Protein AF-A0A1J5QGY2-F1 (afdb_monomer_lite)

InterPro domains:
  IPR000917 Sulfatase, N-terminal [PF00884] (2-76)
  IPR001343 RTX calcium-binding nonapeptide repeat [PF00353] (306-319)
  IPR001343 RTX calcium-binding nonapeptide repeat [PF00353] (330-364)
  IPR001343 RTX calcium-binding nonapeptide repeat [PF00353] (385-415)
  IPR011049 Serralysin-like metalloprotease, C-terminal [G3DSA:2.150.10.10] (273-360)
  IPR011049 Serralysin-like metalloprotease, C-terminal [G3DSA:2.150.10.10] (361-469)
  IPR011049 Serralysin-like metalloprotease, C-terminal [SSF51120] (289-444)
  IPR017850 Alkaline-phosphatase-like, core domain superfamily [G3DSA:3.40.720.10] (1-179)
  IPR017850 Alkaline-phosphatase-like, core domain superfamily [SSF53649] (1-168)
  IPR018511 Hemolysin-type calcium-binding conserved site [PS00330] (336-354)
  IPR050557 RTX toxin and mannuronan C5-epimerase [PTHR38340] (184-444)

Organism: NCBI:txid410659

Radius of gyration: 31.88 Å; chains: 1; bounding box: 85×47×93 Å

Sequence (484 aa):
MDALRASPLGQNTTVILLSDNGFNLGTHDSFHKMSQWDSAAHVPLGIWHAGMEPGLVLDMPVSLHNVPKTILDLAGLPYRPDWVSGQSLLPLIDPSFGTFDRSKSPLTAVFGTLSVRPSVEGYEHLRYFRYPNGEEHVYDVENDPGETTNLAGGPETAFLRAELVKSALDLGLDLRGFENPADGVNAMMAMDGSVVLAGGNADNDYWAYGEAAERIVETPHGGHDTLWYMAGPDGYTLRVPANIETVRLATVVARNEEDMKTGKVVHIVAHPDSEIDFESSERVSVHVVGSRLDDIMVGPKYAGATFYGGEGNDVLTSGSSRRNDHNAFYGGPGNDTLKGGNGRDTLDGGPGDDVIYGGNGFNKIYGGPGNDLIMDGEHSSIIHTGPGRNRVISGDGKDQFFVGPGENQITGGPGGVTYTIAYGGVCTITDWRPADVIDLSEWPARPDVTLAVGEAVISLGLSAVVFTGCTDLEALQRDLILPA

pLDDT: mean 89.26, std 12.15, range [37.59, 98.94]

Structure (mmCIF, N/CA/C/O backbone):
data_AF-A0A1J5QGY2-F1
#
_entry.id   AF-A0A1J5QGY2-F1
#
loop_
_atom_site.group_PDB
_atom_site.id
_atom_site.type_symbol
_atom_site.label_atom_id
_atom_site.label_alt_id
_atom_site.label_comp_id
_atom_site.label_asym_id
_atom_site.label_entity_id
_atom_site.label_seq_id
_atom_site.pdbx_PDB_ins_code
_atom_site.Cartn_x
_atom_site.Cartn_y
_atom_site.Cartn_z
_atom_site.occupancy
_atom_site.B_iso_or_equiv
_atom_site.auth_seq_id
_atom_site.auth_comp_id
_atom_site.auth_asym_id
_atom_site.auth_atom_id
_atom_site.pdbx_PDB_model_num
ATOM 1 N N . MET A 1 1 ? -38.482 19.761 20.919 1.00 91.56 1 MET A N 1
ATOM 2 C CA . MET A 1 1 ? -39.261 19.320 22.099 1.00 91.56 1 MET A CA 1
ATOM 3 C C . MET A 1 1 ? -40.637 19.972 22.191 1.00 91.56 1 MET A C 1
ATOM 5 O O . MET A 1 1 ? -41.603 19.232 22.297 1.00 91.56 1 MET A O 1
ATOM 9 N N . ASP A 1 2 ? -40.785 21.299 22.100 1.00 94.62 2 ASP A N 1
ATOM 10 C CA . ASP A 1 2 ? -42.104 21.949 22.284 1.00 94.62 2 ASP A CA 1
ATOM 11 C C . ASP A 1 2 ? -43.173 21.507 21.277 1.00 94.62 2 ASP A C 1
ATOM 13 O O . ASP A 1 2 ? -44.306 21.232 21.663 1.00 94.62 2 ASP A O 1
ATOM 17 N N . ALA A 1 3 ? -42.794 21.320 20.009 1.00 95.75 3 ALA A N 1
ATOM 18 C CA . ALA A 1 3 ? -43.691 20.758 18.999 1.00 95.75 3 ALA A CA 1
ATOM 19 C C . ALA A 1 3 ? -44.165 19.335 19.353 1.00 95.75 3 ALA A C 1
ATOM 21 O O . ALA A 1 3 ? -45.337 19.017 19.175 1.00 95.75 3 ALA A O 1
ATOM 22 N N . LEU A 1 4 ? -43.275 18.494 19.896 1.00 94.62 4 LEU A N 1
ATOM 23 C CA . LEU A 1 4 ? -43.622 17.138 20.327 1.00 94.62 4 LEU A CA 1
ATOM 24 C C . LEU A 1 4 ? -44.607 17.177 21.501 1.00 94.62 4 LEU A C 1
ATOM 26 O O . LEU A 1 4 ? -45.620 16.484 21.459 1.00 94.62 4 LEU A O 1
ATOM 30 N N . ARG A 1 5 ? -44.357 18.034 22.501 1.00 91.81 5 ARG A N 1
ATOM 31 C CA . ARG A 1 5 ? -45.237 18.218 23.671 1.00 91.81 5 ARG A CA 1
ATOM 32 C C . ARG A 1 5 ? -46.629 18.726 23.294 1.00 91.81 5 ARG A C 1
ATOM 34 O O . ARG A 1 5 ? -47.605 18.311 23.904 1.00 91.81 5 ARG A O 1
ATOM 41 N N . ALA A 1 6 ? -46.718 19.606 22.298 1.00 94.69 6 ALA A N 1
ATOM 42 C CA . ALA A 1 6 ? -47.991 20.112 21.786 1.00 94.69 6 ALA A CA 1
ATOM 43 C C . ALA A 1 6 ? -48.737 19.097 20.898 1.00 94.69 6 ALA A C 1
ATOM 45 O O . ALA A 1 6 ? -49.910 19.299 20.586 1.00 94.69 6 ALA A O 1
ATOM 46 N N . SER A 1 7 ? -48.069 18.024 20.463 1.00 96.25 7 SER A N 1
ATOM 47 C CA . SER A 1 7 ? -48.651 17.026 19.569 1.00 96.25 7 SER A CA 1
ATOM 48 C C . SER A 1 7 ? -49.400 15.921 20.331 1.00 96.25 7 SER A C 1
ATOM 50 O O . SER A 1 7 ? -49.022 15.582 21.455 1.00 96.25 7 SER A O 1
ATOM 52 N N . PRO A 1 8 ? -50.379 15.249 19.694 1.00 95.62 8 PRO A N 1
ATOM 53 C CA . PRO A 1 8 ? -51.011 14.049 20.251 1.00 95.62 8 PRO A CA 1
ATOM 54 C C . PRO A 1 8 ? -50.042 12.882 20.507 1.00 95.62 8 PRO A C 1
ATOM 56 O O . PRO A 1 8 ? -50.381 11.958 21.239 1.00 95.62 8 PRO A O 1
ATOM 59 N N . LEU A 1 9 ? -48.846 12.907 19.905 1.00 94.38 9 LEU A N 1
ATOM 60 C CA . LEU A 1 9 ? -47.823 11.871 20.066 1.00 94.38 9 LEU A CA 1
ATOM 61 C C . LEU A 1 9 ? -46.980 12.067 21.329 1.00 94.38 9 LEU A C 1
ATOM 63 O O . LEU A 1 9 ? -46.359 11.114 21.793 1.00 94.38 9 LEU A O 1
ATOM 67 N N . GLY A 1 10 ? -46.951 13.280 21.891 1.00 93.12 10 GLY A N 1
ATOM 68 C CA . GLY A 1 10 ? -46.013 13.648 22.952 1.00 93.12 10 GLY A CA 1
ATOM 69 C C . GLY A 1 10 ? -46.106 12.772 24.200 1.00 93.12 10 GLY A C 1
ATOM 70 O O . GLY A 1 10 ? -45.082 12.491 24.811 1.00 93.12 10 GLY A O 1
ATOM 71 N N . GLN A 1 11 ? -47.309 12.298 24.540 1.00 93.12 11 GLN A N 1
ATOM 72 C CA . GLN A 1 11 ? -47.540 11.426 25.701 1.00 93.12 11 GLN A CA 1
ATOM 73 C C . GLN A 1 11 ? -47.047 9.984 25.507 1.00 93.12 11 GLN A C 1
ATOM 75 O O . GLN A 1 11 ? -46.888 9.272 26.489 1.00 93.12 11 GLN A O 1
ATOM 80 N N . ASN A 1 12 ? -46.808 9.569 24.259 1.00 93.06 12 ASN A N 1
ATOM 81 C CA . ASN A 1 12 ? -46.450 8.197 23.884 1.00 93.06 12 ASN A CA 1
ATOM 82 C C . ASN A 1 12 ? -45.121 8.138 23.113 1.00 93.06 12 ASN A C 1
ATOM 84 O O . ASN A 1 12 ? -44.898 7.218 22.329 1.00 93.06 12 ASN A O 1
ATOM 88 N N . THR A 1 13 ? -44.272 9.158 23.250 1.00 95.12 13 THR A N 1
ATOM 89 C CA . THR A 1 13 ? -42.992 9.237 22.539 1.00 95.12 13 THR A CA 1
ATOM 90 C C . THR A 1 13 ? -41.857 9.339 23.539 1.00 95.12 13 THR A C 1
ATOM 92 O O . THR A 1 13 ? -41.771 10.317 24.283 1.00 95.12 13 THR A O 1
ATOM 95 N N . THR A 1 14 ? -40.953 8.363 23.505 1.00 94.94 14 THR A N 1
ATOM 96 C CA . THR A 1 14 ? -39.660 8.454 24.187 1.00 94.94 14 THR A CA 1
ATOM 97 C C . THR A 1 14 ? -38.649 9.117 23.258 1.00 94.94 14 THR A C 1
ATOM 99 O O . THR A 1 14 ? -38.530 8.748 22.091 1.00 94.94 14 THR A O 1
ATOM 102 N N . VAL A 1 15 ? -37.919 10.104 23.767 1.00 95.75 15 VAL A N 1
ATOM 103 C CA . VAL A 1 15 ? -36.847 10.804 23.054 1.00 95.75 15 VAL A CA 1
ATOM 104 C C . VAL A 1 15 ? -35.517 10.416 23.678 1.00 95.75 15 VAL A C 1
ATOM 106 O O . VAL A 1 15 ? -35.356 10.533 24.889 1.00 95.75 15 VAL A O 1
ATOM 109 N N . ILE A 1 16 ? -34.567 9.995 22.848 1.00 96.19 16 ILE A N 1
ATOM 110 C CA . ILE A 1 16 ? -33.181 9.748 23.249 1.00 96.19 16 ILE A CA 1
ATOM 111 C C . ILE A 1 16 ? -32.309 10.798 22.558 1.00 96.19 16 ILE A C 1
ATOM 113 O O . ILE A 1 16 ? -32.344 10.928 21.335 1.00 96.19 16 ILE A O 1
ATOM 117 N N . LEU A 1 17 ? -31.561 11.569 23.341 1.00 96.44 17 LEU A N 1
ATOM 118 C CA . LEU A 1 17 ? -30.578 12.548 22.882 1.00 96.44 17 LEU A CA 1
ATOM 119 C C . LEU A 1 17 ? -29.182 12.010 23.194 1.00 96.44 17 LEU A C 1
ATOM 121 O O . LEU A 1 17 ? -28.912 11.694 24.349 1.00 96.44 17 LEU A O 1
ATOM 125 N N . LEU A 1 18 ? -28.307 11.930 22.191 1.00 96.19 18 LEU A N 1
ATOM 126 C CA . LEU A 1 18 ? -26.916 11.506 22.361 1.00 96.19 18 LEU A CA 1
ATOM 127 C C . LEU A 1 18 ? -25.972 12.199 21.369 1.00 96.19 18 LEU A C 1
ATOM 129 O O . LEU A 1 18 ? -26.432 12.752 20.368 1.00 96.19 18 LEU A O 1
ATOM 133 N N . SER A 1 19 ? -24.669 12.130 21.645 1.00 96.00 19 SER A N 1
ATOM 134 C CA . SER A 1 19 ? -23.588 12.373 20.676 1.00 96.00 19 SER A CA 1
ATOM 135 C C . SER A 1 19 ? -22.876 11.054 20.365 1.00 96.00 19 SER A C 1
ATOM 137 O O . SER A 1 19 ? -22.854 10.168 21.215 1.00 96.00 19 SER A O 1
ATOM 139 N N . ASP A 1 20 ? -22.297 10.915 19.173 1.00 90.19 20 ASP A N 1
ATOM 140 C CA . ASP A 1 20 ? -21.474 9.755 18.800 1.00 90.19 20 ASP A CA 1
ATOM 141 C C . ASP A 1 20 ? -20.115 9.761 19.514 1.00 90.19 20 ASP A C 1
ATOM 143 O O . ASP A 1 20 ? -19.601 8.707 19.882 1.00 90.19 20 ASP A O 1
ATOM 147 N N . ASN A 1 21 ? -19.554 10.950 19.739 1.00 92.12 21 AS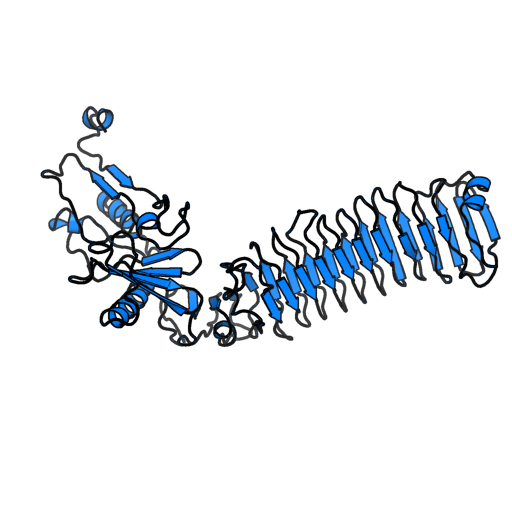N A N 1
ATOM 148 C CA . ASN A 1 21 ? -18.300 11.164 20.457 1.00 92.12 21 ASN A CA 1
ATOM 149 C C . ASN A 1 21 ? -18.252 12.546 21.136 1.00 92.12 21 ASN A C 1
ATOM 151 O O . ASN A 1 21 ? -19.060 13.434 20.841 1.00 92.12 21 ASN A O 1
ATOM 155 N N . GLY A 1 22 ? -17.282 12.725 22.034 1.00 92.75 22 GLY A N 1
ATOM 156 C CA . GLY A 1 22 ? -16.866 14.014 22.592 1.00 92.75 22 GLY A CA 1
ATOM 157 C C . GLY A 1 22 ? -15.882 14.749 21.672 1.00 92.75 22 GLY A C 1
ATOM 158 O O . GLY A 1 22 ? -15.708 14.388 20.504 1.00 92.75 22 GLY A O 1
ATOM 159 N N . PHE A 1 23 ? -15.235 15.805 22.165 1.00 91.38 23 PHE A N 1
ATOM 160 C CA . PHE A 1 23 ? -14.276 16.586 21.380 1.00 91.38 23 PHE A CA 1
ATOM 161 C C . PHE A 1 23 ? -13.271 17.330 22.271 1.00 91.38 23 PHE A C 1
ATOM 163 O O . PHE A 1 23 ? -13.669 18.126 23.123 1.00 91.38 23 PHE A O 1
ATOM 170 N N . ASN A 1 24 ? -11.970 17.147 22.021 1.00 88.19 24 ASN A N 1
ATOM 171 C CA . ASN A 1 24 ? -10.927 17.886 22.737 1.00 88.19 24 ASN A CA 1
ATOM 172 C C . ASN A 1 24 ? -10.877 19.343 22.250 1.00 88.19 24 ASN A C 1
ATOM 174 O O . ASN A 1 24 ? -10.801 19.606 21.046 1.00 88.19 24 ASN A O 1
ATOM 178 N N . LEU A 1 25 ? -10.883 20.294 23.186 1.00 88.81 25 LEU A N 1
ATOM 179 C CA . LEU A 1 25 ? -10.800 21.738 22.920 1.00 88.81 25 LEU A CA 1
ATOM 180 C C . LEU A 1 25 ? -9.557 22.361 23.578 1.00 88.81 25 LEU A C 1
ATOM 182 O O . LEU A 1 25 ? -9.639 23.413 24.208 1.00 88.81 25 LEU A O 1
ATOM 186 N N . GLY A 1 26 ? -8.408 21.694 23.446 1.00 82.00 26 GLY A N 1
ATOM 187 C CA . GLY A 1 26 ? -7.129 22.113 24.026 1.00 82.00 26 GLY A CA 1
ATOM 188 C C . GLY A 1 26 ? -6.690 21.309 25.253 1.00 82.00 26 GLY A C 1
ATOM 189 O O . GLY A 1 26 ? -5.560 21.481 25.702 1.00 82.00 26 GLY A O 1
ATOM 190 N N . THR A 1 27 ? -7.526 20.405 25.776 1.00 79.50 27 THR A N 1
ATOM 191 C CA . THR A 1 27 ? -7.094 19.409 26.772 1.00 79.50 27 THR A CA 1
ATOM 192 C C . THR A 1 27 ? -5.961 18.568 26.176 1.00 79.50 27 THR A C 1
ATOM 194 O O . THR A 1 27 ? -6.070 18.116 25.034 1.00 79.50 27 THR A O 1
ATOM 197 N N . HIS A 1 28 ? -4.859 18.408 26.915 1.00 82.88 28 HIS A N 1
ATOM 198 C CA . HIS A 1 28 ? -3.625 17.755 26.443 1.00 82.88 28 HIS A CA 1
ATOM 199 C C . HIS A 1 28 ? -3.075 18.312 25.118 1.00 82.88 28 HIS A C 1
ATOM 201 O O . HIS A 1 28 ? -2.567 17.554 24.293 1.00 82.88 28 HIS A O 1
ATOM 207 N N . ASP A 1 29 ? -3.217 19.623 24.883 1.00 80.56 29 ASP A N 1
ATOM 208 C CA . ASP A 1 29 ? -2.819 20.297 23.637 1.00 80.56 29 ASP A CA 1
ATOM 209 C C . ASP A 1 29 ? -3.413 19.641 22.368 1.00 80.56 29 ASP A C 1
ATOM 211 O O . ASP A 1 29 ? -2.854 19.713 21.270 1.00 80.56 29 ASP A O 1
ATOM 215 N N . SER A 1 30 ? -4.582 19.005 22.510 1.00 77.38 30 SER A N 1
ATOM 216 C CA . SER A 1 30 ? -5.281 18.288 21.444 1.00 77.38 30 SER A CA 1
ATOM 217 C C . SER A 1 30 ? -6.543 19.026 20.982 1.00 77.38 30 SER A C 1
ATOM 219 O O . SER A 1 30 ? -7.306 19.574 21.780 1.00 77.38 30 SER A O 1
ATOM 221 N N . PHE A 1 31 ? -6.782 18.999 19.666 1.00 85.62 31 PHE A N 1
ATOM 222 C CA . PHE A 1 31 ? -7.975 19.542 19.000 1.00 85.62 31 PHE A CA 1
ATOM 223 C C . PHE A 1 31 ? -8.575 18.518 18.025 1.00 85.62 31 PHE A C 1
ATOM 225 O O . PHE A 1 31 ? -8.552 18.702 16.807 1.00 85.62 31 PHE A O 1
ATOM 232 N N . HIS A 1 32 ? -9.065 17.395 18.548 1.00 82.81 32 HIS A N 1
ATOM 233 C CA . HIS A 1 32 ? -9.759 16.360 17.777 1.00 82.81 32 HIS A CA 1
ATOM 234 C C . HIS A 1 32 ? -10.557 15.419 18.692 1.00 82.81 32 HIS A C 1
ATOM 236 O O . HIS A 1 32 ? -10.536 15.547 19.911 1.00 82.81 32 HIS A O 1
ATOM 242 N N . LYS A 1 33 ? -11.241 14.440 18.090 1.00 80.62 33 LYS A N 1
ATOM 243 C CA . LYS A 1 33 ? -12.008 13.393 18.788 1.00 80.62 33 LYS A CA 1
ATOM 244 C C . LYS A 1 33 ? -11.281 12.058 18.972 1.00 80.62 33 LYS A C 1
ATOM 246 O O . LYS A 1 33 ? -11.740 11.198 19.705 1.00 80.62 33 LYS A O 1
ATOM 251 N N . MET A 1 34 ? -10.168 11.859 18.270 1.00 83.88 34 MET A N 1
ATOM 252 C CA . MET A 1 34 ? -9.498 10.558 18.206 1.00 83.88 34 MET A CA 1
ATOM 253 C C . MET A 1 34 ? -8.556 10.308 19.400 1.00 83.88 34 MET A C 1
ATOM 255 O O . MET A 1 34 ? -7.339 10.305 19.236 1.00 83.88 34 MET A O 1
ATOM 259 N N . SER A 1 35 ? -9.100 10.168 20.609 1.00 85.56 35 SER A N 1
ATOM 260 C CA . SER A 1 35 ? -8.338 9.868 21.834 1.00 85.56 35 SER A CA 1
ATOM 261 C C . SER A 1 35 ? -9.211 9.208 22.901 1.00 85.56 35 SER A C 1
ATOM 263 O O . SER A 1 35 ? -10.432 9.242 22.789 1.00 85.56 35 SER A O 1
ATOM 265 N N . GLN A 1 36 ? -8.585 8.690 23.963 1.00 90.12 36 GLN A N 1
ATOM 266 C CA . GLN A 1 36 ? -9.280 8.102 25.119 1.00 90.12 36 GLN A CA 1
ATOM 267 C C . GLN A 1 36 ? -9.474 9.050 26.311 1.00 90.12 36 GLN A C 1
ATOM 269 O O . GLN A 1 36 ? -10.041 8.633 27.320 1.00 90.12 36 GLN A O 1
ATOM 274 N N . TRP A 1 37 ? -9.047 10.311 26.192 1.00 91.50 37 TRP A N 1
ATOM 275 C CA . TRP A 1 37 ? -9.338 11.361 27.173 1.00 91.50 37 TRP A CA 1
ATOM 276 C C . TRP A 1 37 ? -10.845 11.481 27.421 1.00 91.50 37 TRP A C 1
ATOM 278 O O . TRP A 1 37 ? -11.645 11.309 26.491 1.00 91.50 37 TRP A O 1
ATOM 288 N N . ASP A 1 38 ? -11.247 11.818 28.646 1.00 92.25 38 ASP A N 1
ATOM 289 C CA . ASP A 1 38 ? -12.660 11.924 29.018 1.00 92.25 38 ASP A CA 1
ATOM 290 C C . ASP A 1 38 ? -13.387 12.922 28.116 1.00 92.25 38 ASP A C 1
ATOM 292 O O . ASP A 1 38 ? -14.444 12.609 27.579 1.00 92.25 38 ASP A O 1
ATOM 296 N N . SER A 1 39 ? -12.750 14.052 27.801 1.00 91.19 39 SER A N 1
ATOM 297 C CA . SER A 1 39 ? -13.309 15.055 26.881 1.00 91.19 39 SER A CA 1
ATOM 298 C C . SER A 1 39 ? -13.610 14.548 25.457 1.00 91.19 39 SER A C 1
ATOM 300 O O . SER A 1 39 ? -14.465 15.127 24.783 1.00 91.19 39 SER A O 1
ATOM 302 N N . ALA A 1 40 ? -12.982 13.458 25.000 1.00 91.56 40 ALA A N 1
ATOM 303 C CA . ALA A 1 40 ? -13.256 12.823 23.708 1.00 91.56 40 ALA A CA 1
ATOM 304 C C . ALA A 1 40 ? -14.249 11.651 23.791 1.00 91.56 40 ALA A C 1
ATOM 306 O O . ALA A 1 40 ? -14.964 11.390 22.822 1.00 91.56 40 ALA A O 1
ATOM 307 N N . ALA A 1 41 ? -14.301 10.942 24.919 1.00 91.56 41 ALA A N 1
ATOM 308 C CA . ALA A 1 41 ? -15.096 9.723 25.077 1.00 91.56 41 ALA A CA 1
ATOM 309 C C . ALA A 1 41 ? -16.420 9.934 25.834 1.00 91.56 41 ALA A C 1
ATOM 311 O O . ALA A 1 41 ? -17.379 9.197 25.614 1.00 91.56 41 ALA A O 1
ATOM 312 N N . HIS A 1 42 ? -16.491 10.921 26.725 1.00 92.56 42 HIS A N 1
ATOM 313 C CA . HIS A 1 42 ? -17.692 11.274 27.472 1.00 92.56 42 HIS A CA 1
ATOM 314 C C . HIS A 1 42 ? -18.629 12.106 26.589 1.00 92.56 42 HIS A C 1
ATOM 316 O O . HIS A 1 42 ? -18.238 13.103 25.979 1.00 92.56 42 HIS A O 1
ATOM 322 N N . VAL A 1 43 ? -19.886 11.676 26.507 1.00 94.75 43 VAL A N 1
ATOM 323 C CA . VAL A 1 43 ? -20.916 12.284 25.664 1.00 94.75 43 VAL A CA 1
ATOM 324 C C . VAL A 1 43 ? -22.168 12.616 26.465 1.00 94.75 43 VAL A C 1
ATOM 326 O O . VAL A 1 43 ? -22.469 11.933 27.445 1.00 94.75 43 VAL A O 1
ATOM 329 N N . PRO A 1 44 ? -22.961 13.613 26.034 1.00 95.25 44 PRO A N 1
ATOM 330 C CA . PRO A 1 44 ? -24.305 13.773 26.562 1.00 95.25 44 PRO A CA 1
ATOM 331 C C . PRO A 1 44 ? -25.151 12.542 26.212 1.00 95.25 44 PRO A C 1
ATOM 333 O O . PRO A 1 44 ? -25.162 12.109 25.061 1.00 95.25 44 PRO A O 1
ATOM 336 N N . LEU A 1 45 ? -25.899 12.025 27.187 1.00 96.56 45 LEU A N 1
ATOM 337 C CA . LEU A 1 45 ? -26.948 11.027 26.991 1.00 96.56 45 LEU A CA 1
ATOM 338 C C . LEU A 1 45 ? -28.167 11.418 27.828 1.00 96.56 45 LEU A C 1
ATOM 340 O O . LEU A 1 45 ? -28.087 11.532 29.047 1.00 96.56 45 LEU A O 1
ATOM 344 N N . GLY A 1 46 ? -29.303 11.629 27.171 1.00 95.88 46 GLY A N 1
ATOM 345 C CA . GLY A 1 46 ? -30.564 11.967 27.822 1.00 95.88 46 GLY A CA 1
ATOM 346 C C . GLY A 1 46 ? -31.704 11.113 27.292 1.00 95.88 46 GLY A C 1
ATOM 347 O O . GLY A 1 46 ? -31.847 10.954 26.082 1.00 95.88 46 GLY A O 1
ATOM 348 N N . ILE A 1 47 ? -32.537 10.599 28.194 1.00 95.38 47 ILE A N 1
ATOM 349 C CA . ILE A 1 47 ? -33.776 9.895 27.859 1.00 95.38 47 ILE A CA 1
ATOM 350 C C . ILE A 1 47 ? -34.931 10.697 28.448 1.00 95.38 47 ILE A C 1
ATOM 352 O O . ILE A 1 47 ? -34.924 11.042 29.626 1.00 95.38 47 ILE A O 1
ATOM 356 N N . TRP A 1 48 ? -35.916 11.020 27.617 1.00 93.94 48 TRP A N 1
ATOM 357 C CA . TRP A 1 48 ? -37.100 11.764 28.021 1.00 93.94 48 TRP A CA 1
ATOM 358 C C . TRP A 1 48 ? -38.363 11.019 27.612 1.00 93.94 48 TRP A C 1
ATOM 360 O O . TRP A 1 48 ? -38.486 10.564 26.476 1.00 93.94 48 TRP A O 1
ATOM 370 N N . HIS A 1 49 ? -39.336 10.973 28.514 1.00 92.44 49 HIS A N 1
ATOM 371 C CA . HIS A 1 49 ? -40.706 10.572 28.230 1.00 92.44 49 HIS A CA 1
ATOM 372 C C . HIS A 1 49 ? -41.655 11.448 29.055 1.00 92.44 49 HIS A C 1
ATOM 374 O O . HIS A 1 49 ? -41.304 11.871 30.155 1.00 92.44 49 HIS A O 1
ATOM 380 N N . ALA A 1 50 ? -42.867 11.709 28.561 1.00 90.56 50 ALA A N 1
ATOM 381 C CA . ALA A 1 50 ? -43.828 12.581 29.249 1.00 90.56 50 ALA A CA 1
ATOM 382 C C . ALA A 1 50 ? -44.229 12.084 30.653 1.00 90.56 50 ALA A C 1
ATOM 384 O O . ALA A 1 50 ? -44.647 12.879 31.487 1.00 90.56 50 ALA A O 1
ATOM 385 N N . GLY A 1 51 ? -44.099 10.778 30.901 1.00 87.56 51 GLY A N 1
ATOM 386 C CA . GLY A 1 51 ? -44.366 10.150 32.199 1.00 87.56 51 GLY A CA 1
ATOM 387 C C . GLY A 1 51 ? -43.188 10.129 33.182 1.00 87.56 51 GLY A C 1
ATOM 388 O O . GLY A 1 51 ? -43.358 9.613 34.280 1.00 87.56 51 GLY A O 1
ATOM 389 N N . MET A 1 52 ? -42.006 10.634 32.810 1.00 88.19 52 MET A N 1
ATOM 390 C CA . MET A 1 52 ? -40.831 10.664 33.692 1.00 88.19 52 MET A CA 1
ATOM 391 C C . MET A 1 52 ? -40.857 11.913 34.579 1.00 88.19 52 MET A C 1
ATOM 393 O O . MET A 1 52 ? -40.326 12.953 34.199 1.00 88.19 52 MET A O 1
ATOM 397 N N . GLU A 1 53 ? -41.481 11.812 35.753 1.00 84.19 53 GLU A N 1
ATOM 398 C CA . GLU A 1 53 ? -41.492 12.868 36.773 1.00 84.19 53 GLU A CA 1
ATOM 399 C C . GLU A 1 53 ? -41.328 12.261 38.186 1.00 84.19 53 GLU A C 1
ATOM 401 O O . GLU A 1 53 ? -42.110 11.377 38.550 1.00 84.19 53 GLU A O 1
ATOM 406 N N . PRO A 1 54 ? -40.365 12.731 39.010 1.00 85.00 54 PRO A N 1
ATOM 407 C CA . PRO A 1 54 ? -39.405 13.802 38.725 1.00 85.00 54 PRO A CA 1
ATOM 408 C C . PRO A 1 54 ? -38.285 13.357 37.771 1.00 85.00 54 PRO A C 1
ATOM 410 O O . PRO A 1 54 ? -38.016 12.169 37.613 1.00 85.00 54 PRO A O 1
ATOM 413 N N . GLY A 1 55 ? -37.600 14.328 37.163 1.00 86.94 55 GLY A N 1
ATOM 414 C CA . GLY A 1 55 ? -36.368 14.066 36.418 1.00 86.94 55 GLY A CA 1
ATOM 415 C C . GLY A 1 55 ? -35.281 13.439 37.299 1.00 86.94 55 GLY A C 1
ATOM 416 O O . GLY A 1 55 ? -35.153 13.772 38.478 1.00 86.94 55 GLY A O 1
ATOM 417 N N . LEU A 1 56 ? -34.488 12.549 36.704 1.00 91.06 56 LEU A N 1
ATOM 418 C CA . LEU A 1 56 ? -33.408 11.811 37.354 1.00 91.06 56 LEU A CA 1
ATOM 419 C C . LEU A 1 56 ? -32.077 12.135 36.664 1.00 91.06 56 LEU A C 1
ATOM 421 O O . LEU A 1 56 ? -32.003 12.128 35.436 1.00 91.06 56 LEU A O 1
ATOM 425 N N . VAL A 1 57 ? -31.038 12.405 37.455 1.00 93.38 57 VAL A N 1
ATOM 426 C CA . VAL A 1 57 ? -29.646 12.483 36.991 1.00 93.38 57 VAL A CA 1
ATOM 427 C C . VAL A 1 57 ? -28.919 11.263 37.540 1.00 93.38 57 VAL A C 1
ATOM 429 O O . VAL A 1 57 ? -29.053 10.950 38.722 1.00 93.38 57 VAL A O 1
ATOM 432 N N . LEU A 1 58 ? -28.210 10.556 36.665 1.00 91.88 58 LEU A N 1
ATOM 433 C CA . LEU A 1 58 ? -27.436 9.368 37.002 1.00 91.88 58 LEU A CA 1
ATOM 434 C C . LEU A 1 58 ? -25.962 9.673 36.760 1.00 91.88 58 LEU A C 1
ATOM 436 O O . LEU A 1 58 ? -25.567 9.870 35.615 1.00 91.88 58 LEU A O 1
ATOM 440 N N . ASP A 1 59 ? -25.174 9.682 37.832 1.00 90.56 59 ASP A N 1
ATOM 441 C CA . ASP A 1 59 ? -23.726 9.919 37.757 1.00 90.56 59 ASP A CA 1
ATOM 442 C C . ASP A 1 59 ? -22.942 8.638 37.420 1.00 90.56 59 ASP A C 1
ATOM 444 O O . ASP A 1 59 ? -21.773 8.685 37.047 1.00 90.56 59 ASP A O 1
ATOM 448 N N . MET A 1 60 ? -23.589 7.471 37.521 1.00 93.00 60 MET A N 1
ATOM 449 C CA . MET A 1 60 ? -22.963 6.187 37.214 1.00 93.00 60 MET A CA 1
ATOM 450 C C . MET A 1 60 ? -22.573 6.106 35.727 1.00 93.00 60 MET A C 1
ATOM 452 O O . MET A 1 60 ? -23.440 6.298 34.867 1.00 93.00 60 MET A O 1
ATOM 456 N N . PRO A 1 61 ? -21.324 5.718 35.401 1.00 95.38 61 PRO A N 1
ATOM 457 C CA . PRO A 1 61 ? -20.908 5.492 34.024 1.00 95.38 61 PRO A CA 1
ATOM 458 C C . PRO A 1 61 ? -21.791 4.464 33.310 1.00 95.38 61 PRO A C 1
ATOM 460 O O . PRO A 1 61 ? -22.068 3.384 33.838 1.00 95.38 61 PRO A O 1
ATOM 463 N N . VAL A 1 62 ? -22.207 4.794 32.088 1.00 95.69 62 VAL A N 1
ATOM 464 C CA . VAL A 1 62 ? -22.966 3.927 31.172 1.00 95.69 62 VAL A CA 1
ATOM 465 C C . VAL A 1 62 ? -22.394 4.035 29.759 1.00 95.69 62 VAL A C 1
ATOM 467 O O . VAL A 1 62 ? -21.613 4.936 29.460 1.00 95.69 62 VAL A O 1
ATOM 470 N N . SER A 1 63 ? -22.753 3.101 28.880 1.00 93.69 63 SER A N 1
ATOM 471 C CA . SER A 1 63 ? -22.226 3.018 27.518 1.00 93.69 63 SER A CA 1
ATOM 472 C C . SER A 1 63 ? -23.305 3.306 26.475 1.00 93.69 63 SER A C 1
ATOM 474 O O . SER A 1 63 ? -24.466 2.925 26.627 1.00 93.69 63 SER A O 1
ATOM 476 N N . LEU A 1 64 ? -22.922 3.892 25.337 1.00 93.69 64 LEU A N 1
ATOM 477 C CA . LEU A 1 64 ? -23.821 3.989 24.180 1.00 93.69 64 LEU A CA 1
ATOM 478 C C . LEU A 1 64 ? -24.238 2.609 23.647 1.00 93.69 64 LEU A C 1
ATOM 480 O O . LEU A 1 64 ? -25.316 2.474 23.068 1.00 93.69 64 LEU A O 1
ATOM 484 N N . HIS A 1 65 ? -23.458 1.560 23.928 1.00 91.94 65 HIS A N 1
ATOM 485 C CA . HIS A 1 65 ? -23.831 0.174 23.645 1.00 91.94 65 HIS A CA 1
ATOM 486 C C . HIS A 1 65 ? -25.108 -0.274 24.384 1.00 91.94 65 HIS A C 1
ATOM 488 O O . HIS A 1 65 ? -25.741 -1.251 23.985 1.00 91.94 65 HIS A O 1
ATOM 494 N N . ASN A 1 66 ? -25.537 0.443 25.429 1.00 94.69 66 ASN A N 1
ATOM 495 C CA . ASN A 1 66 ? -26.792 0.183 26.133 1.00 94.69 66 ASN A CA 1
ATOM 496 C C . ASN A 1 66 ? -28.038 0.670 25.366 1.00 94.69 66 ASN A C 1
ATOM 498 O O . ASN A 1 66 ? -29.145 0.161 25.578 1.00 94.69 66 ASN A O 1
ATOM 502 N N . VAL A 1 67 ? -27.888 1.643 24.461 1.00 95.12 67 VAL A N 1
ATOM 503 C CA . VAL A 1 67 ? -29.012 2.303 23.775 1.00 95.12 67 VAL A CA 1
ATOM 504 C C . VAL A 1 67 ? -29.830 1.333 22.907 1.00 95.12 67 VAL A C 1
ATOM 506 O O . VAL A 1 67 ? -31.055 1.343 23.034 1.00 95.12 67 VAL A O 1
ATOM 509 N N . PRO A 1 68 ? -29.233 0.440 22.091 1.00 93.69 68 PRO A N 1
ATOM 510 C CA . PRO A 1 68 ? -30.003 -0.490 21.263 1.00 93.69 68 PRO A CA 1
ATOM 511 C C . PRO A 1 68 ? -30.931 -1.409 22.067 1.00 93.69 68 PRO A C 1
ATOM 513 O O . PRO A 1 68 ? -32.114 -1.502 21.748 1.00 93.69 68 PRO A O 1
ATOM 516 N N . LYS A 1 69 ? -30.440 -2.037 23.146 1.00 94.56 69 LYS A N 1
ATOM 517 C CA . LYS A 1 69 ? -31.270 -2.905 24.006 1.00 94.56 69 LYS A CA 1
ATOM 518 C C . LYS A 1 69 ? -32.334 -2.112 24.769 1.00 94.56 69 LYS A C 1
ATOM 520 O O . LYS A 1 69 ? -33.457 -2.584 24.899 1.00 94.56 69 LYS A O 1
ATOM 525 N N . THR A 1 70 ? -32.029 -0.871 25.155 1.00 95.94 70 THR A N 1
ATOM 526 C CA . THR A 1 70 ? -33.014 0.057 25.740 1.00 95.94 70 THR A CA 1
ATOM 527 C C . THR A 1 70 ? -34.162 0.356 24.768 1.00 95.94 70 THR A C 1
ATOM 529 O O . THR A 1 70 ? -35.327 0.319 25.156 1.00 95.94 70 THR A O 1
ATOM 532 N N . ILE A 1 71 ? -33.859 0.621 23.491 1.00 95.38 71 ILE A N 1
ATOM 533 C CA . ILE A 1 71 ? -34.872 0.862 22.448 1.00 95.38 71 ILE A CA 1
ATOM 534 C C . ILE A 1 71 ? -35.716 -0.391 22.205 1.00 95.38 71 ILE A C 1
ATOM 536 O O . ILE A 1 71 ? -36.933 -0.282 22.065 1.00 95.38 71 ILE A O 1
ATOM 540 N N . LEU A 1 72 ? -35.089 -1.570 22.151 1.00 95.00 72 LEU A N 1
ATOM 541 C CA . LEU A 1 72 ? -35.801 -2.831 21.932 1.00 95.00 72 LEU A CA 1
ATOM 542 C C . LEU A 1 72 ? -36.787 -3.125 23.066 1.00 95.00 72 LEU A C 1
ATOM 544 O O . LEU A 1 72 ? -37.937 -3.451 22.778 1.00 95.00 72 LEU A O 1
ATOM 548 N N . ASP A 1 73 ? -36.394 -2.906 24.322 1.00 94.56 73 ASP A N 1
ATOM 549 C CA . ASP A 1 73 ? -37.305 -3.053 25.462 1.00 94.56 73 ASP A CA 1
ATOM 550 C C . ASP A 1 73 ? -38.461 -2.053 25.415 1.00 94.56 73 ASP A C 1
ATOM 552 O O . ASP A 1 73 ? -39.616 -2.439 25.592 1.00 94.56 73 ASP A O 1
ATOM 556 N N . LEU A 1 74 ? -38.179 -0.779 25.112 1.00 93.31 74 LEU A N 1
ATOM 557 C CA . LEU A 1 74 ? -39.217 0.247 24.940 1.00 93.31 74 LEU A CA 1
ATOM 558 C C . LEU A 1 74 ? -40.212 -0.116 23.827 1.00 93.31 74 LEU A C 1
ATOM 560 O O . LEU A 1 74 ? -41.391 0.221 23.918 1.00 93.31 74 LEU A O 1
ATOM 564 N N . ALA A 1 75 ? -39.744 -0.800 22.781 1.00 93.00 75 ALA A N 1
ATOM 565 C CA . ALA A 1 75 ? -40.565 -1.268 21.670 1.00 93.00 75 ALA A CA 1
ATOM 566 C C . ALA A 1 75 ? -41.248 -2.626 21.931 1.00 93.00 75 ALA A C 1
ATOM 568 O O . ALA A 1 75 ? -42.044 -3.067 21.100 1.00 93.00 75 ALA A O 1
ATOM 569 N N . GLY A 1 76 ? -40.945 -3.304 23.045 1.00 93.75 76 GLY A N 1
ATOM 570 C CA . GLY A 1 76 ? -41.426 -4.658 23.334 1.00 93.75 76 GLY A CA 1
ATOM 571 C C . GLY A 1 76 ? -40.895 -5.718 22.361 1.00 93.75 76 GLY A C 1
ATOM 572 O O . GLY A 1 76 ? -41.584 -6.701 22.083 1.00 93.75 76 GLY A O 1
ATOM 573 N N . LEU A 1 77 ? -39.702 -5.507 21.801 1.00 94.94 77 LEU A N 1
ATOM 574 C CA . LEU A 1 77 ? -39.064 -6.395 20.832 1.00 94.94 77 LEU A CA 1
ATOM 575 C C . LEU A 1 77 ? -37.987 -7.262 21.502 1.00 94.94 77 LEU A C 1
ATOM 577 O O . LEU A 1 77 ? -37.261 -6.772 22.366 1.00 94.94 77 LEU A O 1
ATOM 581 N N . PRO A 1 78 ? -37.828 -8.535 21.091 1.00 93.19 78 PRO A N 1
ATOM 582 C CA . PRO A 1 78 ? -36.745 -9.370 21.592 1.00 93.19 78 PRO A CA 1
ATOM 583 C C . PRO A 1 78 ? -35.380 -8.830 21.147 1.00 93.19 78 PRO A C 1
ATOM 585 O O . PRO A 1 78 ? -35.248 -8.215 20.084 1.00 93.19 78 PRO A O 1
ATOM 588 N N . TYR A 1 79 ? -34.345 -9.113 21.937 1.00 91.06 79 TYR A N 1
ATOM 589 C CA . TYR A 1 79 ? -32.970 -8.823 21.541 1.00 91.06 79 TYR A CA 1
ATOM 590 C C . TYR A 1 79 ? -32.543 -9.688 20.359 1.00 91.06 79 TYR A C 1
ATOM 592 O O . TYR A 1 79 ? -33.001 -10.820 20.190 1.00 91.06 79 TYR A O 1
ATOM 600 N N . ARG A 1 80 ? -31.637 -9.147 19.544 1.00 83.38 80 ARG A N 1
ATOM 601 C CA . ARG A 1 80 ? -31.022 -9.920 18.470 1.00 83.38 80 ARG A CA 1
ATOM 602 C C . ARG A 1 80 ? -30.024 -10.921 19.073 1.00 83.38 80 ARG A C 1
ATOM 604 O O . ARG A 1 80 ? -29.190 -10.481 19.864 1.00 83.38 80 ARG A O 1
ATOM 611 N N . PRO A 1 81 ? -30.094 -12.221 18.734 1.00 78.62 81 PRO A N 1
ATOM 612 C CA . PRO A 1 81 ? -29.208 -13.237 19.311 1.00 78.62 81 PRO A CA 1
ATOM 613 C C . PRO A 1 81 ? -27.712 -12.984 19.075 1.00 78.62 81 PRO A C 1
ATOM 615 O O . PRO A 1 81 ? -26.897 -13.337 19.916 1.00 78.62 81 PRO A O 1
ATOM 618 N N . ASP A 1 82 ? -27.365 -12.357 17.953 1.00 76.12 82 ASP A N 1
ATOM 619 C CA . ASP A 1 82 ? -26.010 -11.989 17.527 1.00 76.12 82 ASP A CA 1
ATOM 620 C C . ASP A 1 82 ? -25.502 -10.678 18.157 1.00 76.12 82 ASP A C 1
ATOM 622 O O . ASP A 1 82 ? -24.311 -10.381 18.114 1.00 76.12 82 ASP A O 1
ATOM 626 N N . TRP A 1 83 ? -26.380 -9.887 18.784 1.00 77.81 83 TRP A N 1
ATOM 627 C CA . TRP A 1 83 ? -25.993 -8.645 19.451 1.00 77.81 83 TRP A CA 1
ATOM 628 C C . TRP A 1 83 ? -25.650 -8.901 20.923 1.00 77.81 83 TRP A C 1
ATOM 630 O O . TRP A 1 83 ? -26.478 -8.746 21.830 1.00 77.81 83 TRP A O 1
ATOM 640 N N . VAL A 1 84 ? -24.392 -9.255 21.177 1.00 76.94 84 VAL A N 1
ATOM 641 C CA . VAL A 1 84 ? -23.900 -9.549 22.535 1.00 76.94 84 VAL A CA 1
ATOM 642 C C . VAL A 1 84 ? -23.772 -8.289 23.398 1.00 76.94 84 VAL A C 1
ATOM 644 O O . VAL A 1 84 ? -24.120 -8.291 24.579 1.00 76.94 84 VAL A O 1
ATOM 647 N N . SER A 1 85 ? -23.418 -7.166 22.777 1.00 83.69 85 SER A N 1
ATOM 648 C CA . SER A 1 85 ? -23.028 -5.939 23.465 1.00 83.69 85 SER A CA 1
ATOM 649 C C . SER A 1 85 ? -24.162 -5.220 24.222 1.00 83.69 85 SER A C 1
ATOM 651 O O . SER A 1 85 ? -25.307 -5.145 23.764 1.00 83.69 85 SER A O 1
ATOM 653 N N . GLY A 1 86 ? -23.824 -4.647 25.381 1.00 88.31 86 GLY A N 1
ATOM 654 C CA . GLY A 1 86 ? -24.688 -3.766 26.169 1.00 88.31 86 GLY A CA 1
ATOM 655 C C . GLY A 1 86 ? -25.815 -4.466 26.937 1.00 88.31 86 GLY A C 1
ATOM 656 O O . GLY A 1 86 ? -26.012 -5.680 26.874 1.00 88.31 86 GLY A O 1
ATOM 657 N N . GLN A 1 87 ? -26.583 -3.667 27.669 1.00 93.44 87 GLN A N 1
ATOM 658 C CA . GLN A 1 87 ? -27.793 -4.045 28.420 1.00 93.44 87 GLN A CA 1
ATOM 659 C C . GLN A 1 87 ? -28.768 -2.860 28.459 1.00 93.44 87 GLN A C 1
ATOM 661 O O . GLN A 1 87 ? -28.365 -1.741 28.154 1.00 93.44 87 GLN A O 1
ATOM 666 N N . SER A 1 88 ? -30.024 -3.081 28.830 1.00 95.81 88 SER A N 1
ATOM 667 C CA . SER A 1 88 ? -31.021 -2.010 28.930 1.00 95.81 88 SER A CA 1
ATOM 668 C C . SER A 1 88 ? -30.697 -0.992 30.025 1.00 95.81 88 SER A C 1
ATOM 670 O O . SER A 1 88 ? -30.255 -1.371 31.107 1.00 95.81 88 SER A O 1
ATOM 672 N N . LEU A 1 89 ? -30.957 0.293 29.769 1.00 96.75 89 LEU A N 1
ATOM 673 C CA . LEU A 1 89 ? -30.875 1.370 30.766 1.00 96.75 89 LEU A CA 1
ATOM 674 C C . LEU A 1 89 ? -32.169 1.528 31.569 1.00 96.75 89 LEU A C 1
ATOM 676 O O . LEU A 1 89 ? -32.165 2.211 32.589 1.00 96.75 89 LEU A O 1
ATOM 680 N N . LEU A 1 90 ? -33.279 0.917 31.137 1.00 95.12 90 LEU A N 1
ATOM 681 C CA . LEU A 1 90 ? -34.579 1.085 31.794 1.00 95.12 90 LEU A CA 1
ATOM 682 C C . LEU A 1 90 ? -34.577 0.731 33.293 1.00 95.12 90 LEU A C 1
ATOM 684 O O . LEU A 1 90 ? -35.193 1.486 34.044 1.00 95.12 90 LEU A O 1
ATOM 688 N N . PRO A 1 91 ? -33.854 -0.306 33.770 1.00 95.69 91 PRO A N 1
ATOM 689 C CA . PRO A 1 91 ? -33.749 -0.591 35.204 1.00 95.69 91 PRO A CA 1
ATOM 690 C C . PRO A 1 91 ? -33.147 0.542 36.050 1.00 95.69 91 PRO A C 1
ATOM 692 O O . PRO A 1 91 ? -33.372 0.584 37.256 1.00 95.69 91 PRO A O 1
ATOM 695 N N . LEU A 1 92 ? -32.373 1.452 35.443 1.00 93.88 92 LEU A N 1
ATOM 696 C CA . LEU A 1 92 ? -31.835 2.638 36.123 1.00 93.88 92 LEU A CA 1
ATOM 697 C C . LEU A 1 92 ? -32.845 3.784 36.199 1.00 93.88 92 LEU A C 1
ATOM 699 O O . LEU A 1 92 ? -32.683 4.691 37.010 1.00 93.88 92 LEU A O 1
ATOM 703 N N . ILE A 1 93 ? -33.862 3.756 35.339 1.00 91.44 93 ILE A N 1
ATOM 704 C CA . ILE A 1 93 ? -34.921 4.763 35.281 1.00 91.44 93 ILE A CA 1
ATOM 705 C C . ILE A 1 93 ? -36.074 4.357 36.198 1.00 91.44 93 ILE A C 1
ATOM 707 O O . ILE A 1 93 ? -36.572 5.178 36.964 1.00 91.44 93 ILE A O 1
ATOM 711 N N . ASP A 1 94 ? -36.494 3.093 36.126 1.00 89.06 94 ASP A N 1
ATOM 712 C CA . ASP A 1 94 ? -37.564 2.540 36.949 1.00 89.06 94 ASP A CA 1
ATOM 713 C C . ASP A 1 94 ? -37.243 1.074 37.317 1.00 89.06 94 ASP A C 1
ATOM 715 O O . ASP A 1 94 ? -37.030 0.238 36.430 1.00 89.06 94 ASP A O 1
ATOM 719 N N . PRO A 1 95 ? -37.220 0.726 38.618 1.00 89.81 95 PRO A N 1
ATOM 720 C CA . PRO A 1 95 ? -36.838 -0.608 39.081 1.00 89.81 95 PRO A CA 1
ATOM 721 C C . PRO A 1 95 ? -37.816 -1.715 38.654 1.00 89.81 95 PRO A C 1
ATOM 723 O O . PRO A 1 95 ? -37.486 -2.897 38.744 1.00 89.81 95 PRO A O 1
ATOM 726 N N . SER A 1 96 ? -39.017 -1.378 38.173 1.00 91.25 96 SER A N 1
ATOM 727 C CA . SER A 1 96 ? -39.956 -2.361 37.621 1.00 91.25 96 SER A CA 1
ATOM 728 C C . SER A 1 96 ? -39.451 -3.029 36.337 1.00 91.25 96 SER A C 1
ATOM 730 O O . SER A 1 96 ? -39.897 -4.132 36.020 1.00 91.25 96 SER A O 1
ATOM 732 N N . PHE A 1 97 ? -38.479 -2.425 35.642 1.00 91.81 97 PHE A N 1
ATOM 733 C CA . PHE A 1 97 ? -37.812 -3.026 34.483 1.00 91.81 97 PHE A CA 1
ATOM 734 C C . PHE A 1 97 ? -36.720 -4.042 34.856 1.00 91.81 97 PHE A C 1
ATOM 736 O O . PHE A 1 97 ? -36.122 -4.646 33.968 1.00 91.81 97 PHE A O 1
ATOM 743 N N . GLY A 1 98 ? -36.470 -4.272 36.150 1.00 94.38 98 GLY A N 1
ATOM 744 C CA . GLY A 1 98 ? -35.531 -5.276 36.643 1.00 94.38 98 GLY A CA 1
ATOM 745 C C . GLY A 1 98 ? -34.302 -4.661 37.305 1.00 94.38 98 GLY A C 1
ATOM 746 O O . GLY A 1 98 ? -34.397 -3.674 38.028 1.00 94.38 98 GLY A O 1
ATOM 747 N N . THR A 1 99 ? -33.137 -5.271 37.091 1.00 94.88 99 THR A N 1
ATOM 748 C CA . THR A 1 99 ? -31.873 -4.868 37.725 1.00 94.88 99 THR A CA 1
ATOM 749 C C . THR A 1 99 ? -30.826 -4.524 36.680 1.00 94.88 99 THR A C 1
ATOM 751 O O . THR A 1 99 ? -30.627 -5.293 35.741 1.00 94.88 99 THR A O 1
ATOM 754 N N . PHE A 1 100 ? -30.123 -3.409 36.872 1.00 95.00 100 PHE A N 1
ATOM 755 C CA . PHE A 1 100 ? -28.966 -3.060 36.054 1.00 95.00 100 PHE A CA 1
ATOM 756 C C . PHE A 1 100 ? -27.711 -3.761 36.580 1.00 95.00 100 PHE A C 1
ATOM 758 O O . PHE A 1 100 ? -27.378 -3.646 37.762 1.00 95.00 100 PHE A O 1
ATOM 765 N N . ASP A 1 101 ? -27.001 -4.474 35.710 1.00 93.94 101 ASP A N 1
ATOM 766 C CA . ASP A 1 101 ? -25.756 -5.148 36.064 1.00 93.94 101 ASP A CA 1
ATOM 767 C C . ASP A 1 101 ? -24.591 -4.151 36.026 1.00 93.94 101 ASP A C 1
ATOM 769 O O . ASP A 1 101 ? -23.988 -3.908 34.980 1.00 93.94 101 ASP A O 1
ATOM 773 N N . ARG A 1 102 ? -24.256 -3.574 37.184 1.00 94.19 102 ARG A N 1
ATOM 774 C CA . ARG A 1 102 ? -23.130 -2.632 37.337 1.00 94.19 102 ARG A CA 1
ATOM 775 C C . ARG A 1 102 ? -21.761 -3.254 37.060 1.00 94.19 102 ARG A C 1
ATOM 777 O O . ARG A 1 102 ? -20.767 -2.542 37.024 1.00 94.19 102 ARG A O 1
ATOM 784 N N . SER A 1 103 ? -21.698 -4.572 36.901 1.00 90.31 103 SER A N 1
ATOM 785 C CA . SER A 1 103 ? -20.461 -5.291 36.644 1.00 90.31 103 SER A CA 1
ATOM 786 C C . SER A 1 103 ? -20.064 -5.283 35.157 1.00 90.31 103 SER A C 1
ATOM 788 O O . SER A 1 103 ? -18.979 -5.758 34.829 1.00 90.31 103 SER A O 1
ATOM 790 N N . LYS A 1 104 ? -20.922 -4.738 34.281 1.00 91.31 104 LYS A N 1
ATOM 791 C CA . LYS A 1 104 ? -20.659 -4.526 32.850 1.00 91.31 104 LYS A CA 1
ATOM 792 C C . LYS A 1 104 ? -20.245 -3.082 32.596 1.00 91.31 104 LYS A C 1
ATOM 794 O O . LYS A 1 104 ? -21.070 -2.255 32.193 1.00 91.31 104 LYS A O 1
ATOM 799 N N . SER A 1 105 ? -18.986 -2.779 32.877 1.00 95.31 105 SER A N 1
ATOM 800 C CA . SER A 1 105 ? -18.472 -1.419 32.764 1.00 95.31 105 SER A CA 1
ATOM 801 C C . SER A 1 105 ? -18.345 -0.956 31.302 1.00 95.31 105 SER A C 1
ATOM 803 O O . SER A 1 105 ? -18.046 -1.755 30.411 1.00 95.31 105 SER A O 1
ATOM 805 N N . PRO A 1 106 ? -18.561 0.341 31.020 1.00 94.69 106 PRO A N 1
ATOM 806 C CA . PRO A 1 106 ? -18.289 0.935 29.720 1.00 94.69 106 PRO A CA 1
ATOM 807 C C . PRO A 1 106 ? -16.849 0.708 29.260 1.00 94.69 106 PRO A C 1
ATOM 809 O O . PRO A 1 106 ? -15.902 1.137 29.920 1.00 94.69 106 PRO A O 1
ATOM 812 N N . LEU A 1 107 ? -16.709 0.099 28.083 1.00 91.62 107 LEU A N 1
ATOM 813 C CA . LEU A 1 107 ? -15.452 -0.011 27.356 1.00 91.62 107 LEU A CA 1
ATOM 814 C C . LEU A 1 107 ? -15.523 0.812 26.069 1.00 91.62 107 LEU A C 1
ATOM 816 O O . LEU A 1 107 ? -16.550 0.835 25.389 1.00 91.62 107 LEU A O 1
ATOM 820 N N . THR A 1 108 ? -14.424 1.483 25.739 1.00 90.12 108 THR A N 1
ATOM 821 C CA . THR A 1 108 ? -14.251 2.228 24.487 1.00 90.12 108 THR A CA 1
ATOM 822 C C . THR A 1 108 ? -12.916 1.874 23.838 1.00 90.12 108 THR A C 1
ATOM 824 O O . THR A 1 108 ? -11.960 1.500 24.517 1.00 90.12 108 THR A O 1
ATOM 827 N N . ALA A 1 109 ? -12.850 1.980 22.512 1.00 84.00 109 ALA A N 1
ATOM 828 C CA . ALA A 1 109 ? -11.668 1.647 21.724 1.00 84.00 109 ALA A CA 1
ATOM 829 C C . ALA A 1 109 ? -11.452 2.701 20.632 1.00 84.00 109 ALA A C 1
ATOM 831 O O . ALA A 1 109 ? -12.376 3.033 19.891 1.00 84.00 109 ALA A O 1
ATOM 832 N N . VAL A 1 110 ? -10.233 3.227 20.535 1.00 79.38 110 VAL A N 1
ATOM 833 C CA . VAL A 1 110 ? -9.823 4.217 19.532 1.00 79.38 110 VAL A CA 1
ATOM 834 C C . VAL A 1 110 ? -8.402 3.872 19.135 1.00 79.38 110 VAL A C 1
ATOM 836 O O . VAL A 1 110 ? -7.523 3.857 19.991 1.00 79.38 110 VAL A O 1
ATOM 839 N N . PHE A 1 111 ? -8.186 3.577 17.852 1.00 70.88 111 PHE A N 1
ATOM 840 C CA . PHE A 1 111 ? -6.881 3.171 17.322 1.00 70.88 111 PHE A CA 1
ATOM 841 C C . PHE A 1 111 ? -6.191 2.101 18.186 1.00 70.88 111 PHE A C 1
ATOM 843 O O . PHE A 1 111 ? -5.022 2.228 18.540 1.00 70.88 111 PHE A O 1
ATOM 850 N N . GLY A 1 112 ? -6.945 1.060 18.552 1.00 70.12 112 GLY A N 1
ATOM 851 C CA . GLY A 1 112 ? -6.469 -0.072 19.351 1.00 70.12 112 GLY A CA 1
ATOM 852 C C . GLY A 1 112 ? -6.041 0.262 20.787 1.00 70.12 112 GLY A C 1
ATOM 853 O O . GLY A 1 112 ? -5.764 -0.646 21.563 1.00 70.12 112 GLY A O 1
ATOM 854 N N . THR A 1 113 ? -6.071 1.535 21.195 1.00 80.19 113 THR A N 1
ATOM 855 C CA . THR A 1 113 ? -6.067 1.906 22.610 1.00 80.19 113 THR A CA 1
ATOM 856 C C . THR A 1 113 ? -7.414 1.532 23.204 1.00 80.19 113 THR A C 1
ATOM 858 O O . THR A 1 113 ? -8.459 2.036 22.773 1.00 80.19 113 THR A O 1
ATOM 861 N N . LEU A 1 114 ? -7.384 0.679 24.219 1.00 87.00 114 LEU A N 1
ATOM 862 C CA . LEU A 1 114 ? -8.560 0.224 24.946 1.00 87.00 114 LEU A CA 1
ATOM 863 C C . LEU A 1 114 ? -8.723 1.011 26.239 1.00 87.00 114 LEU A C 1
ATOM 865 O O . LEU A 1 114 ? -7.747 1.229 26.953 1.00 87.00 114 LEU A O 1
ATOM 869 N N . SER A 1 115 ? -9.952 1.410 26.556 1.00 93.31 115 SER A N 1
ATOM 870 C CA . SER A 1 115 ? -10.282 2.145 27.775 1.00 93.31 115 SER A CA 1
ATOM 871 C C . SER A 1 115 ? -11.489 1.551 28.483 1.00 93.31 115 SER A C 1
ATOM 873 O O . SER A 1 115 ? -12.466 1.199 27.827 1.00 93.31 115 SER A O 1
ATOM 875 N N . VAL A 1 116 ? -11.450 1.506 29.815 1.00 95.25 116 VAL A N 1
ATOM 876 C CA . VAL A 1 116 ? -12.611 1.204 30.659 1.00 95.25 116 VAL A CA 1
ATOM 877 C C . VAL A 1 116 ? -12.900 2.370 31.603 1.00 95.25 116 VAL A C 1
ATOM 879 O O . VAL A 1 116 ? -11.991 2.972 32.184 1.00 95.25 116 VAL A O 1
ATOM 882 N N . ARG A 1 117 ? -14.189 2.670 31.765 1.00 95.69 117 ARG A N 1
ATOM 883 C CA . ARG A 1 117 ? -14.728 3.609 32.754 1.00 95.69 117 ARG A CA 1
ATOM 884 C C . ARG A 1 117 ? -15.644 2.810 33.688 1.00 95.69 117 ARG A C 1
ATOM 886 O O . ARG A 1 117 ? -16.767 2.528 33.281 1.00 95.69 117 ARG A O 1
ATOM 893 N N . PRO A 1 118 ? -15.187 2.374 34.877 1.00 96.62 118 PRO A N 1
ATOM 894 C CA . PRO A 1 118 ? -15.928 1.420 35.693 1.00 96.62 118 PRO A CA 1
ATOM 895 C C . PRO A 1 118 ? -17.314 1.915 36.110 1.00 96.62 118 PRO A C 1
ATOM 897 O O . PRO A 1 118 ? -17.464 3.040 36.574 1.00 96.62 118 PRO A O 1
ATOM 900 N N . SER A 1 119 ? -18.320 1.045 36.024 1.00 95.69 119 SER A N 1
ATOM 901 C CA . SER A 1 119 ? -19.630 1.256 36.668 1.00 95.69 119 SER A CA 1
ATOM 902 C C . SER A 1 119 ? -19.680 0.671 38.086 1.00 95.69 119 SER A C 1
ATOM 904 O O . SER A 1 119 ? -20.696 0.805 38.777 1.00 95.69 119 SER A O 1
ATOM 906 N N . VAL A 1 120 ? -18.601 0.004 38.507 1.00 95.44 120 VAL A N 1
ATOM 907 C CA . VAL A 1 120 ? -18.443 -0.664 39.803 1.00 95.44 120 VAL A CA 1
ATOM 908 C C . VAL A 1 120 ? -18.332 0.362 40.929 1.00 95.44 120 VAL A C 1
ATOM 910 O O . VAL A 1 120 ? -17.589 1.333 40.821 1.00 95.44 120 VAL A O 1
ATOM 913 N N . GLU A 1 121 ? -19.056 0.113 42.020 1.00 94.44 121 GLU A N 1
ATOM 914 C CA . GLU A 1 121 ? -19.087 0.994 43.189 1.00 94.44 121 GLU A CA 1
ATOM 915 C C . GLU A 1 121 ? -17.700 1.204 43.809 1.00 94.44 121 GLU A C 1
ATOM 917 O O . GLU A 1 121 ? -16.970 0.247 44.071 1.00 94.44 121 GLU A O 1
ATOM 922 N N . GLY A 1 122 ? -17.352 2.466 44.051 1.00 94.88 122 GLY A N 1
ATOM 923 C CA . GLY A 1 122 ? -16.058 2.907 44.562 1.00 94.88 122 GLY A CA 1
ATOM 924 C C . GLY A 1 122 ? -15.010 3.187 43.483 1.00 94.88 122 GLY A C 1
ATOM 925 O O . GLY A 1 122 ? -13.966 3.741 43.812 1.00 94.88 122 GLY A O 1
ATOM 926 N N . TYR A 1 123 ? -15.269 2.854 42.216 1.00 96.88 123 TYR A N 1
ATOM 927 C CA . TYR A 1 123 ? -14.330 3.027 41.098 1.00 96.88 123 TYR A CA 1
ATOM 928 C C . TYR A 1 123 ? -14.887 3.922 39.982 1.00 96.88 123 TYR A C 1
ATOM 930 O O . TYR A 1 123 ? -14.205 4.163 38.986 1.00 96.88 123 TYR A O 1
ATOM 938 N N . GLU A 1 124 ? -16.097 4.460 40.151 1.00 96.06 124 GLU A N 1
ATOM 939 C CA . GLU A 1 124 ? -16.790 5.283 39.155 1.00 96.06 124 GLU A CA 1
ATOM 940 C C . GLU A 1 124 ? -16.098 6.612 38.880 1.00 96.06 124 GLU A C 1
ATOM 942 O O . GLU A 1 124 ? -16.425 7.252 37.895 1.00 96.06 124 GLU A O 1
ATOM 947 N N . HIS A 1 125 ? -15.117 7.017 39.684 1.00 95.94 125 HIS A N 1
ATOM 948 C CA . HIS A 1 125 ? -14.312 8.223 39.484 1.00 95.94 125 HIS A CA 1
ATOM 949 C C . HIS A 1 125 ? -13.062 7.971 38.621 1.00 95.94 125 HIS A C 1
ATOM 951 O O . HIS A 1 125 ? -12.435 8.916 38.152 1.00 95.94 125 HIS A O 1
ATOM 957 N N . LEU A 1 126 ? -12.716 6.705 38.344 1.00 97.25 126 LEU A N 1
ATOM 958 C CA . LEU A 1 126 ? -11.494 6.340 37.623 1.00 97.25 126 LEU A CA 1
ATOM 959 C C . LEU A 1 126 ? -11.710 6.045 36.139 1.00 97.25 126 LEU A C 1
ATOM 961 O O . LEU A 1 126 ? -12.658 5.372 35.734 1.00 97.25 126 LEU A O 1
ATOM 965 N N . ARG A 1 127 ? -10.786 6.489 35.301 1.00 96.31 127 ARG A N 1
ATOM 966 C CA . ARG A 1 127 ? -10.671 6.082 33.902 1.00 96.31 127 ARG A CA 1
ATOM 967 C C . ARG A 1 127 ? -9.347 5.361 33.726 1.00 96.31 127 ARG A C 1
ATOM 969 O O . ARG A 1 127 ? -8.311 5.849 34.166 1.00 96.31 127 ARG A O 1
ATOM 976 N N . TYR A 1 128 ? -9.391 4.207 33.075 1.00 95.75 128 TYR A N 1
ATOM 977 C CA . TYR A 1 128 ? -8.200 3.463 32.689 1.00 95.75 128 TYR A CA 1
ATOM 978 C C . TYR A 1 128 ? -8.142 3.351 31.180 1.00 95.75 128 TYR A C 1
ATOM 980 O O . TYR A 1 128 ? -9.163 3.090 30.539 1.00 95.75 128 TYR A O 1
ATOM 988 N N . PHE A 1 129 ? -6.959 3.508 30.607 1.00 90.06 129 PHE A N 1
ATOM 989 C CA . PHE A 1 129 ? -6.711 3.074 29.244 1.00 90.06 129 PHE A CA 1
ATOM 990 C C . PHE A 1 129 ? -5.289 2.585 29.045 1.00 90.06 129 PHE A C 1
ATOM 992 O O . PHE A 1 129 ? -4.360 2.967 29.759 1.00 90.06 129 PHE A O 1
ATOM 999 N N . ARG A 1 130 ? -5.152 1.706 28.056 1.00 84.25 130 ARG A N 1
ATOM 1000 C CA . ARG A 1 130 ? -3.921 1.011 27.719 1.00 84.25 130 ARG A CA 1
ATOM 1001 C C . ARG A 1 130 ? -3.616 1.170 26.241 1.00 84.25 130 ARG A C 1
ATOM 1003 O O . ARG A 1 130 ? -4.468 0.879 25.398 1.00 84.25 130 ARG A O 1
ATOM 1010 N N . TYR A 1 131 ? -2.404 1.622 25.949 1.00 77.31 131 TYR A N 1
ATOM 1011 C CA . TYR A 1 131 ? -1.921 1.818 24.594 1.00 77.31 131 TYR A CA 1
ATOM 1012 C C . TYR A 1 131 ? -1.322 0.549 23.980 1.00 77.31 131 TYR A C 1
ATOM 1014 O O . TYR A 1 131 ? -0.821 -0.319 24.701 1.00 77.31 131 TYR A O 1
ATOM 1022 N N . PRO A 1 132 ? -1.295 0.518 22.635 1.00 69.19 132 PRO A N 1
ATOM 1023 C CA . PRO A 1 132 ? -0.307 -0.083 21.759 1.00 69.19 132 PRO A CA 1
ATOM 1024 C C . PRO A 1 132 ? 0.796 -0.937 22.367 1.00 69.19 132 PRO A C 1
ATOM 1026 O O . PRO A 1 132 ? 0.824 -2.160 22.412 1.00 69.19 132 PRO A O 1
ATOM 1029 N N . ASN A 1 133 ? 1.741 -0.130 22.816 1.00 65.38 133 ASN A N 1
ATOM 1030 C CA . ASN A 1 133 ? 3.072 -0.409 23.308 1.00 65.38 133 ASN A CA 1
ATOM 1031 C C . ASN A 1 133 ? 3.093 -0.867 24.775 1.00 65.38 133 ASN A C 1
ATOM 1033 O O . ASN A 1 133 ? 4.158 -0.943 25.381 1.00 65.38 133 ASN A O 1
ATOM 1037 N N . GLY A 1 134 ? 1.925 -1.102 25.374 1.00 70.81 134 GLY A N 1
ATOM 1038 C CA . GLY A 1 134 ? 1.785 -1.495 26.767 1.00 70.81 134 GLY A CA 1
ATOM 1039 C C . GLY A 1 134 ? 1.776 -0.337 27.765 1.00 70.81 134 GLY A C 1
ATOM 1040 O O . GLY A 1 134 ? 1.607 -0.622 28.949 1.00 70.81 134 GLY A O 1
ATOM 1041 N N . GLU A 1 135 ? 1.906 0.925 27.332 1.00 78.44 135 GLU A N 1
ATOM 1042 C CA . GLU A 1 135 ? 1.780 2.097 28.209 1.00 78.44 135 GLU A CA 1
ATOM 1043 C C . GLU A 1 135 ? 0.375 2.172 28.819 1.00 78.44 135 GLU A C 1
ATOM 1045 O O . GLU A 1 135 ? -0.638 1.907 28.166 1.00 78.44 135 GLU A O 1
ATOM 1050 N N . GLU A 1 136 ? 0.313 2.536 30.096 1.00 86.56 136 GLU A N 1
ATOM 1051 C CA . GLU A 1 136 ? -0.916 2.533 30.877 1.00 86.56 136 GLU A CA 1
ATOM 1052 C C . GLU A 1 136 ? -1.174 3.873 31.529 1.00 86.56 136 GLU A C 1
ATOM 1054 O O . GLU A 1 136 ? -0.276 4.537 32.051 1.00 86.56 136 GLU A O 1
ATOM 1059 N N . HIS A 1 137 ? -2.449 4.231 31.536 1.00 93.56 137 HIS A N 1
ATOM 1060 C CA . HIS A 1 137 ? -2.931 5.473 32.089 1.00 93.56 137 HIS A CA 1
ATOM 1061 C C . HIS A 1 137 ? -4.102 5.201 33.018 1.00 93.56 137 HIS A C 1
ATOM 1063 O O . HIS A 1 137 ? -5.057 4.518 32.646 1.00 93.56 137 HIS A O 1
ATOM 1069 N N . VAL A 1 138 ? -4.025 5.752 34.225 1.00 97.00 138 VAL A N 1
ATOM 1070 C CA . VAL A 1 138 ? -5.121 5.785 35.192 1.00 97.00 138 VAL A CA 1
ATOM 1071 C C . VAL A 1 138 ? -5.332 7.235 35.600 1.00 97.00 138 VAL A C 1
ATOM 1073 O O . VAL A 1 138 ? -4.381 7.884 36.027 1.00 97.00 138 VAL A O 1
ATOM 1076 N N . TYR A 1 139 ? -6.562 7.728 35.516 1.00 97.12 139 TYR A N 1
ATOM 1077 C CA . TYR A 1 139 ? -6.914 9.083 35.938 1.00 97.12 139 TYR A CA 1
ATOM 1078 C C . TYR A 1 139 ? -8.145 9.077 36.829 1.00 97.12 139 TYR A C 1
ATOM 1080 O O . TYR A 1 139 ? -9.095 8.342 36.572 1.00 97.12 139 TYR A O 1
ATOM 1088 N N . ASP A 1 140 ? -8.133 9.925 37.851 1.00 97.00 140 ASP A N 1
ATOM 1089 C CA . ASP A 1 140 ? -9.316 10.276 38.632 1.00 97.00 140 ASP A CA 1
ATOM 1090 C C . ASP A 1 140 ? -10.011 11.452 37.949 1.00 97.00 140 ASP A C 1
ATOM 1092 O O . ASP A 1 140 ? -9.624 12.600 38.131 1.00 97.00 140 ASP A O 1
ATOM 1096 N N . VAL A 1 141 ? -11.011 11.177 37.119 1.00 94.94 141 VAL A N 1
ATOM 1097 C CA . VAL A 1 141 ? -11.632 12.212 36.280 1.00 94.94 141 VAL A CA 1
ATOM 1098 C C . VAL A 1 141 ? -12.622 13.093 37.049 1.00 94.94 141 VAL A C 1
ATOM 1100 O O . VAL A 1 141 ? -13.093 14.092 36.511 1.00 94.94 141 VAL A O 1
ATOM 1103 N N . GLU A 1 142 ? -12.950 12.747 38.297 1.00 94.06 142 GLU A N 1
ATOM 1104 C CA . GLU A 1 142 ? -13.786 13.589 39.158 1.00 94.06 142 GLU A CA 1
ATOM 1105 C C . GLU A 1 142 ? -12.940 14.599 39.936 1.00 94.06 142 GLU A C 1
ATOM 1107 O O . GLU A 1 142 ? -13.271 15.787 39.972 1.00 94.06 142 GLU A O 1
ATOM 1112 N N . ASN A 1 143 ? -11.830 14.150 40.531 1.00 95.81 143 ASN A N 1
ATOM 1113 C CA . ASN A 1 143 ? -10.940 15.016 41.309 1.00 95.81 143 ASN A CA 1
ATOM 1114 C C . ASN A 1 143 ? -9.842 15.680 40.456 1.00 95.81 143 ASN A C 1
ATOM 1116 O O . ASN A 1 143 ? -9.313 16.721 40.849 1.00 95.81 143 ASN A O 1
ATOM 1120 N N . ASP A 1 144 ? -9.525 15.120 39.288 1.00 95.38 144 ASP A N 1
ATOM 1121 C CA . ASP A 1 144 ? -8.601 15.647 38.277 1.00 95.38 144 ASP A CA 1
ATOM 1122 C C . ASP A 1 144 ? -9.253 15.583 36.877 1.00 95.38 144 ASP A C 1
ATOM 1124 O O . ASP A 1 144 ? -8.825 14.824 36.005 1.00 95.38 144 ASP A O 1
ATOM 1128 N N . PRO A 1 145 ? -10.290 16.405 36.613 1.00 90.81 145 PRO A N 1
ATOM 1129 C CA . PRO A 1 145 ? -11.004 16.406 35.330 1.00 90.81 145 PRO A CA 1
ATOM 1130 C C . PRO A 1 145 ? -10.136 16.854 34.144 1.00 90.81 145 PRO A C 1
ATOM 1132 O O . PRO A 1 145 ? -10.558 16.749 32.995 1.00 90.81 145 PRO A O 1
ATOM 1135 N N . GLY A 1 146 ? -8.945 17.400 34.409 1.00 90.19 146 GLY A N 1
ATOM 1136 C CA . GLY A 1 146 ? -7.954 17.711 33.384 1.00 90.19 146 GLY A CA 1
ATOM 1137 C C . GLY A 1 146 ? -7.039 16.537 33.035 1.00 90.19 146 GLY A C 1
ATOM 1138 O O . GLY A 1 146 ? -6.162 16.729 32.198 1.00 90.19 146 GLY A O 1
ATOM 1139 N N . GLU A 1 147 ? -7.205 15.382 33.694 1.00 93.81 147 GLU A N 1
ATOM 1140 C CA . GLU A 1 147 ? -6.417 14.158 33.498 1.00 93.81 147 GLU A CA 1
ATOM 1141 C C . GLU A 1 147 ? -4.898 14.435 33.564 1.00 93.81 147 GLU A C 1
ATOM 1143 O O . GLU A 1 147 ? -4.089 13.922 32.791 1.00 93.81 147 GLU A O 1
ATOM 1148 N N . THR A 1 148 ? -4.484 15.301 34.493 1.00 93.00 148 THR A N 1
ATOM 1149 C CA . THR A 1 148 ? -3.117 15.835 34.574 1.00 93.00 148 THR A CA 1
ATOM 1150 C C . THR A 1 148 ? -2.132 14.913 35.287 1.00 93.00 148 THR A C 1
ATOM 1152 O O . THR A 1 148 ? -0.928 14.995 35.033 1.00 93.00 148 THR A O 1
ATOM 1155 N N . THR A 1 149 ? -2.616 14.021 36.153 1.00 95.00 149 THR A N 1
ATOM 1156 C CA . THR A 1 149 ? -1.786 13.113 36.955 1.00 95.00 149 THR A CA 1
ATOM 1157 C C . THR A 1 149 ? -2.089 11.657 36.625 1.00 95.00 149 THR A C 1
ATOM 1159 O O . THR A 1 149 ? -3.125 11.131 37.019 1.00 95.00 149 THR A O 1
ATOM 1162 N N . ASN A 1 150 ? -1.160 10.978 35.944 1.00 95.62 150 ASN A N 1
ATOM 1163 C CA . ASN A 1 150 ? -1.280 9.542 35.691 1.00 95.62 150 ASN A CA 1
ATOM 1164 C C . ASN A 1 150 ? -0.994 8.740 36.978 1.00 95.62 150 ASN A C 1
ATOM 1166 O O . ASN A 1 150 ? 0.107 8.801 37.525 1.00 95.62 150 ASN A O 1
ATOM 1170 N N . LEU A 1 151 ? -1.988 7.982 37.442 1.00 96.88 151 LEU A N 1
ATOM 1171 C CA . LEU A 1 151 ? -1.966 7.142 38.644 1.00 96.88 151 LEU A CA 1
ATOM 1172 C C . LEU A 1 151 ? -1.586 5.677 38.357 1.00 96.88 151 LEU A C 1
ATOM 1174 O O . LEU A 1 151 ? -1.661 4.830 39.252 1.00 96.88 151 LEU A O 1
ATOM 1178 N N . ALA A 1 152 ? -1.203 5.346 37.120 1.00 92.12 152 ALA A N 1
ATOM 1179 C CA . ALA A 1 152 ? -0.806 3.992 36.748 1.00 92.12 152 ALA A CA 1
ATOM 1180 C C . ALA A 1 152 ? 0.346 3.473 37.630 1.00 92.12 152 ALA A C 1
ATOM 1182 O O . ALA A 1 152 ? 1.262 4.203 38.008 1.00 92.12 152 ALA A O 1
ATOM 1183 N N . GLY A 1 153 ? 0.279 2.191 37.995 1.00 90.25 153 GLY A N 1
ATOM 1184 C CA . GLY A 1 153 ? 1.170 1.578 38.989 1.00 90.25 153 GLY A CA 1
ATOM 1185 C C . GLY A 1 153 ? 0.702 1.759 40.440 1.00 90.25 153 GLY A C 1
ATOM 1186 O O . GLY A 1 153 ? 1.271 1.143 41.342 1.00 90.25 153 GLY A O 1
ATOM 1187 N N . GLY A 1 154 ? -0.353 2.548 40.669 1.00 93.31 154 GLY A N 1
ATOM 1188 C CA . GLY A 1 154 ? -1.049 2.673 41.949 1.00 93.31 154 GLY A CA 1
ATOM 1189 C C . GLY A 1 154 ? -1.910 1.450 42.318 1.00 93.31 154 GLY A C 1
ATOM 1190 O O . GLY A 1 154 ? -2.052 0.520 41.513 1.00 93.31 154 GLY A O 1
ATOM 1191 N N . PRO A 1 155 ? -2.496 1.440 43.532 1.00 94.94 155 PRO A N 1
ATOM 1192 C CA . PRO A 1 155 ? -3.202 0.283 44.094 1.00 94.94 155 PRO A CA 1
ATOM 1193 C C . PRO A 1 155 ? -4.432 -0.172 43.289 1.00 94.94 155 PRO A C 1
ATOM 1195 O O . PRO A 1 155 ? -4.765 -1.357 43.306 1.00 94.94 155 PRO A O 1
ATOM 1198 N N . GLU A 1 156 ? -5.076 0.723 42.544 1.00 95.94 156 GLU A N 1
ATOM 1199 C CA . GLU A 1 156 ? -6.276 0.445 41.747 1.00 95.94 156 GLU A CA 1
ATOM 1200 C C . GLU A 1 156 ? -5.952 -0.157 40.372 1.00 95.94 156 GLU A C 1
ATOM 1202 O O . GLU A 1 156 ? -6.817 -0.770 39.745 1.00 95.94 156 GLU A O 1
ATOM 1207 N N . THR A 1 157 ? -4.702 -0.049 39.908 1.00 90.81 157 THR A N 1
ATOM 1208 C CA . THR A 1 157 ? -4.290 -0.455 38.550 1.00 90.81 157 THR A CA 1
ATOM 1209 C C . THR A 1 157 ? -4.628 -1.918 38.255 1.00 90.81 157 THR A C 1
ATOM 1211 O O . THR A 1 157 ? -5.130 -2.244 37.182 1.00 90.81 157 THR A O 1
ATOM 1214 N N . ALA A 1 158 ? -4.392 -2.820 39.213 1.00 87.56 158 ALA A N 1
ATOM 1215 C CA . ALA A 1 158 ? -4.667 -4.246 39.028 1.00 87.56 158 ALA A CA 1
ATOM 1216 C C . ALA A 1 158 ? -6.168 -4.537 38.864 1.00 87.56 158 ALA A C 1
ATOM 1218 O O . ALA A 1 158 ? -6.545 -5.373 38.044 1.00 87.56 158 ALA A O 1
ATOM 1219 N N . PHE A 1 159 ? -7.017 -3.825 39.611 1.00 95.19 159 PHE A N 1
ATOM 1220 C CA . PHE A 1 159 ? -8.467 -3.917 39.463 1.00 95.19 159 PHE A CA 1
ATOM 1221 C C . PHE A 1 159 ? -8.905 -3.394 38.092 1.00 95.19 159 PHE A C 1
ATOM 1223 O O . PHE A 1 159 ? -9.633 -4.081 37.385 1.00 95.19 159 PHE A O 1
ATOM 1230 N N . LEU A 1 160 ? -8.408 -2.225 37.682 1.00 95.12 160 LEU A N 1
ATOM 1231 C CA . LEU A 1 160 ? -8.774 -1.597 36.410 1.00 95.12 160 LEU A CA 1
ATOM 1232 C C . LEU A 1 160 ? -8.375 -2.448 35.196 1.00 95.12 160 LEU A C 1
ATOM 1234 O O . LEU A 1 160 ? -9.155 -2.574 34.254 1.00 95.12 160 LEU A O 1
ATOM 1238 N N . ARG A 1 161 ? -7.211 -3.110 35.246 1.00 88.06 161 ARG A N 1
ATOM 1239 C CA . ARG A 1 161 ? -6.810 -4.112 34.244 1.00 88.06 161 ARG A CA 1
ATOM 1240 C C . ARG A 1 161 ? -7.804 -5.267 34.166 1.00 88.06 161 ARG A C 1
ATOM 1242 O O . ARG A 1 161 ? -8.234 -5.634 33.076 1.00 88.06 161 ARG A O 1
ATOM 1249 N N . ALA A 1 162 ? -8.166 -5.841 35.313 1.00 87.31 162 ALA A N 1
ATOM 1250 C CA . ALA A 1 162 ? -9.117 -6.948 35.364 1.00 87.31 162 ALA A CA 1
ATOM 1251 C C . ALA A 1 162 ? -10.504 -6.525 34.852 1.00 87.31 162 ALA A C 1
ATOM 1253 O O . ALA A 1 162 ? -11.144 -7.278 34.120 1.00 87.31 162 ALA A O 1
ATOM 1254 N N . GLU A 1 163 ? -10.936 -5.308 35.181 1.00 94.38 163 GLU A N 1
ATOM 1255 C CA . GLU A 1 163 ? -12.207 -4.751 34.725 1.00 94.38 163 GLU A CA 1
ATOM 1256 C C . GLU A 1 163 ? -12.206 -4.474 33.216 1.00 94.38 163 GLU A C 1
ATOM 1258 O O . GLU A 1 163 ? -13.214 -4.737 32.559 1.00 94.38 163 GLU A O 1
ATOM 1263 N N . LEU A 1 164 ? -11.080 -4.032 32.635 1.00 90.06 164 LEU A N 1
ATOM 1264 C CA . LEU A 1 164 ? -10.926 -3.904 31.181 1.00 90.06 164 LEU A CA 1
ATOM 1265 C C . LEU A 1 164 ? -11.106 -5.262 30.491 1.00 90.06 164 LEU A C 1
ATOM 1267 O O . LEU A 1 164 ? -11.910 -5.376 29.571 1.00 90.06 164 LEU A O 1
ATOM 1271 N N . VAL A 1 165 ? -10.391 -6.291 30.960 1.00 83.75 165 VAL A N 1
ATOM 1272 C CA . VAL A 1 165 ? -10.459 -7.657 30.409 1.00 83.75 165 VAL A CA 1
ATOM 1273 C C . VAL A 1 165 ? -11.874 -8.223 30.510 1.00 83.75 165 VAL A C 1
ATOM 1275 O O . VAL A 1 165 ? -12.385 -8.810 29.558 1.00 83.75 165 VAL A O 1
ATOM 1278 N N . LYS A 1 166 ? -12.529 -8.023 31.653 1.00 87.50 166 LYS A N 1
ATOM 1279 C CA . LYS A 1 166 ? -13.896 -8.485 31.878 1.00 87.50 166 LYS A CA 1
ATOM 1280 C C . LYS A 1 166 ? -14.904 -7.768 30.972 1.00 87.50 166 LYS A C 1
ATOM 1282 O O . LYS A 1 166 ? -15.722 -8.427 30.340 1.00 87.50 166 LYS A O 1
ATOM 1287 N N . SER A 1 167 ? -14.821 -6.441 30.883 1.00 88.50 167 SER A N 1
ATOM 1288 C CA . SER A 1 167 ? -15.737 -5.630 30.067 1.00 88.50 167 SER A CA 1
ATOM 1289 C C . SER A 1 167 ? -15.558 -5.894 28.573 1.00 88.50 167 SER A C 1
ATOM 1291 O O . SER A 1 167 ? -16.528 -5.876 27.819 1.00 88.50 167 SER A O 1
ATOM 1293 N N . ALA A 1 168 ? -14.327 -6.174 28.140 1.00 82.06 168 ALA A N 1
ATOM 1294 C CA . ALA A 1 168 ? -14.031 -6.609 26.782 1.00 82.06 168 ALA A CA 1
ATOM 1295 C C . ALA A 1 168 ? -14.737 -7.927 26.453 1.00 82.06 168 ALA A C 1
ATOM 1297 O O . ALA A 1 168 ? -15.414 -8.010 25.429 1.00 82.06 168 ALA A O 1
ATOM 1298 N N . LEU A 1 169 ? -14.686 -8.905 27.360 1.00 79.69 169 LEU A N 1
ATOM 1299 C CA . LEU A 1 169 ? -15.337 -10.199 27.163 1.00 79.69 169 LEU A CA 1
ATOM 1300 C C . LEU A 1 169 ? -16.863 -10.070 27.003 1.00 79.69 169 LEU A C 1
ATOM 1302 O O . LEU A 1 169 ? -17.448 -10.745 26.161 1.00 79.69 169 LEU A O 1
ATOM 1306 N N . ASP A 1 170 ? -17.507 -9.154 27.733 1.00 81.12 170 ASP A N 1
ATOM 1307 C CA . ASP A 1 170 ? -18.940 -8.842 27.570 1.00 81.12 170 ASP A CA 1
ATOM 1308 C C . ASP A 1 170 ? -19.288 -8.239 26.190 1.00 81.12 170 ASP A C 1
ATOM 1310 O O . ASP A 1 170 ? -20.454 -8.220 25.781 1.00 81.12 170 ASP A O 1
ATOM 1314 N N . LEU A 1 171 ? -18.287 -7.733 25.466 1.00 77.12 171 LEU A N 1
ATOM 1315 C CA . LEU A 1 171 ? -18.395 -7.228 24.096 1.00 77.12 171 LEU A CA 1
ATOM 1316 C C . LEU A 1 171 ? -17.956 -8.258 23.043 1.00 77.12 171 LEU A C 1
ATOM 1318 O O . LEU A 1 171 ? -17.979 -7.940 21.856 1.00 77.12 171 LEU A O 1
ATOM 1322 N N . GLY A 1 172 ? -17.583 -9.468 23.466 1.00 72.50 172 GLY A N 1
ATOM 1323 C CA . GLY A 1 172 ? -16.992 -10.510 22.626 1.00 72.50 172 GLY A CA 1
ATOM 1324 C C . GLY A 1 172 ? -15.470 -10.407 22.493 1.00 72.50 172 GLY A C 1
ATOM 1325 O O . GLY A 1 172 ? -14.847 -11.303 21.960 1.00 72.50 172 GLY A O 1
ATOM 1326 N N . LEU A 1 173 ? -14.828 -9.359 23.003 1.00 72.44 173 LEU A N 1
ATOM 1327 C CA . LEU A 1 173 ? -13.385 -9.174 22.865 1.00 72.44 173 LEU A CA 1
ATOM 1328 C C . LEU A 1 173 ? -12.620 -9.962 23.946 1.00 72.44 173 LEU A C 1
ATOM 1330 O O . LEU A 1 173 ? -12.596 -9.560 25.112 1.00 72.44 173 LEU A O 1
ATOM 1334 N N . ASP A 1 174 ? -11.969 -11.070 23.582 1.00 72.00 174 ASP A N 1
ATOM 1335 C CA . ASP A 1 174 ? -11.196 -11.874 24.539 1.00 72.00 174 ASP A CA 1
ATOM 1336 C C . ASP A 1 174 ? -9.760 -11.354 24.726 1.00 72.00 174 ASP A C 1
ATOM 1338 O O . ASP A 1 174 ? -8.851 -11.635 23.948 1.00 72.00 174 ASP A O 1
ATOM 1342 N N . LEU A 1 175 ? -9.541 -10.627 25.824 1.00 71.06 175 LEU A N 1
ATOM 1343 C CA . LEU A 1 175 ? -8.224 -10.109 26.218 1.00 71.06 175 LEU A CA 1
ATOM 1344 C C . LEU A 1 175 ? -7.440 -11.051 27.151 1.00 71.06 175 LEU A C 1
ATOM 1346 O O . LEU A 1 175 ? -6.412 -10.652 27.698 1.00 71.06 175 LEU A O 1
ATOM 1350 N N . ARG A 1 176 ? -7.928 -12.273 27.407 1.00 65.56 176 ARG A N 1
ATOM 1351 C CA . ARG A 1 176 ? -7.318 -13.211 28.373 1.00 65.56 176 ARG A CA 1
ATOM 1352 C C . ARG A 1 176 ? -6.229 -14.081 27.752 1.00 65.56 176 ARG A C 1
ATOM 1354 O O . ARG A 1 176 ? -5.419 -14.626 28.494 1.00 65.56 176 ARG A O 1
ATOM 1361 N N . GLY A 1 177 ? -6.227 -14.225 26.425 1.00 50.12 177 GLY A N 1
ATOM 1362 C CA . GLY A 1 177 ? -5.221 -15.009 25.702 1.00 50.12 177 GLY A CA 1
ATOM 1363 C C . GLY A 1 177 ? -5.287 -16.513 25.960 1.00 50.12 177 GLY A C 1
ATOM 1364 O O . GLY A 1 177 ? -4.244 -17.142 26.122 1.00 50.12 177 GLY A O 1
ATOM 1365 N N . PHE A 1 178 ? -6.489 -17.090 26.066 1.00 50.16 178 PHE A N 1
ATOM 1366 C CA . PHE A 1 178 ? -6.642 -18.544 26.169 1.00 50.16 178 PHE A CA 1
ATOM 1367 C C . PHE A 1 178 ? -6.453 -19.222 24.806 1.00 50.16 178 PHE A C 1
ATOM 1369 O O . PHE A 1 178 ? -6.958 -18.733 23.804 1.00 50.16 178 PHE A O 1
ATOM 1376 N N . GLU A 1 179 ? -5.824 -20.403 24.798 1.00 40.31 179 GLU A N 1
ATOM 1377 C CA . GLU A 1 179 ? -5.513 -21.228 23.608 1.00 40.31 179 GLU A CA 1
ATOM 1378 C C . GLU A 1 179 ? -6.751 -21.778 22.843 1.00 40.31 179 GLU A C 1
ATOM 1380 O O . GLU A 1 179 ? -6.613 -22.669 22.008 1.00 40.31 179 GLU A O 1
ATOM 1385 N N . ASN A 1 180 ? -7.973 -21.322 23.158 1.00 48.47 180 ASN A N 1
ATOM 1386 C CA . ASN A 1 180 ? -9.224 -21.669 22.463 1.00 48.47 180 ASN A CA 1
ATOM 1387 C C . ASN A 1 180 ? -10.417 -20.882 23.062 1.00 48.47 180 ASN A C 1
ATOM 1389 O O . ASN A 1 180 ? -11.021 -21.340 24.043 1.00 48.47 180 ASN A O 1
ATOM 1393 N N . PRO A 1 181 ? -10.782 -19.695 22.548 1.00 50.56 181 PRO A N 1
ATOM 1394 C CA . PRO A 1 181 ? -11.960 -18.986 23.038 1.00 50.56 181 PRO A CA 1
ATOM 1395 C C . PRO A 1 181 ? -13.235 -19.689 22.544 1.00 50.56 181 PRO A C 1
ATOM 1397 O O . PRO A 1 181 ? -13.540 -19.712 21.358 1.00 50.56 181 PRO A O 1
ATOM 1400 N N . ALA A 1 182 ? -13.997 -20.284 23.464 1.00 45.09 182 ALA A N 1
ATOM 1401 C CA . ALA A 1 182 ? -15.166 -21.103 23.128 1.00 45.09 182 ALA A CA 1
ATOM 1402 C C . ALA A 1 182 ? -16.352 -20.329 22.504 1.00 45.09 182 ALA A C 1
ATOM 1404 O O . ALA A 1 182 ? -17.214 -20.966 21.905 1.00 45.09 182 ALA A O 1
ATOM 1405 N N . ASP A 1 183 ? -16.406 -18.993 22.628 1.00 44.03 183 ASP A N 1
ATOM 1406 C CA . ASP A 1 183 ? -17.642 -18.212 22.423 1.00 44.03 183 ASP A CA 1
ATOM 1407 C C . ASP A 1 183 ? -17.495 -16.916 21.580 1.00 44.03 183 ASP A C 1
ATOM 1409 O O . ASP A 1 183 ? -18.326 -16.014 21.680 1.00 44.03 183 ASP A O 1
ATOM 1413 N N . GLY A 1 184 ? -16.509 -16.840 20.680 1.00 38.91 184 GLY A N 1
ATOM 1414 C CA . GLY A 1 184 ? -16.542 -15.914 19.533 1.00 38.91 184 GLY A CA 1
ATOM 1415 C C . GLY A 1 184 ? -16.010 -14.478 19.715 1.00 38.91 184 GLY A C 1
ATOM 1416 O O . GLY A 1 184 ? -15.821 -13.987 20.820 1.00 38.91 184 GLY A O 1
ATOM 1417 N N . VAL A 1 185 ? -15.819 -13.851 18.539 1.00 41.09 185 VAL A N 1
ATOM 1418 C CA . VAL A 1 185 ? -14.957 -12.710 18.140 1.00 41.09 185 VAL A CA 1
ATOM 1419 C C . VAL A 1 185 ? -13.456 -12.992 18.316 1.00 41.09 185 VAL A C 1
ATOM 1421 O O . VAL A 1 185 ? -12.881 -12.830 19.387 1.00 41.09 185 VAL A O 1
ATOM 1424 N N . ASN A 1 186 ? -12.812 -13.357 17.200 1.00 45.12 186 ASN A N 1
ATOM 1425 C CA . ASN A 1 186 ? -11.390 -13.704 17.069 1.00 45.12 186 ASN A CA 1
ATOM 1426 C C . ASN A 1 186 ? -10.471 -12.472 17.066 1.00 45.12 186 ASN A C 1
ATOM 1428 O O . ASN A 1 186 ? -9.495 -12.452 16.330 1.00 45.12 186 ASN A O 1
ATOM 1432 N N . ALA A 1 187 ? -10.812 -11.425 17.823 1.00 48.88 187 ALA A N 1
ATOM 1433 C CA . ALA A 1 187 ? -9.992 -10.227 17.921 1.00 48.88 187 ALA A CA 1
ATOM 1434 C C . ALA A 1 187 ? -9.040 -10.340 19.104 1.00 48.88 187 ALA A C 1
ATOM 1436 O O . ALA A 1 187 ? -9.395 -10.022 20.239 1.00 48.88 187 ALA A O 1
ATOM 1437 N N . MET A 1 188 ? -7.829 -10.823 18.846 1.00 53.06 188 MET A N 1
ATOM 1438 C CA . MET A 1 188 ? -6.834 -11.027 19.893 1.00 53.06 188 MET A CA 1
ATOM 1439 C C . MET A 1 188 ? -5.859 -9.847 19.918 1.00 53.06 188 MET A C 1
ATOM 1441 O O . MET A 1 188 ? -5.148 -9.607 18.948 1.00 53.06 188 MET A O 1
ATOM 1445 N N . MET A 1 189 ? -5.823 -9.101 21.026 1.00 57.88 189 MET A N 1
ATOM 1446 C CA . MET A 1 189 ? -4.886 -7.987 21.225 1.00 57.88 189 MET A CA 1
ATOM 1447 C C . MET A 1 189 ? -3.722 -8.405 22.126 1.00 57.88 189 MET A C 1
ATOM 1449 O O . MET A 1 189 ? -3.922 -8.613 23.323 1.00 57.88 189 MET A O 1
ATOM 1453 N N . ALA A 1 190 ? -2.502 -8.474 21.588 1.00 52.25 190 ALA A N 1
ATOM 1454 C CA . ALA A 1 190 ? -1.284 -8.643 22.384 1.00 52.25 190 ALA A CA 1
ATOM 1455 C C . ALA A 1 190 ? -0.447 -7.356 22.378 1.00 52.25 190 ALA A C 1
ATOM 1457 O O . ALA A 1 190 ? 0.125 -6.968 21.361 1.00 52.25 190 ALA A O 1
ATOM 1458 N N . MET A 1 191 ? -0.361 -6.718 23.547 1.00 54.66 191 MET A N 1
ATOM 1459 C CA . MET A 1 191 ? 0.277 -5.401 23.721 1.00 54.66 191 MET A CA 1
ATOM 1460 C C . MET A 1 191 ? 1.588 -5.470 24.522 1.00 54.66 191 MET A C 1
ATOM 1462 O O . MET A 1 191 ? 2.373 -4.531 24.517 1.00 54.66 191 MET A O 1
ATOM 1466 N N . ASP A 1 192 ? 1.819 -6.566 25.255 1.00 49.09 192 ASP A N 1
ATOM 1467 C CA . ASP A 1 192 ? 2.925 -6.709 26.219 1.00 49.09 192 ASP A CA 1
ATOM 1468 C C . ASP A 1 192 ? 3.497 -8.135 26.312 1.00 49.09 192 ASP A C 1
ATOM 1470 O O . ASP A 1 192 ? 4.190 -8.477 27.271 1.00 49.09 192 ASP A O 1
ATOM 1474 N N . GLY A 1 193 ? 3.169 -9.007 25.354 1.00 43.53 193 GLY A N 1
ATOM 1475 C CA . GLY A 1 193 ? 3.619 -10.395 25.388 1.00 43.53 193 GLY A CA 1
ATOM 1476 C C . GLY A 1 193 ? 3.044 -11.229 26.547 1.00 43.53 193 GLY A C 1
ATOM 1477 O O . GLY A 1 193 ? 3.601 -12.274 26.877 1.00 43.53 193 GLY A O 1
ATOM 1478 N N . SER A 1 194 ? 1.954 -10.818 27.193 1.00 37.59 194 SER A N 1
ATOM 1479 C CA . SER A 1 194 ? 1.261 -11.672 28.174 1.00 37.59 194 SER A CA 1
ATOM 1480 C C . SER A 1 194 ? 0.184 -12.572 27.554 1.00 37.59 194 SER A C 1
ATOM 1482 O O . SER A 1 194 ? -0.326 -13.467 28.223 1.00 37.59 194 SER A O 1
ATOM 1484 N N . VAL A 1 195 ? -0.129 -12.365 26.272 1.00 49.69 195 VAL A N 1
ATOM 1485 C CA . VAL A 1 195 ? -1.217 -13.030 25.546 1.00 49.69 195 VAL A CA 1
ATOM 1486 C C . VAL A 1 195 ? -0.628 -14.066 24.588 1.00 49.69 195 VAL A C 1
ATOM 1488 O O . VAL A 1 195 ? 0.236 -13.737 23.773 1.00 49.69 195 VAL A O 1
ATOM 1491 N N . VAL A 1 196 ? -1.080 -15.319 24.697 1.00 50.81 196 VAL A N 1
ATOM 1492 C CA . VAL A 1 196 ? -0.839 -16.344 23.673 1.00 50.81 196 VAL A CA 1
ATOM 1493 C C . VAL A 1 196 ? -1.814 -16.068 22.533 1.00 50.81 196 VAL A C 1
ATOM 1495 O O . VAL A 1 196 ? -3.022 -16.065 22.755 1.00 50.81 196 VAL A O 1
ATOM 1498 N N . LEU A 1 197 ? -1.285 -15.783 21.344 1.00 56.75 197 LEU A N 1
ATOM 1499 C CA . LEU A 1 197 ? -2.059 -15.602 20.119 1.00 56.75 197 LEU A CA 1
ATOM 1500 C C . LEU A 1 197 ? -2.008 -16.930 19.355 1.00 56.75 197 LEU A C 1
ATOM 1502 O O . LEU A 1 197 ? -0.960 -17.296 18.837 1.00 56.75 197 LEU A O 1
ATOM 1506 N N . ALA A 1 198 ? -3.086 -17.705 19.361 1.00 56.19 198 ALA A N 1
ATOM 1507 C CA . ALA A 1 198 ? -3.122 -19.003 18.694 1.00 56.19 198 ALA A CA 1
ATOM 1508 C C . ALA A 1 198 ? -4.456 -19.177 17.975 1.00 56.19 198 ALA A C 1
ATOM 1510 O O . ALA A 1 198 ? -5.508 -18.943 18.576 1.00 56.19 198 ALA A O 1
ATOM 1511 N N . GLY A 1 199 ? -4.369 -19.595 16.718 1.00 56.47 199 GLY A N 1
ATOM 1512 C CA . GLY A 1 199 ? -5.493 -19.677 15.804 1.00 56.47 199 GLY A CA 1
ATOM 1513 C C . GLY A 1 199 ? -6.379 -20.902 15.935 1.00 56.47 199 GLY A C 1
ATOM 1514 O O . GLY A 1 199 ? -6.097 -21.852 16.675 1.00 56.47 199 GLY A O 1
ATOM 1515 N N . GLY A 1 200 ? -7.476 -20.864 15.180 1.00 62.88 200 GLY A N 1
ATOM 1516 C CA . GLY A 1 200 ? -8.465 -21.934 15.042 1.00 62.88 200 GLY A CA 1
ATOM 1517 C C . GLY A 1 200 ? -8.562 -22.462 13.609 1.00 62.88 200 GLY A C 1
ATOM 1518 O O . GLY A 1 200 ? -7.568 -22.525 12.914 1.00 62.88 200 GLY A O 1
ATOM 1519 N N . ASN A 1 201 ? -9.761 -22.875 13.180 1.00 67.12 201 ASN A N 1
ATOM 1520 C CA . ASN A 1 201 ? -10.079 -23.179 11.768 1.00 67.12 201 ASN A CA 1
ATOM 1521 C C . ASN A 1 201 ? -11.019 -22.104 11.167 1.00 67.12 201 ASN A C 1
ATOM 1523 O O . ASN A 1 201 ? -11.865 -22.411 10.323 1.00 67.12 201 ASN A O 1
ATOM 1527 N N . ALA A 1 202 ? -11.002 -20.896 11.724 1.00 68.44 202 ALA A N 1
ATOM 1528 C CA . ALA A 1 202 ? -11.859 -19.783 11.340 1.00 68.44 202 ALA A CA 1
ATOM 1529 C C . ALA A 1 202 ? -10.982 -18.584 10.991 1.00 68.44 202 ALA A C 1
ATOM 1531 O O . ALA A 1 202 ? -9.903 -18.468 11.542 1.00 68.44 202 ALA A O 1
ATOM 1532 N N . ASP A 1 203 ? -11.491 -17.651 10.195 1.00 76.19 203 ASP A N 1
ATOM 1533 C CA . ASP A 1 203 ? -10.788 -16.398 9.899 1.00 76.19 203 ASP A CA 1
ATOM 1534 C C . ASP A 1 203 ? -10.568 -15.597 11.201 1.00 76.19 203 ASP A C 1
ATOM 1536 O O . ASP A 1 203 ? -11.523 -15.299 11.937 1.00 76.19 203 ASP A O 1
ATOM 1540 N N . ASN A 1 204 ? -9.307 -15.342 11.552 1.00 73.75 204 ASN A N 1
ATOM 1541 C CA . ASN A 1 204 ? -8.882 -14.662 12.776 1.00 73.75 204 ASN A CA 1
ATOM 1542 C C . ASN A 1 204 ? -8.346 -13.259 12.469 1.00 73.75 204 ASN A C 1
ATOM 1544 O O . ASN A 1 204 ? -7.723 -13.012 11.439 1.00 73.75 204 ASN A O 1
ATOM 1548 N N . ASP A 1 205 ? -8.562 -12.328 13.399 1.00 77.50 205 ASP A N 1
ATOM 1549 C CA . ASP A 1 205 ? -8.023 -10.976 13.319 1.00 77.50 205 ASP A CA 1
ATOM 1550 C C . ASP A 1 205 ? -7.100 -10.724 14.529 1.00 77.50 205 ASP A C 1
ATOM 1552 O O . ASP A 1 205 ? -7.517 -10.630 15.686 1.00 77.50 205 ASP A O 1
ATOM 1556 N N . TYR A 1 206 ? -5.807 -10.580 14.277 1.00 78.19 206 TYR A N 1
ATOM 1557 C CA . TYR A 1 206 ? -4.792 -10.347 15.297 1.00 78.19 206 TYR A CA 1
ATOM 1558 C C . TYR A 1 206 ? -4.424 -8.875 15.365 1.00 78.19 206 TYR A C 1
ATOM 1560 O O . TYR A 1 206 ? -4.041 -8.288 14.364 1.00 78.19 206 TYR A O 1
ATOM 1568 N N . TRP A 1 207 ? -4.439 -8.279 16.550 1.00 79.12 207 TRP A N 1
ATOM 1569 C CA . TRP A 1 207 ? -3.875 -6.954 16.794 1.00 79.12 207 TRP A CA 1
ATOM 1570 C C . TRP A 1 207 ? -2.625 -7.108 17.646 1.00 79.12 207 TRP A C 1
ATOM 1572 O O . TRP A 1 207 ? -2.686 -7.591 18.779 1.00 79.12 207 TRP A O 1
ATOM 1582 N N . ALA A 1 208 ? -1.478 -6.698 17.115 1.00 79.56 208 ALA A N 1
ATOM 1583 C CA . ALA A 1 208 ? -0.224 -6.872 17.832 1.00 79.56 208 ALA A CA 1
ATOM 1584 C C . ALA A 1 208 ? 0.770 -5.740 17.582 1.00 79.56 208 ALA A C 1
ATOM 1586 O O . ALA A 1 208 ? 0.879 -5.201 16.476 1.00 79.56 208 ALA A O 1
ATOM 1587 N N . TYR A 1 209 ? 1.521 -5.416 18.633 1.00 80.94 209 TYR A N 1
ATOM 1588 C CA . TYR A 1 209 ? 2.608 -4.445 18.622 1.00 80.94 209 TYR A CA 1
ATOM 1589 C C . TYR A 1 209 ? 3.962 -5.148 18.797 1.00 80.94 209 TYR A C 1
ATOM 1591 O O . TYR A 1 209 ? 4.140 -5.976 19.694 1.00 80.94 209 TYR A O 1
ATOM 1599 N N . GLY A 1 210 ? 4.937 -4.792 17.959 1.00 83.12 210 GLY A N 1
ATOM 1600 C CA . GLY A 1 210 ? 6.312 -5.288 18.037 1.00 83.12 210 GLY A CA 1
ATOM 1601 C C . GLY A 1 210 ? 6.413 -6.817 18.083 1.00 83.12 210 GLY A C 1
ATOM 1602 O O . GLY A 1 210 ? 5.722 -7.519 17.346 1.00 83.12 210 GLY A O 1
ATOM 1603 N N . GLU A 1 211 ? 7.252 -7.330 18.988 1.00 85.00 211 GLU A N 1
ATOM 1604 C CA . GLU A 1 211 ? 7.513 -8.771 19.147 1.00 85.00 211 GLU A CA 1
ATOM 1605 C C . GLU A 1 211 ? 6.298 -9.605 19.561 1.00 85.00 211 GLU A C 1
ATOM 1607 O O . GLU A 1 211 ? 6.329 -10.831 19.462 1.00 85.00 211 GLU A O 1
ATOM 1612 N N . ALA A 1 212 ? 5.215 -8.973 20.022 1.00 80.06 212 ALA A N 1
ATOM 1613 C CA . ALA A 1 212 ? 4.002 -9.698 20.366 1.00 80.06 212 ALA A CA 1
ATOM 1614 C C . ALA A 1 212 ? 3.365 -10.354 19.130 1.00 80.06 212 ALA A C 1
ATOM 1616 O O . ALA A 1 212 ? 2.758 -11.415 19.258 1.00 80.06 212 ALA A O 1
ATOM 1617 N N . ALA A 1 213 ? 3.559 -9.769 17.943 1.00 84.75 213 ALA A N 1
ATOM 1618 C CA . ALA A 1 213 ? 3.061 -10.316 16.685 1.00 84.75 213 ALA A CA 1
ATOM 1619 C C . ALA A 1 213 ? 3.723 -11.657 16.333 1.00 84.75 213 ALA A C 1
ATOM 1621 O O . ALA A 1 213 ? 3.062 -12.549 15.821 1.00 84.75 213 ALA A O 1
ATOM 1622 N N . GLU A 1 214 ? 5.001 -11.848 16.672 1.00 84.19 214 GLU A N 1
ATOM 1623 C CA . GLU A 1 214 ? 5.741 -13.083 16.356 1.00 84.19 214 GLU A CA 1
ATOM 1624 C C . GLU A 1 214 ? 5.295 -14.293 17.193 1.00 84.19 214 GLU A C 1
ATOM 1626 O O . GLU A 1 214 ? 5.755 -15.414 16.982 1.00 84.19 214 GLU A O 1
ATOM 1631 N N . ARG A 1 215 ? 4.402 -14.078 18.164 1.00 80.19 215 ARG A N 1
ATOM 1632 C CA . ARG A 1 215 ? 3.846 -15.130 19.022 1.00 80.19 215 ARG A CA 1
ATOM 1633 C C . ARG A 1 215 ? 2.577 -15.750 18.453 1.00 80.19 215 ARG A C 1
ATOM 1635 O O . ARG A 1 215 ? 2.069 -16.676 19.079 1.00 80.19 215 ARG A O 1
ATOM 1642 N N . ILE A 1 216 ? 2.073 -15.237 17.327 1.00 81.69 216 ILE A N 1
ATOM 1643 C CA . ILE A 1 216 ? 0.919 -15.817 16.642 1.00 81.69 216 ILE A CA 1
ATOM 1644 C C . ILE A 1 216 ? 1.310 -17.193 16.110 1.00 81.69 216 ILE A C 1
ATOM 1646 O O . ILE A 1 216 ? 2.325 -17.343 15.429 1.00 81.69 216 ILE A O 1
ATOM 1650 N N . VAL A 1 217 ? 0.513 -18.200 16.449 1.00 83.25 217 VAL A N 1
ATOM 1651 C CA . VAL A 1 217 ? 0.677 -19.566 15.956 1.00 83.25 217 VAL A CA 1
ATOM 1652 C C . VAL A 1 217 ? -0.555 -19.939 15.149 1.00 83.25 217 VAL A C 1
ATOM 1654 O O . VAL A 1 217 ? -1.618 -20.162 15.725 1.00 83.25 217 VAL A O 1
ATOM 1657 N N . GLU A 1 218 ? -0.373 -20.050 13.835 1.00 83.44 218 GLU A N 1
ATOM 1658 C CA . GLU A 1 218 ? -1.400 -20.493 12.893 1.00 83.44 218 GLU A CA 1
ATOM 1659 C C . GLU A 1 218 ? -1.044 -21.814 12.214 1.00 83.44 218 GLU A C 1
ATOM 1661 O O . GLU A 1 218 ? 0.120 -22.233 12.152 1.00 83.44 218 GLU A O 1
ATOM 1666 N N . THR A 1 219 ? -2.066 -22.483 11.682 1.00 82.25 219 THR A N 1
ATOM 1667 C CA . THR A 1 219 ? -1.896 -23.706 10.887 1.00 82.25 219 THR A CA 1
ATOM 1668 C C . THR A 1 219 ? -2.237 -23.457 9.416 1.00 82.25 219 THR A C 1
ATOM 1670 O O . THR A 1 219 ? -3.060 -22.598 9.132 1.00 82.25 219 THR A O 1
ATOM 1673 N N . PRO A 1 220 ? -1.728 -24.259 8.461 1.00 81.00 220 PRO A N 1
ATOM 1674 C CA . PRO A 1 220 ? -2.058 -24.097 7.034 1.00 81.00 220 PRO A CA 1
ATOM 1675 C C . PRO A 1 220 ? -3.542 -24.297 6.661 1.00 81.00 220 PRO A C 1
ATOM 1677 O O . PRO A 1 220 ? -3.906 -24.242 5.489 1.00 81.00 220 PRO A O 1
ATOM 1680 N N . HIS A 1 221 ? -4.395 -24.650 7.625 1.00 76.00 221 HIS A N 1
ATOM 1681 C CA . HIS A 1 221 ? -5.839 -24.815 7.451 1.00 76.00 221 HIS A CA 1
ATOM 1682 C C . HIS A 1 221 ? -6.623 -23.904 8.413 1.00 76.00 221 HIS A C 1
ATOM 1684 O O . HIS A 1 221 ? -7.778 -24.208 8.721 1.00 76.00 221 HIS A O 1
ATOM 1690 N N . GLY A 1 222 ? -5.970 -22.843 8.904 1.00 66.69 222 GLY A N 1
ATOM 1691 C CA . GLY A 1 222 ? -6.450 -21.967 9.969 1.00 66.69 222 GLY A CA 1
ATOM 1692 C C . GLY A 1 222 ? -7.633 -21.088 9.584 1.00 66.69 222 GLY A C 1
ATOM 1693 O O . GLY A 1 222 ? -8.499 -20.834 10.412 1.00 66.69 222 GLY A O 1
ATOM 1694 N N . GLY A 1 223 ? -7.762 -20.759 8.302 1.00 77.88 223 GLY A N 1
ATOM 1695 C CA . GLY A 1 223 ? -8.716 -19.770 7.818 1.00 77.88 223 GLY A CA 1
ATOM 1696 C C . GLY A 1 223 ? -7.983 -18.799 6.905 1.00 77.88 223 GLY A C 1
ATOM 1697 O O . GLY A 1 223 ? -6.955 -19.162 6.337 1.00 77.88 223 GLY A O 1
ATOM 1698 N N . HIS A 1 224 ? -8.543 -17.609 6.729 1.00 82.00 224 HIS A N 1
ATOM 1699 C CA . HIS A 1 224 ? -7.844 -16.463 6.161 1.00 82.00 224 HIS A CA 1
ATOM 1700 C C . HIS A 1 224 ? -7.611 -15.426 7.263 1.00 82.00 224 HIS A C 1
ATOM 1702 O O . HIS A 1 224 ? -8.531 -14.700 7.660 1.00 82.00 224 HIS A O 1
ATOM 1708 N N . ASP A 1 225 ? -6.375 -15.334 7.731 1.00 85.44 225 ASP A N 1
ATOM 1709 C CA . ASP A 1 225 ? -6.024 -14.653 8.965 1.00 85.44 225 ASP A CA 1
ATOM 1710 C C . ASP A 1 225 ? -5.387 -13.284 8.696 1.00 85.44 225 ASP A C 1
ATOM 1712 O O . ASP A 1 225 ? -4.549 -13.089 7.812 1.00 85.44 225 ASP A O 1
ATOM 1716 N N . THR A 1 226 ? -5.824 -12.283 9.461 1.00 88.50 226 THR A N 1
ATOM 1717 C CA . THR A 1 226 ? -5.408 -10.887 9.297 1.00 88.50 226 THR A CA 1
ATOM 1718 C C . THR A 1 226 ? -4.655 -10.395 10.523 1.00 88.50 226 THR A C 1
ATOM 1720 O O . THR A 1 226 ? -5.217 -10.269 11.605 1.00 88.50 226 THR A O 1
ATOM 1723 N N . LEU A 1 227 ? -3.394 -10.008 10.353 1.00 90.44 227 LEU A N 1
ATOM 1724 C CA . LEU A 1 227 ? -2.627 -9.261 11.341 1.00 90.44 227 LEU A CA 1
ATOM 1725 C C . LEU A 1 227 ? -2.785 -7.748 11.130 1.00 90.44 227 LEU A C 1
ATOM 1727 O O . LEU A 1 227 ? -2.164 -7.134 10.264 1.00 90.44 227 LEU A O 1
ATOM 1731 N N . TRP A 1 228 ? -3.558 -7.120 12.003 1.00 86.88 228 TRP A N 1
ATOM 1732 C CA . TRP A 1 228 ? -3.603 -5.684 12.252 1.00 86.88 228 TRP A CA 1
ATOM 1733 C C . TRP A 1 228 ? -2.357 -5.236 13.032 1.00 86.88 228 TRP A C 1
ATOM 1735 O O . TRP A 1 228 ? -2.371 -5.049 14.253 1.00 86.88 228 TRP A O 1
ATOM 1745 N N . TYR A 1 229 ? -1.245 -5.068 12.318 1.00 87.44 229 TYR A N 1
ATOM 1746 C CA . TYR A 1 229 ? 0.038 -4.712 12.907 1.00 87.44 229 TYR A CA 1
ATOM 1747 C C . TYR A 1 229 ? 0.086 -3.242 13.338 1.00 87.44 229 TYR A C 1
ATOM 1749 O O . TYR A 1 229 ? -0.180 -2.313 12.568 1.00 87.44 229 TYR A O 1
ATOM 1757 N N . MET A 1 230 ? 0.483 -3.019 14.587 1.00 81.31 230 MET A N 1
ATOM 1758 C CA . MET A 1 230 ? 0.474 -1.710 15.250 1.00 81.31 230 MET A CA 1
ATOM 1759 C C . MET A 1 230 ? 1.854 -1.041 15.234 1.00 81.31 230 MET A C 1
ATOM 1761 O O . MET A 1 230 ? 2.139 -0.156 16.041 1.00 81.31 230 MET A O 1
ATOM 1765 N N . ALA A 1 231 ? 2.704 -1.472 14.294 1.00 84.56 231 ALA A N 1
ATOM 1766 C CA . ALA A 1 231 ? 4.144 -1.248 14.287 1.00 84.56 231 ALA A CA 1
ATOM 1767 C C . ALA A 1 231 ? 4.829 -1.831 15.540 1.00 84.56 231 ALA A C 1
ATOM 1769 O O . ALA A 1 231 ? 4.225 -2.535 16.345 1.00 84.56 231 ALA A O 1
ATOM 1770 N N . GLY A 1 232 ? 6.122 -1.574 15.678 1.00 78.25 232 GLY A N 1
ATOM 1771 C CA . GLY A 1 232 ? 6.900 -1.924 16.860 1.00 78.25 232 GLY A CA 1
ATOM 1772 C C . GLY A 1 232 ? 7.755 -0.744 17.308 1.00 78.25 232 GLY A C 1
ATOM 1773 O O . GLY A 1 232 ? 7.637 0.343 16.723 1.00 78.25 232 GLY A O 1
ATOM 1774 N N . PRO A 1 233 ? 8.628 -0.948 18.304 1.00 81.31 233 PRO A N 1
ATOM 1775 C CA . PRO A 1 233 ? 9.550 0.085 18.755 1.00 81.31 233 PRO A CA 1
ATOM 1776 C C . PRO A 1 233 ? 10.505 0.503 17.632 1.00 81.31 233 PRO A C 1
ATOM 1778 O O . PRO A 1 233 ? 10.618 -0.162 16.596 1.00 81.31 233 PRO A O 1
ATOM 1781 N N . ASP A 1 234 ? 11.188 1.629 17.816 1.00 82.06 234 ASP A N 1
ATOM 1782 C CA . ASP A 1 234 ? 12.082 2.175 16.795 1.00 82.06 234 ASP A CA 1
ATOM 1783 C C . ASP A 1 234 ? 13.152 1.150 16.373 1.00 82.06 234 ASP A C 1
ATOM 1785 O O . ASP A 1 234 ? 13.842 0.550 17.196 1.00 82.06 234 ASP A O 1
ATOM 1789 N N . GLY A 1 235 ? 13.273 0.927 15.060 1.00 84.12 235 GLY A N 1
ATOM 1790 C CA . GLY A 1 235 ? 14.212 -0.037 14.475 1.00 84.12 235 GLY A CA 1
ATOM 1791 C C . GLY A 1 235 ? 13.764 -1.504 14.500 1.00 84.12 235 GLY A C 1
ATOM 1792 O O . GLY A 1 235 ? 14.482 -2.359 13.979 1.00 84.12 235 GLY A O 1
ATOM 1793 N N . TYR A 1 236 ? 12.594 -1.821 15.057 1.00 89.25 236 TYR A N 1
ATOM 1794 C CA . TYR A 1 236 ? 12.075 -3.185 15.047 1.00 89.25 236 TYR A CA 1
ATOM 1795 C C . TYR A 1 236 ? 11.613 -3.619 13.645 1.00 89.25 236 TYR A C 1
ATOM 1797 O O . TYR A 1 236 ? 11.011 -2.848 12.896 1.00 89.25 236 TYR A O 1
ATOM 1805 N N . THR A 1 237 ? 11.894 -4.877 13.300 1.00 93.56 237 THR A N 1
ATOM 1806 C CA . THR A 1 237 ? 11.457 -5.524 12.056 1.00 93.56 237 THR A CA 1
ATOM 1807 C C . THR A 1 237 ? 10.514 -6.661 12.405 1.00 93.56 237 THR A C 1
ATOM 1809 O O . THR A 1 237 ? 10.935 -7.601 13.075 1.00 93.56 237 THR A O 1
ATOM 1812 N N . LEU A 1 238 ? 9.271 -6.584 11.930 1.00 93.69 238 LEU A N 1
ATOM 1813 C CA . LEU A 1 238 ? 8.308 -7.671 12.067 1.00 93.69 238 LEU A CA 1
ATOM 1814 C C . LEU A 1 238 ? 8.736 -8.846 11.193 1.00 93.69 238 LEU A C 1
ATOM 1816 O O . LEU A 1 238 ? 8.888 -8.684 9.982 1.00 93.69 238 LEU A O 1
ATOM 1820 N N . ARG A 1 239 ? 8.863 -10.029 11.787 1.00 95.69 239 ARG A N 1
ATOM 1821 C CA . ARG A 1 239 ? 8.866 -11.294 11.049 1.00 95.69 239 ARG A CA 1
ATOM 1822 C C . ARG A 1 239 ? 7.457 -11.860 11.089 1.00 95.69 239 ARG A C 1
ATOM 1824 O O . ARG A 1 239 ? 6.997 -12.265 12.151 1.00 95.69 239 ARG A O 1
ATOM 1831 N N . VAL A 1 240 ? 6.762 -11.835 9.960 1.00 95.19 240 VAL A N 1
ATOM 1832 C CA . VAL A 1 240 ? 5.381 -12.317 9.897 1.00 95.19 240 VAL A CA 1
ATOM 1833 C C . VAL A 1 240 ? 5.380 -13.822 10.202 1.00 95.19 240 VAL A C 1
ATOM 1835 O O . VAL A 1 240 ? 6.183 -14.553 9.613 1.00 95.19 240 VAL A O 1
ATOM 1838 N N . PRO A 1 241 ? 4.551 -14.295 11.147 1.00 92.75 241 PRO A N 1
ATOM 1839 C CA . PRO A 1 241 ? 4.385 -15.723 11.402 1.00 92.75 241 PRO A CA 1
ATOM 1840 C C . PRO A 1 241 ? 3.872 -16.477 10.173 1.00 92.75 241 PRO A C 1
ATOM 1842 O O . PRO A 1 241 ? 3.250 -15.897 9.288 1.00 92.75 241 PRO A O 1
ATOM 1845 N N . ALA A 1 242 ? 4.142 -17.780 10.115 1.00 92.62 242 ALA A N 1
ATOM 1846 C CA . ALA A 1 242 ? 3.627 -18.623 9.040 1.00 92.62 242 ALA A CA 1
ATOM 1847 C C . ALA A 1 242 ? 2.091 -18.667 9.055 1.00 92.62 242 ALA A C 1
ATOM 1849 O O . ALA A 1 242 ? 1.502 -18.725 10.134 1.00 92.62 242 ALA A O 1
ATOM 1850 N N . ASN A 1 243 ? 1.484 -18.749 7.867 1.00 90.75 243 ASN A N 1
ATOM 1851 C CA . ASN A 1 243 ? 0.030 -18.827 7.654 1.00 90.75 243 ASN A CA 1
ATOM 1852 C C . ASN A 1 243 ? -0.735 -17.601 8.192 1.00 90.75 243 ASN A C 1
ATOM 1854 O O . ASN A 1 243 ? -1.812 -17.735 8.751 1.00 90.75 243 ASN A O 1
ATOM 1858 N N . ILE A 1 244 ? -0.131 -16.414 8.096 1.00 91.88 244 ILE A N 1
ATOM 1859 C CA . ILE A 1 244 ? -0.850 -15.143 8.208 1.00 91.88 244 ILE A CA 1
ATOM 1860 C C . ILE A 1 244 ? -0.918 -14.565 6.804 1.00 91.88 244 ILE A C 1
ATOM 1862 O O . ILE A 1 244 ? 0.097 -14.089 6.293 1.00 91.88 244 ILE A O 1
ATOM 1866 N N . GLU A 1 245 ? -2.097 -14.622 6.192 1.00 91.12 245 GLU A N 1
ATOM 1867 C CA . GLU A 1 245 ? -2.285 -14.242 4.792 1.00 91.12 245 GLU A CA 1
ATOM 1868 C C . GLU A 1 245 ? -2.316 -12.727 4.625 1.00 91.12 245 GLU A C 1
ATOM 1870 O O . GLU A 1 245 ? -1.815 -12.211 3.637 1.00 91.12 245 GLU A O 1
ATOM 1875 N N . THR A 1 246 ? -2.893 -11.981 5.570 1.00 94.12 246 THR A N 1
ATOM 1876 C CA . THR A 1 246 ? -3.036 -10.525 5.437 1.00 94.12 246 THR A CA 1
ATOM 1877 C C . THR A 1 246 ? -2.324 -9.773 6.551 1.00 94.12 246 THR A C 1
ATOM 1879 O O . THR A 1 246 ? -2.530 -10.038 7.733 1.00 94.12 246 THR A O 1
ATOM 1882 N N . VAL A 1 247 ? -1.558 -8.738 6.202 1.00 94.19 247 VAL A N 1
ATOM 1883 C CA . VAL A 1 247 ? -0.973 -7.791 7.160 1.00 94.19 247 VAL A CA 1
ATOM 1884 C C . VAL A 1 247 ? -1.455 -6.375 6.856 1.00 94.19 247 VAL A C 1
ATOM 1886 O O . VAL A 1 247 ? -1.130 -5.790 5.825 1.00 94.19 247 VAL A O 1
ATOM 1889 N N . ARG A 1 248 ? -2.192 -5.780 7.797 1.00 91.69 248 ARG A N 1
ATOM 1890 C CA . ARG A 1 248 ? -2.709 -4.408 7.709 1.00 91.69 248 ARG A CA 1
ATOM 1891 C C . ARG A 1 248 ? -2.054 -3.519 8.746 1.00 91.69 248 ARG A C 1
ATOM 1893 O O . ARG A 1 248 ? -2.076 -3.830 9.934 1.00 91.69 248 ARG A O 1
ATOM 1900 N N . LEU A 1 249 ? -1.538 -2.361 8.339 1.00 86.94 249 LEU A N 1
ATOM 1901 C CA . LEU A 1 249 ? -1.115 -1.350 9.313 1.00 86.94 249 LEU A CA 1
ATOM 1902 C C . LEU A 1 249 ? -2.339 -0.657 9.918 1.00 86.94 249 LEU A C 1
ATOM 1904 O O . LEU A 1 249 ? -3.043 0.083 9.236 1.00 86.94 249 LEU A O 1
ATOM 1908 N N . ALA A 1 250 ? -2.589 -0.899 11.205 1.00 73.00 250 ALA A N 1
ATOM 1909 C CA . ALA A 1 250 ? -3.855 -0.536 11.838 1.00 73.00 250 ALA A CA 1
ATOM 1910 C C . ALA A 1 250 ? -3.864 0.866 12.465 1.00 73.00 250 ALA A C 1
ATOM 1912 O O . ALA A 1 250 ? -4.900 1.531 12.488 1.00 73.00 250 ALA A O 1
ATOM 1913 N N . THR A 1 251 ? -2.748 1.304 13.055 1.00 63.09 251 THR A N 1
ATOM 1914 C CA . THR A 1 251 ? -2.734 2.472 13.954 1.00 63.09 251 THR A CA 1
ATOM 1915 C C . THR A 1 251 ? -1.328 3.039 14.055 1.00 63.09 251 THR A C 1
ATOM 1917 O O . THR A 1 251 ? -0.472 2.531 14.783 1.00 63.09 251 THR A O 1
ATOM 1920 N N . VAL A 1 252 ? -1.036 4.072 13.282 1.00 56.88 252 VAL A N 1
ATOM 1921 C CA . VAL A 1 252 ? 0.357 4.439 13.082 1.00 56.88 252 VAL A CA 1
ATOM 1922 C C . VAL A 1 252 ? 0.825 5.460 14.115 1.00 56.88 252 VAL A C 1
ATOM 1924 O O . VAL A 1 252 ? 0.563 6.664 14.035 1.00 56.88 252 VAL A O 1
ATOM 1927 N N . VAL A 1 253 ? 1.640 4.964 15.048 1.00 56.91 253 VAL A N 1
ATOM 1928 C CA . VAL A 1 253 ? 2.748 5.739 15.607 1.00 56.91 253 VAL A CA 1
ATOM 1929 C C . VAL A 1 253 ? 3.675 6.047 14.424 1.00 56.91 253 VAL A C 1
ATOM 1931 O O . VAL A 1 253 ? 4.614 5.318 14.137 1.00 56.91 253 VAL A O 1
ATOM 1934 N N . ALA A 1 254 ? 3.363 7.093 13.649 1.00 62.69 254 ALA A N 1
ATOM 1935 C CA . ALA A 1 254 ? 4.092 7.450 12.417 1.00 62.69 254 ALA A CA 1
ATOM 1936 C C . ALA A 1 254 ? 5.526 7.889 12.683 1.00 62.69 254 ALA A C 1
ATOM 1938 O O . ALA A 1 254 ? 6.262 8.195 11.748 1.00 62.69 254 ALA A O 1
ATOM 1939 N N . ARG A 1 255 ? 5.871 8.046 13.956 1.00 73.06 255 ARG A N 1
ATOM 1940 C CA . ARG A 1 255 ? 7.011 8.801 14.429 1.00 73.06 255 ARG A CA 1
ATOM 1941 C C . ARG A 1 255 ? 7.865 7.931 15.324 1.00 73.06 255 ARG A C 1
ATOM 1943 O O . ARG A 1 255 ? 7.380 6.935 15.856 1.00 73.06 255 ARG A O 1
ATOM 1950 N N . ASN A 1 256 ? 9.114 8.336 15.468 1.00 73.94 256 ASN A N 1
ATOM 1951 C CA . ASN A 1 256 ? 9.991 7.733 16.450 1.00 73.94 256 ASN A CA 1
ATOM 1952 C C . ASN A 1 256 ? 9.391 7.926 17.848 1.00 73.94 256 ASN A C 1
ATOM 1954 O O . ASN A 1 256 ? 8.835 8.989 18.153 1.00 73.94 256 ASN A O 1
ATOM 1958 N N . GLU A 1 257 ? 9.497 6.902 18.682 1.00 71.50 257 GLU A N 1
ATOM 1959 C CA . GLU A 1 257 ? 8.994 6.925 20.058 1.00 71.50 257 GLU A CA 1
ATOM 1960 C C . GLU A 1 257 ? 9.811 7.895 20.918 1.00 71.50 257 GLU A C 1
ATOM 1962 O O . GLU A 1 257 ? 9.254 8.607 21.752 1.00 71.50 257 GLU A O 1
ATOM 1967 N N . GLU A 1 258 ? 11.115 8.010 20.645 1.00 72.00 258 GLU A N 1
ATOM 1968 C CA . GLU A 1 258 ? 12.004 8.964 21.322 1.00 72.00 258 GLU A CA 1
ATOM 1969 C C . GLU A 1 258 ? 11.966 10.377 20.705 1.00 72.00 258 GLU A C 1
ATOM 1971 O O . GLU A 1 258 ? 12.203 11.370 21.398 1.00 72.00 258 GLU A O 1
ATOM 1976 N N . ASP A 1 259 ? 11.650 10.493 19.407 1.00 75.44 259 ASP A N 1
ATOM 1977 C CA . ASP A 1 259 ? 11.558 11.767 18.681 1.00 75.44 259 ASP A CA 1
ATOM 1978 C C . ASP A 1 259 ? 10.261 11.880 17.873 1.00 75.44 259 ASP A C 1
ATOM 1980 O O . ASP A 1 259 ? 10.186 11.586 16.676 1.00 75.44 259 ASP A O 1
ATOM 1984 N N . MET A 1 260 ? 9.250 12.460 18.517 1.00 69.50 260 MET A N 1
ATOM 1985 C CA . MET A 1 260 ? 7.938 12.714 17.925 1.00 69.50 260 MET A CA 1
ATOM 1986 C C . MET A 1 260 ? 7.932 13.751 16.785 1.00 69.50 260 MET A C 1
ATOM 1988 O O . MET A 1 260 ? 6.850 14.186 16.377 1.00 69.50 260 MET A O 1
ATOM 1992 N N . LYS A 1 261 ? 9.075 14.215 16.267 1.00 74.25 261 LYS A N 1
ATOM 1993 C CA . LYS A 1 261 ? 9.142 15.060 15.058 1.00 74.25 261 LYS A CA 1
ATOM 1994 C C . LYS A 1 261 ? 9.552 14.286 13.813 1.00 74.25 261 LYS A C 1
ATOM 1996 O O . LYS A 1 261 ? 9.206 14.716 12.712 1.00 74.25 261 LYS A O 1
ATOM 2001 N N . THR A 1 262 ? 10.252 13.172 13.979 1.00 76.75 262 THR A N 1
ATOM 2002 C CA . THR A 1 262 ? 10.807 12.397 12.871 1.00 76.75 262 THR A CA 1
ATOM 2003 C C . THR A 1 262 ? 9.925 11.188 12.601 1.00 76.75 262 THR A C 1
ATOM 2005 O O . THR A 1 262 ? 9.542 10.477 13.526 1.00 76.75 262 THR A O 1
ATOM 2008 N N . GLY A 1 263 ? 9.557 10.980 11.335 1.00 78.06 263 GLY A N 1
ATOM 2009 C CA . GLY A 1 263 ? 8.797 9.801 10.928 1.00 78.06 263 GLY A CA 1
ATOM 2010 C C . GLY A 1 263 ? 9.657 8.536 10.978 1.00 78.06 263 GLY A C 1
ATOM 2011 O O . GLY A 1 263 ? 10.837 8.610 10.633 1.00 78.06 263 GLY A O 1
ATOM 2012 N N . LYS A 1 264 ? 9.082 7.392 11.362 1.00 85.44 264 LYS A N 1
ATOM 2013 C CA . LYS A 1 264 ? 9.773 6.092 11.306 1.00 85.44 264 LYS A CA 1
ATOM 2014 C C . LYS A 1 264 ? 9.426 5.314 10.038 1.00 85.44 264 LYS A C 1
ATOM 2016 O O . LYS A 1 264 ? 8.419 5.597 9.390 1.00 85.44 264 LYS A O 1
ATOM 2021 N N . VAL A 1 265 ? 10.266 4.343 9.684 1.00 89.50 265 VAL A N 1
ATOM 2022 C CA . VAL A 1 265 ? 9.973 3.353 8.635 1.00 89.50 265 VAL A CA 1
ATOM 2023 C C . VAL A 1 265 ? 9.576 2.053 9.321 1.00 89.50 265 VAL A C 1
ATOM 2025 O O . VAL A 1 265 ? 10.292 1.585 10.205 1.00 89.50 265 VAL A O 1
ATOM 2028 N N . VAL A 1 266 ? 8.436 1.478 8.941 1.00 91.62 266 VAL A N 1
ATOM 2029 C CA . VAL A 1 266 ? 8.011 0.167 9.450 1.00 91.62 266 VAL A CA 1
ATOM 2030 C C . VAL A 1 266 ? 8.613 -0.918 8.568 1.00 91.62 266 VAL A C 1
ATOM 2032 O O . VAL A 1 266 ? 8.383 -0.926 7.361 1.00 91.62 266 VAL A O 1
ATOM 2035 N N . HIS A 1 267 ? 9.388 -1.815 9.175 1.00 94.56 267 HIS A N 1
ATOM 2036 C CA . HIS A 1 267 ? 10.042 -2.926 8.489 1.00 94.56 267 HIS A CA 1
ATOM 2037 C C . HIS A 1 267 ? 9.271 -4.228 8.724 1.00 94.56 267 HIS A C 1
ATOM 2039 O O . HIS A 1 267 ? 8.966 -4.563 9.872 1.00 94.56 267 HIS A O 1
ATOM 2045 N N . ILE A 1 268 ? 8.967 -4.950 7.648 1.00 95.62 268 ILE A N 1
ATOM 2046 C CA . ILE A 1 268 ? 8.208 -6.204 7.656 1.00 95.62 268 ILE A CA 1
ATOM 2047 C C . ILE A 1 268 ? 8.905 -7.202 6.732 1.00 95.62 268 ILE A C 1
ATOM 2049 O O . ILE A 1 268 ? 9.344 -6.847 5.641 1.00 95.62 268 ILE A O 1
ATOM 2053 N N . VAL A 1 269 ? 9.012 -8.447 7.179 1.00 97.31 269 VAL A N 1
ATOM 2054 C CA . VAL A 1 269 ? 9.525 -9.574 6.400 1.00 97.31 269 VAL A CA 1
ATOM 2055 C C . VAL A 1 269 ? 8.496 -10.692 6.480 1.00 97.31 269 VAL A C 1
ATOM 2057 O O . VAL A 1 269 ? 8.221 -11.181 7.579 1.00 97.31 269 VAL A O 1
ATOM 2060 N N . ALA A 1 270 ? 7.925 -11.065 5.339 1.00 97.00 270 ALA A N 1
ATOM 2061 C CA . ALA A 1 270 ? 6.972 -12.156 5.222 1.00 97.00 270 ALA A CA 1
ATOM 2062 C C . ALA A 1 270 ? 7.612 -13.499 5.598 1.00 97.00 270 ALA A C 1
ATOM 2064 O O . ALA A 1 270 ? 8.837 -13.678 5.549 1.00 97.00 270 ALA A O 1
ATOM 2065 N N . HIS A 1 271 ? 6.778 -14.462 5.982 1.00 96.38 271 HIS A N 1
ATOM 2066 C CA . HIS A 1 271 ? 7.246 -15.831 6.128 1.00 96.38 271 HIS A CA 1
ATOM 2067 C C . HIS A 1 271 ? 7.591 -16.390 4.734 1.00 96.38 271 HIS A C 1
ATOM 2069 O O . HIS A 1 271 ? 6.798 -16.245 3.812 1.00 96.38 271 HIS A O 1
ATOM 2075 N N . PRO A 1 272 ? 8.732 -17.076 4.540 1.00 94.88 272 PRO A N 1
ATOM 2076 C CA . PRO A 1 272 ? 9.190 -17.482 3.206 1.00 94.88 272 PRO A CA 1
ATOM 2077 C C . PRO A 1 272 ? 8.314 -18.526 2.495 1.00 94.88 272 PRO A C 1
ATOM 2079 O O . PRO A 1 272 ? 8.582 -18.828 1.339 1.00 94.88 272 PRO A O 1
ATOM 2082 N N . ASP A 1 273 ? 7.352 -19.134 3.189 1.00 93.50 273 ASP A N 1
ATOM 2083 C CA . ASP A 1 273 ? 6.438 -20.165 2.666 1.00 93.50 273 ASP A CA 1
ATOM 2084 C C . ASP A 1 273 ? 4.959 -19.773 2.845 1.00 93.50 273 ASP A C 1
ATOM 2086 O O . ASP A 1 273 ? 4.089 -20.643 2.864 1.00 93.50 273 ASP A O 1
ATOM 2090 N N . SER A 1 274 ? 4.666 -18.492 3.065 1.00 91.56 274 SER A N 1
ATOM 2091 C CA . SER A 1 274 ? 3.294 -18.001 3.214 1.00 91.56 274 SER A CA 1
ATOM 2092 C C . SER A 1 274 ? 3.125 -16.755 2.366 1.00 91.56 274 SER A C 1
ATOM 2094 O O . SER A 1 274 ? 3.902 -15.818 2.528 1.00 91.56 274 SER A O 1
ATOM 2096 N N . GLU A 1 275 ? 2.136 -16.787 1.472 1.00 89.12 275 GLU A N 1
ATOM 2097 C CA . GLU A 1 275 ? 1.747 -15.625 0.673 1.00 89.12 275 GLU A CA 1
ATOM 2098 C C . GLU A 1 275 ? 1.337 -14.483 1.606 1.00 89.12 275 GLU A C 1
ATOM 2100 O O . GLU A 1 275 ? 0.775 -14.727 2.680 1.00 89.12 275 GLU A O 1
ATOM 2105 N N . ILE A 1 276 ? 1.646 -13.245 1.220 1.00 94.19 276 ILE A N 1
ATOM 2106 C CA . ILE A 1 276 ? 1.253 -12.058 1.980 1.00 94.19 276 ILE A CA 1
ATOM 2107 C C . ILE A 1 276 ? 0.442 -11.084 1.120 1.00 94.19 276 ILE A C 1
ATOM 2109 O O . ILE A 1 276 ? 0.886 -10.630 0.071 1.00 94.19 276 ILE A O 1
ATOM 2113 N N . ASP A 1 277 ? -0.727 -10.691 1.622 1.00 96.75 277 ASP A N 1
ATOM 2114 C CA . ASP A 1 277 ? -1.452 -9.478 1.247 1.00 96.75 277 ASP A CA 1
ATOM 2115 C C . ASP A 1 277 ? -1.134 -8.378 2.270 1.00 96.75 277 ASP A C 1
ATOM 2117 O O . ASP A 1 277 ? -1.641 -8.345 3.398 1.00 96.75 277 ASP A O 1
ATOM 2121 N N . PHE A 1 278 ? -0.228 -7.479 1.902 1.00 96.50 278 PHE A N 1
ATOM 2122 C CA . PHE A 1 278 ? 0.144 -6.325 2.702 1.00 96.50 278 PHE A CA 1
ATOM 2123 C C . PHE A 1 278 ? -0.630 -5.074 2.268 1.00 96.50 278 PHE A C 1
ATOM 2125 O O . PHE A 1 278 ? -0.503 -4.612 1.134 1.00 96.50 278 PHE A O 1
ATOM 2132 N N . GLU A 1 279 ? -1.317 -4.421 3.211 1.00 93.31 279 GLU A N 1
ATOM 2133 C CA . GLU A 1 279 ? -1.989 -3.136 2.982 1.00 93.31 279 GLU A CA 1
ATOM 2134 C C . GLU A 1 279 ? -1.620 -2.090 4.049 1.00 93.31 279 GLU A C 1
ATOM 2136 O O . GLU A 1 279 ? -1.679 -2.321 5.262 1.00 93.31 279 GLU A O 1
ATOM 2141 N N . SER A 1 280 ? -1.317 -0.867 3.602 1.00 87.81 280 SER A N 1
ATOM 2142 C CA . SER A 1 280 ? -1.213 0.301 4.480 1.00 87.81 280 SER A CA 1
ATOM 2143 C C . SER A 1 280 ? -2.097 1.457 4.010 1.00 87.81 280 SER A C 1
ATOM 2145 O O . SER A 1 280 ? -1.929 2.004 2.921 1.00 87.81 280 SER A O 1
ATOM 2147 N N . SER A 1 281 ? -3.005 1.923 4.871 1.00 77.00 281 SER A N 1
ATOM 2148 C CA . SER A 1 281 ? -3.735 3.188 4.674 1.00 77.00 281 SER A CA 1
ATOM 2149 C C . SER A 1 281 ? -3.051 4.397 5.316 1.00 77.00 281 SER A C 1
ATOM 2151 O O . SER A 1 281 ? -3.535 5.529 5.206 1.00 77.00 281 SER A O 1
ATOM 2153 N N . GLU A 1 282 ? -1.925 4.170 5.983 1.00 77.69 282 GLU A N 1
ATOM 2154 C CA . GLU A 1 282 ? -1.428 5.050 7.028 1.00 77.69 282 GLU A CA 1
ATOM 2155 C C . GLU A 1 282 ? -0.358 6.038 6.545 1.00 77.69 282 GLU A C 1
ATOM 2157 O O . GLU A 1 282 ? 0.170 5.963 5.435 1.00 77.69 282 GLU A O 1
ATOM 2162 N N . ARG A 1 283 ? -0.034 7.029 7.385 1.00 82.81 283 ARG A N 1
ATOM 2163 C CA . ARG A 1 283 ? 0.972 8.068 7.085 1.00 82.81 283 ARG A CA 1
ATOM 2164 C C . ARG A 1 283 ? 2.380 7.651 7.520 1.00 82.81 283 ARG A C 1
ATOM 2166 O O . ARG A 1 283 ? 3.048 8.417 8.211 1.00 82.81 283 ARG A O 1
ATOM 2173 N N . VAL A 1 284 ? 2.817 6.454 7.141 1.00 85.88 284 VAL A N 1
ATOM 2174 C CA . VAL A 1 284 ? 4.142 5.920 7.491 1.00 85.88 284 VAL A CA 1
ATOM 2175 C C . VAL A 1 284 ? 4.791 5.273 6.289 1.00 85.88 284 VAL A C 1
ATOM 2177 O O . VAL A 1 284 ? 4.110 4.608 5.513 1.00 85.88 284 VAL A O 1
ATOM 2180 N N . SER A 1 285 ? 6.096 5.481 6.139 1.00 91.81 285 SER A N 1
ATOM 2181 C CA . SER A 1 285 ? 6.865 4.772 5.125 1.00 91.81 285 SER A CA 1
ATOM 2182 C C . SER A 1 285 ? 7.054 3.319 5.540 1.00 91.81 285 SER A C 1
ATOM 2184 O O . SER A 1 285 ? 7.203 3.015 6.725 1.00 91.81 285 SER A O 1
ATOM 2186 N N . VAL A 1 286 ? 7.082 2.423 4.564 1.00 94.19 286 VAL A N 1
ATOM 2187 C CA . VAL A 1 286 ? 7.176 0.981 4.811 1.00 94.19 286 VAL A CA 1
ATOM 2188 C C . VAL A 1 286 ? 8.315 0.374 4.013 1.00 94.19 286 VAL A C 1
ATOM 2190 O O . VAL A 1 286 ? 8.638 0.840 2.921 1.00 94.19 286 VAL A O 1
ATOM 2193 N N . HIS A 1 287 ? 8.916 -0.664 4.574 1.00 96.56 287 HIS A N 1
ATOM 2194 C CA . HIS A 1 287 ? 9.855 -1.538 3.897 1.00 96.56 287 HIS A CA 1
ATOM 2195 C C . HIS A 1 287 ? 9.373 -2.972 4.109 1.00 96.56 287 HIS A C 1
ATOM 2197 O O . HIS A 1 287 ? 9.452 -3.480 5.227 1.00 96.56 287 HIS A O 1
ATOM 2203 N N . VAL A 1 288 ? 8.858 -3.592 3.050 1.00 97.88 288 VAL A N 1
ATOM 2204 C CA . VAL A 1 288 ? 8.298 -4.946 3.085 1.00 97.88 288 VAL A CA 1
ATOM 2205 C C . VAL A 1 288 ? 9.129 -5.856 2.189 1.00 97.88 288 VAL A C 1
ATOM 2207 O O . VAL A 1 288 ? 9.476 -5.482 1.069 1.00 97.88 288 VAL A O 1
ATOM 2210 N N . VAL A 1 289 ? 9.483 -7.021 2.718 1.00 98.44 289 VAL A N 1
ATOM 2211 C CA . VAL A 1 289 ? 10.104 -8.119 1.974 1.00 98.44 289 VAL A CA 1
ATOM 2212 C C . VAL A 1 289 ? 9.098 -9.258 1.927 1.00 98.44 289 VAL A C 1
ATOM 2214 O O . VAL A 1 289 ? 8.642 -9.688 2.988 1.00 98.44 289 VAL A O 1
ATOM 2217 N N . GLY A 1 290 ? 8.754 -9.695 0.724 1.00 97.69 290 GLY A N 1
ATOM 2218 C CA . GLY A 1 290 ? 7.824 -10.777 0.454 1.00 97.69 290 GLY A CA 1
ATOM 2219 C C . GLY A 1 290 ? 8.417 -12.164 0.657 1.00 97.69 290 GLY A C 1
ATOM 2220 O O . GLY A 1 290 ? 9.498 -12.345 1.236 1.00 97.69 290 GLY A O 1
ATOM 2221 N N . SER A 1 291 ? 7.627 -13.143 0.261 1.00 97.19 291 SER A N 1
ATOM 2222 C CA . SER A 1 291 ? 7.809 -14.565 0.439 1.00 97.19 291 SER A CA 1
ATOM 2223 C C . SER A 1 291 ? 8.496 -15.185 -0.791 1.00 97.19 291 SER A C 1
ATOM 2225 O O . SER A 1 291 ? 9.322 -14.559 -1.455 1.00 97.19 291 SER A O 1
ATOM 2227 N N . ARG A 1 292 ? 8.267 -16.480 -1.023 1.00 97.56 292 ARG A N 1
ATOM 2228 C CA . ARG A 1 292 ? 8.650 -17.180 -2.266 1.00 97.56 292 ARG A CA 1
ATOM 2229 C C . ARG A 1 292 ? 7.424 -17.543 -3.113 1.00 97.56 292 ARG A C 1
ATOM 2231 O O . ARG A 1 292 ? 7.500 -18.441 -3.953 1.00 97.56 292 ARG A O 1
ATOM 2238 N N . LEU A 1 293 ? 6.280 -16.971 -2.770 1.00 97.06 293 LEU A N 1
ATOM 2239 C CA . LEU A 1 293 ? 4.979 -17.207 -3.372 1.00 97.06 293 LEU A CA 1
ATOM 2240 C C . LEU A 1 293 ? 4.461 -15.882 -3.931 1.00 97.06 293 LEU A C 1
ATOM 2242 O O . LEU A 1 293 ? 5.024 -14.835 -3.648 1.00 97.06 293 LEU A O 1
ATOM 2246 N N . ASP A 1 294 ? 3.372 -15.955 -4.689 1.00 98.12 294 ASP A N 1
ATOM 2247 C CA . ASP A 1 294 ? 2.727 -14.790 -5.289 1.00 98.12 294 ASP A CA 1
ATOM 2248 C C . ASP A 1 294 ? 2.164 -13.863 -4.187 1.00 98.12 294 ASP A C 1
ATOM 2250 O O . ASP A 1 294 ? 1.168 -14.189 -3.535 1.00 98.12 294 ASP A O 1
ATOM 2254 N N . ASP A 1 295 ? 2.782 -12.701 -3.990 1.00 98.12 295 ASP A N 1
ATOM 2255 C CA . ASP A 1 295 ? 2.425 -11.732 -2.956 1.00 98.12 295 ASP A CA 1
ATOM 2256 C C . ASP A 1 295 ? 1.694 -10.505 -3.518 1.00 98.12 295 ASP A C 1
ATOM 2258 O O . ASP A 1 295 ? 1.858 -10.082 -4.665 1.00 98.12 295 ASP A O 1
ATOM 2262 N N . ILE A 1 296 ? 0.910 -9.847 -2.665 1.00 98.19 296 ILE A N 1
ATOM 2263 C CA . ILE A 1 296 ? 0.255 -8.573 -2.965 1.00 98.19 296 ILE A CA 1
ATOM 2264 C C . ILE A 1 296 ? 0.730 -7.536 -1.952 1.00 98.19 296 ILE A C 1
ATOM 2266 O O . ILE A 1 296 ? 0.565 -7.693 -0.750 1.00 98.19 296 ILE A O 1
ATOM 2270 N N . MET A 1 297 ? 1.300 -6.426 -2.420 1.00 98.12 297 MET A N 1
ATOM 2271 C CA . MET A 1 297 ? 1.764 -5.344 -1.550 1.00 98.12 297 MET A CA 1
ATOM 2272 C C . MET A 1 297 ? 1.235 -3.993 -2.020 1.00 98.12 297 MET A C 1
ATOM 2274 O O . MET A 1 297 ? 1.601 -3.475 -3.078 1.00 98.12 297 MET A O 1
ATOM 2278 N N . VAL A 1 298 ? 0.400 -3.374 -1.188 1.00 97.19 298 VAL A N 1
ATOM 2279 C CA . VAL A 1 298 ? -0.188 -2.052 -1.414 1.00 97.19 298 VAL A CA 1
ATOM 2280 C C . VAL A 1 298 ? 0.391 -1.045 -0.423 1.00 97.19 298 VAL A C 1
ATOM 2282 O O . VAL A 1 298 ? 0.155 -1.079 0.787 1.00 97.19 298 VAL A O 1
ATOM 2285 N N . GLY A 1 299 ? 1.163 -0.104 -0.962 1.00 94.31 299 GLY A N 1
ATOM 2286 C CA . GLY A 1 299 ? 1.850 0.930 -0.200 1.00 94.31 299 GLY A CA 1
ATOM 2287 C C . GLY A 1 299 ? 0.920 1.965 0.447 1.00 94.31 299 GLY A C 1
ATOM 2288 O O . GLY A 1 299 ? -0.248 2.095 0.083 1.00 94.31 299 GLY A O 1
ATOM 2289 N N . PRO A 1 300 ? 1.457 2.771 1.376 1.00 91.94 300 PRO A N 1
ATOM 2290 C CA . PRO A 1 300 ? 0.726 3.810 2.092 1.00 91.94 300 PRO A CA 1
ATOM 2291 C C . PRO A 1 300 ? 0.177 4.894 1.157 1.00 91.94 300 PRO A C 1
ATOM 2293 O O . PRO A 1 300 ? 0.823 5.315 0.199 1.00 91.94 300 PRO A O 1
ATOM 2296 N N . LYS A 1 301 ? -0.988 5.462 1.500 1.00 90.12 301 LYS A N 1
ATOM 2297 C CA . LYS A 1 301 ? -1.597 6.580 0.743 1.00 90.12 301 LYS A CA 1
ATOM 2298 C C . LYS A 1 301 ? -0.822 7.894 0.823 1.00 90.12 301 LYS A C 1
ATOM 2300 O O . LYS A 1 301 ? -1.077 8.828 0.060 1.00 90.12 301 LYS A O 1
ATOM 2305 N N . TYR A 1 302 ? 0.046 8.015 1.822 1.00 87.19 302 TYR A N 1
ATOM 2306 C CA . TYR A 1 302 ? 0.575 9.293 2.286 1.00 87.19 302 TYR A CA 1
ATOM 2307 C C . TYR A 1 302 ? 2.067 9.249 2.639 1.00 87.19 302 TYR A C 1
ATOM 2309 O O . TYR A 1 302 ? 2.516 10.119 3.396 1.00 87.19 302 TYR A O 1
ATOM 2317 N N . ALA A 1 303 ? 2.784 8.250 2.133 1.00 90.75 303 ALA A N 1
ATOM 2318 C CA . ALA A 1 303 ? 4.221 8.068 2.275 1.00 90.75 303 ALA A CA 1
ATOM 2319 C C . ALA A 1 303 ? 4.753 7.206 1.111 1.00 90.75 303 ALA A C 1
ATOM 2321 O O . ALA A 1 303 ? 3.978 6.761 0.265 1.00 90.75 303 ALA A O 1
ATOM 2322 N N . GLY A 1 304 ? 6.069 6.994 1.066 1.00 93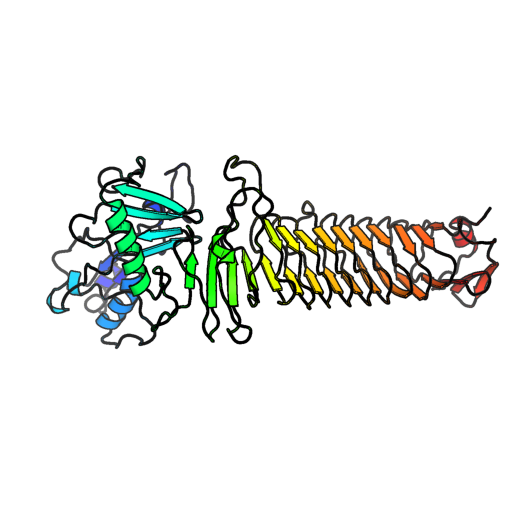.19 304 GLY A N 1
ATOM 2323 C CA . GLY A 1 304 ? 6.707 6.076 0.119 1.00 93.19 304 GLY A CA 1
ATOM 2324 C C . GLY A 1 304 ? 6.781 4.640 0.644 1.00 93.19 304 GLY A C 1
ATOM 2325 O O . GLY A 1 304 ? 6.679 4.409 1.852 1.00 93.19 304 GLY A O 1
ATOM 2326 N N . ALA A 1 305 ? 7.002 3.685 -0.255 1.00 96.62 305 ALA A N 1
ATOM 2327 C CA . ALA A 1 305 ? 7.214 2.280 0.080 1.00 96.62 305 ALA A CA 1
ATOM 2328 C C . ALA A 1 305 ? 8.461 1.712 -0.603 1.00 96.62 305 ALA A C 1
ATOM 2330 O O . ALA A 1 305 ? 8.749 2.030 -1.757 1.00 96.62 305 ALA A O 1
ATOM 2331 N N . THR A 1 306 ? 9.157 0.829 0.104 1.00 98.31 306 THR A N 1
ATOM 2332 C CA . THR A 1 306 ? 10.145 -0.077 -0.477 1.00 98.31 306 THR A CA 1
ATOM 2333 C C . THR A 1 306 ? 9.594 -1.494 -0.408 1.00 98.31 306 THR A C 1
ATOM 2335 O O . THR A 1 306 ? 9.361 -1.986 0.695 1.00 98.31 306 THR A O 1
ATOM 2338 N N . PHE A 1 307 ? 9.407 -2.140 -1.554 1.00 98.69 307 PHE A N 1
ATOM 2339 C CA . PHE A 1 307 ? 8.891 -3.505 -1.651 1.00 98.69 307 PHE A CA 1
ATOM 2340 C C . PHE A 1 307 ? 9.869 -4.397 -2.402 1.00 98.69 307 PHE A C 1
ATOM 2342 O O . PHE A 1 307 ? 10.402 -3.993 -3.434 1.00 98.69 307 PHE A O 1
ATOM 2349 N N . TYR A 1 308 ? 10.074 -5.597 -1.876 1.00 98.69 308 TYR A N 1
ATOM 2350 C CA . TYR A 1 308 ? 10.742 -6.700 -2.555 1.00 98.69 308 TYR A CA 1
ATOM 2351 C C . TYR A 1 308 ? 9.718 -7.825 -2.658 1.00 98.69 308 TYR A C 1
ATOM 2353 O O . TYR A 1 308 ? 9.321 -8.308 -1.602 1.00 98.69 308 TYR A O 1
ATOM 2361 N N . GLY A 1 309 ? 9.285 -8.180 -3.867 1.00 98.06 309 GLY A N 1
ATOM 2362 C CA . GLY A 1 309 ? 8.314 -9.247 -4.116 1.00 98.06 309 GLY A CA 1
ATOM 2363 C C . GLY A 1 309 ? 8.876 -10.601 -3.697 1.00 98.06 309 GLY A C 1
ATOM 2364 O O . GLY A 1 309 ? 8.430 -11.175 -2.714 1.00 98.06 309 GLY A O 1
ATOM 2365 N N . GLY A 1 310 ? 10.012 -10.987 -4.274 1.00 97.12 310 GLY A N 1
ATOM 2366 C CA . GLY A 1 310 ? 10.683 -12.232 -3.917 1.00 97.12 310 GLY A CA 1
ATOM 2367 C C . GLY A 1 310 ? 10.704 -13.172 -5.106 1.00 97.12 310 GLY A C 1
ATOM 2368 O O . GLY A 1 310 ? 11.094 -12.756 -6.186 1.00 97.12 310 GLY A O 1
ATOM 2369 N N . GLU A 1 311 ? 10.409 -14.451 -4.885 1.00 97.06 311 GLU A N 1
ATOM 2370 C CA . GLU A 1 311 ? 10.056 -15.365 -5.981 1.00 97.06 311 GLU A CA 1
ATOM 2371 C C . GLU A 1 311 ? 8.530 -15.393 -6.087 1.00 97.06 311 GLU A C 1
ATOM 2373 O O . GLU A 1 311 ? 7.882 -15.336 -5.051 1.00 97.06 311 GLU A O 1
ATOM 2378 N N . GLY A 1 312 ? 7.972 -15.618 -7.274 1.00 97.81 312 GLY A N 1
ATOM 2379 C CA . GLY A 1 312 ? 6.516 -15.661 -7.454 1.00 97.81 312 GLY A CA 1
ATOM 2380 C C . GLY A 1 312 ? 6.061 -14.605 -8.450 1.00 97.81 312 GLY A C 1
ATOM 2381 O O . GLY A 1 312 ? 6.882 -13.898 -9.010 1.00 97.81 312 GLY A O 1
ATOM 2382 N N . ASN A 1 313 ? 4.767 -14.562 -8.753 1.00 98.69 313 ASN A N 1
ATOM 2383 C CA . ASN A 1 313 ? 4.176 -13.509 -9.579 1.00 98.69 313 ASN A CA 1
ATOM 2384 C C . ASN A 1 313 ? 3.537 -12.466 -8.660 1.00 98.69 313 ASN A C 1
ATOM 2386 O O . ASN A 1 313 ? 2.386 -12.616 -8.240 1.00 98.69 313 ASN A O 1
ATOM 2390 N N . ASP A 1 314 ? 4.276 -11.411 -8.363 1.00 98.75 314 ASP A N 1
ATOM 2391 C CA . ASP A 1 314 ? 3.931 -10.454 -7.326 1.00 98.75 314 ASP A CA 1
ATOM 2392 C C . ASP A 1 314 ? 3.175 -9.240 -7.869 1.00 98.75 314 ASP A C 1
ATOM 2394 O O . ASP A 1 314 ? 3.313 -8.820 -9.022 1.00 98.75 314 ASP A O 1
ATOM 2398 N N . VAL A 1 315 ? 2.377 -8.609 -7.010 1.00 98.75 315 VAL A N 1
ATOM 2399 C CA . VAL A 1 315 ? 1.677 -7.356 -7.311 1.00 98.75 315 VAL A CA 1
ATOM 2400 C C . VAL A 1 315 ? 2.128 -6.266 -6.349 1.00 98.75 315 VAL A C 1
ATOM 2402 O O . VAL A 1 315 ? 1.671 -6.183 -5.210 1.00 98.75 315 VAL A O 1
ATOM 2405 N N . LEU A 1 316 ? 2.969 -5.351 -6.832 1.00 98.69 316 LEU A N 1
ATOM 2406 C CA . LEU A 1 316 ? 3.549 -4.263 -6.042 1.00 98.69 316 LEU A CA 1
ATOM 2407 C C . LEU A 1 316 ? 2.943 -2.922 -6.465 1.00 98.69 316 LEU A C 1
ATOM 2409 O O . LEU A 1 316 ? 3.222 -2.406 -7.546 1.00 98.69 316 LEU A O 1
ATOM 2413 N N . THR A 1 317 ? 2.101 -2.325 -5.622 1.00 98.25 317 THR A N 1
ATOM 2414 C CA . THR A 1 317 ? 1.349 -1.107 -5.962 1.00 98.25 317 THR A CA 1
ATOM 2415 C C . THR A 1 317 ? 1.599 0.027 -4.976 1.00 98.25 317 THR A C 1
ATOM 2417 O O . THR A 1 317 ? 1.450 -0.126 -3.766 1.00 98.25 317 THR A O 1
ATOM 2420 N N . SER A 1 318 ? 1.888 1.227 -5.482 1.00 96.50 318 SER A N 1
ATOM 2421 C CA . SER A 1 318 ? 1.913 2.431 -4.653 1.00 96.50 318 SER A CA 1
ATOM 2422 C C . SER A 1 318 ? 0.492 2.890 -4.323 1.00 96.50 318 SER A C 1
ATOM 2424 O O . SER A 1 318 ? -0.343 3.080 -5.210 1.00 96.50 318 SER A O 1
ATOM 2426 N N . GLY A 1 319 ? 0.215 3.129 -3.040 1.00 94.31 319 GLY A N 1
ATOM 2427 C CA . GLY A 1 319 ? -1.017 3.790 -2.606 1.00 94.31 319 GLY A CA 1
ATOM 2428 C C . GLY A 1 319 ? -0.957 5.318 -2.688 1.00 94.31 319 GLY A C 1
ATOM 2429 O O . GLY A 1 319 ? -2.000 5.976 -2.590 1.00 94.31 319 GLY A O 1
ATOM 2430 N N . SER A 1 320 ? 0.234 5.910 -2.856 1.00 92.31 320 SER A N 1
ATOM 2431 C CA . SER A 1 320 ? 0.407 7.363 -2.846 1.00 92.31 320 SER A CA 1
ATOM 2432 C C . SER A 1 320 ? 0.239 7.977 -4.232 1.00 92.31 320 SER A C 1
ATOM 2434 O O . SER A 1 320 ? 0.825 7.556 -5.224 1.00 92.31 320 SER A O 1
ATOM 2436 N N . SER A 1 321 ? -0.527 9.064 -4.284 1.00 90.44 321 SER A N 1
ATOM 2437 C CA . SER A 1 321 ? -0.650 9.926 -5.468 1.00 90.44 321 SER A CA 1
ATOM 2438 C C . SER A 1 321 ? 0.172 11.215 -5.350 1.00 90.44 321 SER A C 1
ATOM 2440 O O . SER A 1 321 ? 0.068 12.102 -6.204 1.00 90.44 321 SER A O 1
ATOM 2442 N N . ARG A 1 322 ? 0.972 11.368 -4.287 1.00 92.81 322 ARG A N 1
ATOM 2443 C CA . ARG A 1 322 ? 1.733 12.594 -4.023 1.00 92.81 322 ARG A CA 1
ATOM 2444 C C . ARG A 1 322 ? 3.049 12.598 -4.790 1.00 92.81 322 ARG A C 1
ATOM 2446 O O . ARG A 1 322 ? 3.821 11.657 -4.724 1.00 92.81 322 ARG A O 1
ATOM 2453 N N . ARG A 1 323 ? 3.356 13.736 -5.412 1.00 93.19 323 ARG A N 1
ATOM 2454 C CA . ARG A 1 323 ? 4.562 13.930 -6.240 1.00 93.19 323 ARG A CA 1
ATOM 2455 C C . ARG A 1 323 ? 5.896 13.919 -5.482 1.00 93.19 323 ARG A C 1
ATOM 2457 O O . ARG A 1 323 ? 6.946 13.853 -6.106 1.00 93.19 323 ARG A O 1
ATOM 2464 N N . ASN A 1 324 ? 5.860 14.058 -4.156 1.00 92.69 324 ASN A N 1
ATOM 2465 C CA . ASN A 1 324 ? 7.064 14.090 -3.317 1.00 92.69 324 ASN A CA 1
ATOM 2466 C C . ASN A 1 324 ? 7.359 12.743 -2.650 1.00 92.69 324 ASN A C 1
ATOM 2468 O O . ASN A 1 324 ? 8.421 12.595 -2.043 1.00 92.69 324 ASN A O 1
ATOM 2472 N N . ASP A 1 325 ? 6.428 11.795 -2.723 1.00 93.25 325 ASP A N 1
ATOM 2473 C CA . ASP A 1 325 ? 6.656 10.452 -2.207 1.00 93.25 325 ASP A CA 1
ATOM 2474 C C . ASP A 1 325 ? 7.445 9.668 -3.263 1.00 93.25 325 ASP A C 1
ATOM 2476 O O . ASP A 1 325 ? 7.359 9.961 -4.454 1.00 93.25 325 ASP A O 1
ATOM 2480 N N . HIS A 1 326 ? 8.280 8.740 -2.813 1.00 94.44 326 HIS A N 1
ATOM 2481 C CA . HIS A 1 326 ? 9.167 7.955 -3.668 1.00 94.44 326 HIS A CA 1
ATOM 2482 C C . HIS A 1 326 ? 8.990 6.488 -3.308 1.00 94.44 326 HIS A C 1
ATOM 2484 O O . HIS A 1 326 ? 8.950 6.157 -2.120 1.00 94.44 326 HIS A O 1
ATOM 2490 N N . ASN A 1 327 ? 8.907 5.630 -4.314 1.00 97.88 327 ASN A N 1
ATOM 2491 C CA . ASN A 1 327 ? 8.764 4.194 -4.150 1.0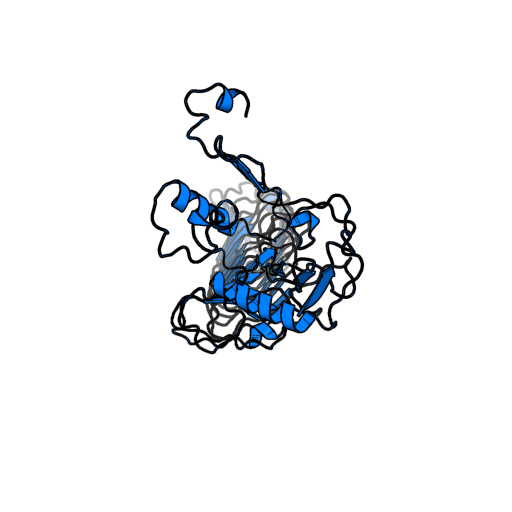0 97.88 327 ASN A CA 1
ATOM 2492 C C . ASN A 1 327 ? 9.966 3.465 -4.756 1.00 97.88 327 ASN A C 1
ATOM 2494 O O . ASN A 1 327 ? 10.563 3.925 -5.730 1.00 97.88 327 ASN A O 1
ATOM 2498 N N . ALA A 1 328 ? 10.320 2.328 -4.170 1.00 98.56 328 ALA A N 1
ATOM 2499 C CA . ALA A 1 328 ? 11.335 1.422 -4.689 1.00 98.56 328 ALA A CA 1
ATOM 2500 C C . ALA A 1 328 ? 10.762 0.004 -4.695 1.00 98.56 328 ALA A C 1
ATOM 2502 O O . ALA A 1 328 ? 10.671 -0.615 -3.636 1.00 98.56 328 ALA A O 1
ATOM 2503 N N . PHE A 1 329 ? 10.328 -0.472 -5.858 1.00 98.81 329 PHE A N 1
ATOM 2504 C CA . PHE A 1 329 ? 9.709 -1.784 -6.031 1.00 98.81 329 PHE A CA 1
ATOM 2505 C C . PHE A 1 329 ? 10.623 -2.678 -6.852 1.00 98.81 329 PHE A C 1
ATOM 2507 O O . PHE A 1 329 ? 11.066 -2.285 -7.930 1.00 98.81 329 PHE A O 1
ATOM 2514 N N . TYR A 1 330 ? 10.882 -3.862 -6.318 1.00 98.88 330 TYR A N 1
ATOM 2515 C CA . TYR A 1 330 ? 11.677 -4.908 -6.938 1.00 98.88 330 TYR A CA 1
ATOM 2516 C C . TYR A 1 330 ? 10.790 -6.150 -6.988 1.00 98.88 330 TYR A C 1
ATOM 2518 O O . TYR A 1 330 ? 10.444 -6.644 -5.916 1.00 98.88 330 TYR A O 1
ATOM 2526 N N . GLY A 1 331 ? 10.382 -6.590 -8.178 1.00 98.69 331 GLY A N 1
ATOM 2527 C CA . GLY A 1 331 ? 9.562 -7.791 -8.368 1.00 98.69 331 GLY A CA 1
ATOM 2528 C C . GLY A 1 331 ? 10.348 -9.029 -7.956 1.00 98.69 331 GLY A C 1
ATOM 2529 O O . GLY A 1 331 ? 10.185 -9.531 -6.847 1.00 98.69 331 GLY A O 1
ATOM 2530 N N . GLY A 1 332 ? 11.368 -9.366 -8.740 1.00 98.62 332 GLY A N 1
ATOM 2531 C CA . GLY A 1 332 ? 12.224 -10.522 -8.500 1.00 98.62 332 GLY A CA 1
ATOM 2532 C C . GLY A 1 332 ? 12.033 -11.549 -9.612 1.00 98.62 332 GLY A C 1
ATOM 2533 O O . GLY A 1 332 ? 11.834 -11.162 -10.757 1.00 98.62 332 GLY A O 1
ATOM 2534 N N . PRO A 1 333 ? 12.265 -12.850 -9.368 1.00 98.38 333 PRO A N 1
ATOM 2535 C CA . PRO A 1 333 ? 11.936 -13.875 -10.349 1.00 98.38 333 PRO A CA 1
ATOM 2536 C C . PRO A 1 333 ? 10.434 -14.186 -10.399 1.00 98.38 333 PRO A C 1
ATOM 2538 O O . PRO A 1 333 ? 9.884 -14.681 -9.418 1.00 98.38 333 PRO A O 1
ATOM 2541 N N . GLY A 1 334 ? 9.849 -14.095 -11.590 1.00 98.56 334 GLY A N 1
ATOM 2542 C CA . GLY A 1 334 ? 8.445 -14.400 -11.868 1.00 98.56 334 GLY A CA 1
ATOM 2543 C C . GLY A 1 334 ? 7.823 -13.325 -12.753 1.00 98.56 334 GLY A C 1
ATOM 2544 O O . GLY A 1 334 ? 8.534 -12.464 -13.241 1.00 98.56 334 GLY A O 1
ATOM 2545 N N . ASN A 1 335 ? 6.532 -13.434 -13.070 1.00 98.88 335 ASN A N 1
ATOM 2546 C CA . ASN A 1 335 ? 5.857 -12.455 -13.928 1.00 98.88 335 ASN A CA 1
ATOM 2547 C C . ASN A 1 335 ? 5.152 -11.416 -13.054 1.00 98.88 335 ASN A C 1
ATOM 2549 O O . ASN A 1 335 ? 3.984 -11.593 -12.684 1.00 98.88 335 ASN A O 1
ATOM 2553 N N . ASP A 1 336 ? 5.844 -10.333 -12.744 1.00 98.88 336 ASP A N 1
ATOM 2554 C CA . ASP A 1 336 ? 5.424 -9.378 -11.733 1.00 98.88 336 ASP A CA 1
ATOM 2555 C C . ASP A 1 336 ? 4.604 -8.227 -12.320 1.00 98.88 336 ASP A C 1
ATOM 2557 O O . ASP A 1 336 ? 4.711 -7.838 -13.486 1.00 98.88 336 ASP A O 1
ATOM 2561 N N . THR A 1 337 ? 3.748 -7.634 -11.492 1.00 98.94 337 THR A N 1
ATOM 2562 C CA . THR A 1 337 ? 3.031 -6.397 -11.807 1.00 98.94 337 THR A CA 1
ATOM 2563 C C . THR A 1 337 ? 3.445 -5.289 -10.853 1.00 98.94 337 THR A C 1
ATOM 2565 O O . THR A 1 337 ? 3.034 -5.251 -9.693 1.00 98.94 337 THR A O 1
ATOM 2568 N N . LEU A 1 338 ? 4.203 -4.321 -11.363 1.00 98.88 338 LEU A N 1
ATOM 2569 C CA . LEU A 1 338 ? 4.674 -3.167 -10.602 1.00 98.88 338 LEU A CA 1
ATOM 2570 C C . LEU A 1 338 ? 3.897 -1.918 -11.013 1.00 98.88 338 LEU A C 1
ATOM 2572 O O . LEU A 1 338 ? 3.803 -1.578 -12.191 1.00 98.88 338 LEU A O 1
ATOM 2576 N N . LYS A 1 339 ? 3.369 -1.179 -10.039 1.00 98.69 339 LYS A N 1
ATOM 2577 C CA . LYS A 1 339 ? 2.660 0.082 -10.264 1.00 98.69 339 LYS A CA 1
ATOM 2578 C C . LYS A 1 339 ? 3.173 1.187 -9.350 1.00 98.69 339 LYS A C 1
ATOM 2580 O O . LYS A 1 339 ? 2.775 1.281 -8.188 1.00 98.69 339 LYS A O 1
ATOM 2585 N N . GLY A 1 340 ? 4.009 2.052 -9.914 1.00 97.56 340 GLY A N 1
ATOM 2586 C CA . GLY A 1 340 ? 4.502 3.277 -9.294 1.00 97.56 340 GLY A CA 1
ATOM 2587 C C . GLY A 1 340 ? 3.414 4.326 -9.034 1.00 97.56 340 GLY A C 1
ATOM 2588 O O . GLY A 1 340 ? 2.219 4.124 -9.281 1.00 97.56 340 GLY A O 1
ATOM 2589 N N . GLY A 1 341 ? 3.842 5.455 -8.476 1.00 95.75 341 GLY A N 1
ATOM 2590 C CA . GLY A 1 341 ? 3.012 6.596 -8.112 1.00 95.75 341 GLY A CA 1
ATOM 2591 C C . GLY A 1 341 ? 3.207 7.793 -9.047 1.00 95.75 341 GLY A C 1
ATOM 2592 O O . GLY A 1 341 ? 3.425 7.662 -10.243 1.00 95.75 341 GLY A O 1
ATOM 2593 N N . ASN A 1 342 ? 3.068 9.004 -8.502 1.00 94.56 342 ASN A N 1
ATOM 2594 C CA . ASN A 1 342 ? 3.349 10.256 -9.230 1.00 94.56 342 ASN A CA 1
ATOM 2595 C C . ASN A 1 342 ? 4.741 10.835 -8.884 1.00 94.56 342 ASN A C 1
ATOM 2597 O O . ASN A 1 342 ? 4.964 12.043 -9.036 1.00 94.56 342 ASN A O 1
ATOM 2601 N N . GLY A 1 343 ? 5.591 10.015 -8.265 1.00 94.62 343 GLY A N 1
ATOM 2602 C CA . GLY A 1 343 ? 6.804 10.398 -7.556 1.00 94.62 343 GLY A CA 1
ATOM 2603 C C . GLY A 1 343 ? 8.062 10.338 -8.410 1.00 94.62 343 GLY A C 1
ATOM 2604 O O . GLY A 1 343 ? 8.038 10.542 -9.618 1.00 94.62 343 GLY A O 1
ATOM 2605 N N . ARG A 1 344 ? 9.207 10.093 -7.770 1.00 97.12 344 ARG A N 1
ATOM 2606 C CA . ARG A 1 344 ? 10.390 9.597 -8.486 1.00 97.12 344 ARG A CA 1
ATOM 2607 C C . ARG A 1 344 ? 10.612 8.169 -8.042 1.00 97.12 344 ARG A C 1
ATOM 2609 O O . ARG A 1 344 ? 11.203 7.940 -6.984 1.00 97.12 344 ARG A O 1
ATOM 2616 N N . ASP A 1 345 ? 10.079 7.242 -8.817 1.00 98.38 345 ASP A N 1
ATOM 2617 C CA . ASP A 1 345 ? 10.012 5.846 -8.423 1.00 98.38 345 ASP A CA 1
ATOM 2618 C C . ASP A 1 345 ? 11.148 5.042 -9.063 1.00 98.38 345 ASP A C 1
ATOM 2620 O O . ASP A 1 345 ? 11.667 5.385 -10.126 1.00 98.38 345 ASP A O 1
ATOM 2624 N N . THR A 1 346 ? 11.592 3.994 -8.378 1.00 98.75 346 THR A N 1
ATOM 2625 C CA . THR A 1 346 ? 12.483 2.967 -8.926 1.00 98.75 346 THR A CA 1
ATOM 2626 C C . THR A 1 346 ? 11.687 1.678 -9.015 1.00 98.75 346 THR A C 1
ATOM 2628 O O . THR A 1 346 ? 11.232 1.186 -7.987 1.00 98.75 346 THR A O 1
ATOM 2631 N N . LEU A 1 347 ? 11.491 1.173 -10.228 1.00 98.94 347 LEU A N 1
ATOM 2632 C CA . LEU A 1 347 ? 10.730 -0.039 -10.515 1.00 98.94 347 LEU A CA 1
ATOM 2633 C C . LEU A 1 347 ? 11.643 -1.004 -11.270 1.00 98.94 347 LEU A C 1
ATOM 2635 O O . LEU A 1 347 ? 12.172 -0.642 -12.320 1.00 98.94 347 LEU A O 1
ATOM 2639 N N . ASP A 1 348 ? 11.846 -2.191 -10.724 1.00 98.88 348 ASP A N 1
ATOM 2640 C CA . ASP A 1 348 ? 12.665 -3.252 -11.307 1.00 98.88 348 ASP A CA 1
ATOM 2641 C C . ASP A 1 348 ? 11.820 -4.524 -11.348 1.00 98.88 348 ASP A C 1
ATOM 2643 O O . ASP A 1 348 ? 11.463 -5.032 -10.286 1.00 98.88 348 ASP A O 1
ATOM 2647 N N . GLY A 1 349 ? 11.431 -4.962 -12.548 1.00 98.75 349 GLY A N 1
ATOM 2648 C CA . GLY A 1 349 ? 10.641 -6.179 -12.746 1.00 98.75 349 GLY A CA 1
ATOM 2649 C C . GLY A 1 349 ? 11.448 -7.399 -12.322 1.00 98.75 349 GLY A C 1
ATOM 2650 O O . GLY A 1 349 ? 11.138 -8.033 -11.323 1.00 98.75 349 GLY A O 1
ATOM 2651 N N . GLY A 1 350 ? 12.605 -7.587 -12.952 1.00 98.75 350 GLY A N 1
ATOM 2652 C CA . GLY A 1 350 ? 13.498 -8.703 -12.674 1.00 98.75 350 GLY A CA 1
ATOM 2653 C C . GLY A 1 350 ? 13.443 -9.726 -13.807 1.00 98.75 350 GLY A C 1
ATOM 2654 O O . GLY A 1 350 ? 13.288 -9.358 -14.967 1.00 98.75 350 GLY A O 1
ATOM 2655 N N . PRO A 1 351 ? 13.763 -11.006 -13.557 1.00 98.44 351 PRO A N 1
ATOM 2656 C CA . PRO A 1 351 ? 13.578 -12.050 -14.558 1.00 98.44 351 PRO A CA 1
ATOM 2657 C C . PRO A 1 351 ? 12.119 -12.520 -14.647 1.00 98.44 351 PRO A C 1
ATOM 2659 O O . PRO A 1 351 ? 11.631 -13.145 -13.710 1.00 98.44 351 PRO A O 1
ATOM 2662 N N . GLY A 1 352 ? 11.513 -12.404 -15.826 1.00 98.69 352 GLY A N 1
ATOM 2663 C CA . GLY A 1 352 ? 10.151 -12.857 -16.114 1.00 98.69 352 GLY A CA 1
ATOM 2664 C C . GLY A 1 352 ? 9.455 -11.936 -17.109 1.00 98.69 352 GLY A C 1
ATOM 2665 O O . GLY A 1 352 ? 10.062 -10.999 -17.606 1.00 98.69 352 GLY A O 1
ATOM 2666 N N . ASP A 1 353 ? 8.219 -12.254 -17.490 1.00 98.88 353 ASP A N 1
ATOM 2667 C CA . ASP A 1 353 ? 7.426 -11.411 -18.390 1.00 98.88 353 ASP A CA 1
ATOM 2668 C C . ASP A 1 353 ? 6.622 -10.400 -17.549 1.00 98.88 353 ASP A C 1
ATOM 2670 O O . ASP A 1 353 ? 5.492 -10.688 -17.136 1.00 98.88 353 ASP A O 1
ATOM 2674 N N . ASP A 1 354 ? 7.196 -9.220 -17.305 1.00 98.94 354 ASP A N 1
ATOM 2675 C CA . ASP A 1 354 ? 6.681 -8.267 -16.317 1.00 98.94 354 ASP A CA 1
ATOM 2676 C C . ASP A 1 354 ? 5.728 -7.215 -16.900 1.00 98.94 354 ASP A C 1
ATOM 2678 O O . ASP A 1 354 ? 5.775 -6.833 -18.076 1.00 98.94 354 ASP A O 1
ATOM 2682 N N . VAL A 1 355 ? 4.862 -6.670 -16.044 1.00 98.94 355 VAL A N 1
ATOM 2683 C CA . VAL A 1 355 ? 4.003 -5.522 -16.353 1.00 98.94 355 VAL A CA 1
ATOM 2684 C C . VAL A 1 355 ? 4.338 -4.360 -15.426 1.00 98.94 355 VAL A C 1
ATOM 2686 O O . VAL A 1 355 ? 4.001 -4.365 -14.243 1.00 98.94 355 VAL A O 1
ATOM 2689 N N . ILE A 1 356 ? 4.932 -3.303 -15.977 1.00 98.94 356 ILE A N 1
ATOM 2690 C CA . ILE A 1 356 ? 5.411 -2.158 -15.201 1.00 98.94 356 ILE A CA 1
ATOM 2691 C C . ILE A 1 356 ? 4.671 -0.885 -15.604 1.00 98.94 356 ILE A C 1
ATOM 2693 O O . ILE A 1 356 ? 4.766 -0.413 -16.736 1.00 98.94 356 ILE A O 1
ATOM 2697 N N . TYR A 1 357 ? 3.978 -0.282 -14.643 1.00 98.75 357 TYR A N 1
ATOM 2698 C CA . TYR A 1 357 ? 3.367 1.036 -14.754 1.00 98.75 357 TYR A CA 1
ATOM 2699 C C . TYR A 1 357 ? 4.179 2.045 -13.938 1.00 98.75 357 TYR A C 1
ATOM 2701 O O . TYR A 1 357 ? 4.074 2.073 -12.713 1.00 98.75 357 TYR A O 1
ATOM 2709 N N . GLY A 1 358 ? 4.957 2.898 -14.604 1.00 97.69 358 GLY A N 1
ATOM 2710 C CA . GLY A 1 358 ? 5.773 3.932 -13.958 1.00 97.69 358 GLY A CA 1
ATOM 2711 C C . GLY A 1 358 ? 4.953 5.005 -13.243 1.00 97.69 358 GLY A C 1
ATOM 2712 O O . GLY A 1 358 ? 5.324 5.464 -12.165 1.00 97.69 358 GLY A O 1
ATOM 2713 N N . GLY A 1 359 ? 3.797 5.356 -13.810 1.00 96.88 359 GLY A N 1
ATOM 2714 C CA . GLY A 1 359 ? 3.029 6.518 -13.370 1.00 96.88 359 GLY A CA 1
ATOM 2715 C C . GLY A 1 359 ? 3.686 7.824 -13.824 1.00 96.88 359 GLY A C 1
ATOM 2716 O O . GLY A 1 359 ? 4.480 7.833 -14.753 1.00 96.88 359 GLY A O 1
ATOM 2717 N N . ASN A 1 360 ? 3.322 8.959 -13.231 1.00 95.81 360 ASN A N 1
ATOM 2718 C CA . ASN A 1 360 ? 3.946 10.234 -13.611 1.00 95.81 360 ASN A CA 1
ATOM 2719 C C . ASN A 1 360 ? 5.219 10.477 -12.801 1.00 95.81 360 ASN A C 1
ATOM 2721 O O . ASN A 1 360 ? 5.291 10.076 -11.647 1.00 95.81 360 ASN A O 1
ATOM 2725 N N . GLY A 1 361 ? 6.131 11.289 -13.328 1.00 95.81 361 GLY A N 1
ATOM 2726 C CA . GLY A 1 361 ? 7.273 11.805 -12.580 1.00 95.81 361 GLY A CA 1
ATOM 2727 C C . GLY A 1 361 ? 8.607 11.342 -13.151 1.00 95.81 361 GLY A C 1
ATOM 2728 O O . GLY A 1 361 ? 8.710 11.074 -14.338 1.00 95.81 361 GLY A O 1
ATOM 2729 N N . PHE A 1 362 ? 9.662 11.367 -12.334 1.00 97.50 362 PHE A N 1
ATOM 2730 C CA . PHE A 1 362 ? 11.015 11.067 -12.823 1.00 97.50 362 PHE A CA 1
ATOM 2731 C C . PHE A 1 362 ? 11.408 9.654 -12.420 1.00 97.50 362 PHE A C 1
ATOM 2733 O O . PHE A 1 362 ? 12.030 9.470 -11.369 1.00 97.50 362 PHE A O 1
ATOM 2740 N N . ASN A 1 363 ? 11.020 8.674 -13.228 1.00 98.50 363 ASN A N 1
ATOM 2741 C CA . ASN A 1 363 ? 11.124 7.269 -12.864 1.00 98.50 363 ASN A CA 1
ATOM 2742 C C . ASN A 1 363 ? 12.437 6.646 -13.348 1.00 98.50 363 ASN A C 1
ATOM 2744 O O . ASN A 1 363 ? 13.069 7.093 -14.309 1.00 98.50 363 ASN A O 1
ATOM 2748 N N . LYS A 1 364 ? 12.860 5.593 -12.656 1.00 98.81 364 LYS A N 1
ATOM 2749 C CA . LYS A 1 364 ? 13.853 4.632 -13.131 1.00 98.81 364 LYS A CA 1
ATOM 2750 C C . LYS A 1 364 ? 13.159 3.294 -13.269 1.00 98.81 364 LYS A C 1
ATOM 2752 O O . LYS A 1 364 ? 12.710 2.749 -12.266 1.00 98.81 364 LYS A O 1
ATOM 2757 N N . ILE A 1 365 ? 13.066 2.800 -14.492 1.00 98.94 365 ILE A N 1
ATOM 2758 C CA . ILE A 1 365 ? 12.359 1.564 -14.804 1.00 98.94 365 ILE A CA 1
ATOM 2759 C C . ILE A 1 365 ? 13.348 0.576 -15.407 1.00 98.94 365 ILE A C 1
ATOM 2761 O O . ILE A 1 365 ? 14.071 0.914 -16.345 1.00 98.94 365 ILE A O 1
ATOM 2765 N N . TYR A 1 366 ? 13.360 -0.637 -14.878 1.00 98.94 366 TYR A N 1
ATOM 2766 C CA . TYR A 1 366 ? 14.099 -1.777 -15.390 1.00 98.94 366 TYR A CA 1
ATOM 2767 C C . TYR A 1 366 ? 13.073 -2.883 -15.648 1.00 98.94 366 TYR A C 1
ATOM 2769 O O . TYR A 1 366 ? 12.399 -3.296 -14.714 1.00 98.94 366 TYR A O 1
ATOM 2777 N N . GLY A 1 367 ? 12.903 -3.288 -16.911 1.00 98.69 367 GLY A N 1
ATOM 2778 C CA . GLY A 1 367 ? 12.102 -4.468 -17.265 1.00 98.69 367 GLY A CA 1
ATOM 2779 C C . GLY A 1 367 ? 12.818 -5.710 -16.756 1.00 98.69 367 GLY A C 1
ATOM 2780 O O . GLY A 1 367 ? 12.533 -6.199 -15.676 1.00 98.69 367 GLY A O 1
ATOM 2781 N N . GLY A 1 368 ? 13.903 -6.058 -17.440 1.00 98.62 368 GLY A N 1
ATOM 2782 C CA . GLY A 1 368 ? 14.782 -7.149 -17.037 1.00 98.62 368 GLY A CA 1
ATOM 2783 C C . GLY A 1 368 ? 14.807 -8.205 -18.134 1.00 98.62 368 GLY A C 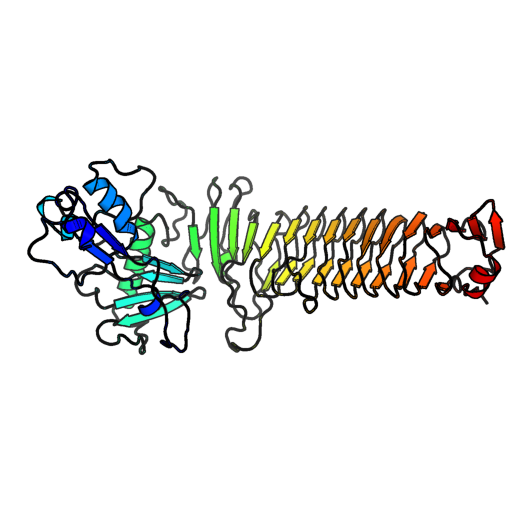1
ATOM 2784 O O . GLY A 1 368 ? 14.543 -7.890 -19.294 1.00 98.62 368 GLY A O 1
ATOM 2785 N N . PRO A 1 369 ? 15.296 -9.424 -17.867 1.00 98.25 369 PRO A N 1
ATOM 2786 C CA . PRO A 1 369 ? 15.205 -10.502 -18.840 1.00 98.25 369 PRO A CA 1
ATOM 2787 C C . PRO A 1 369 ? 13.776 -11.040 -18.958 1.00 98.25 369 PRO A C 1
ATOM 2789 O O . PRO A 1 369 ? 13.309 -11.697 -18.036 1.00 98.25 369 PRO A O 1
ATOM 2792 N N . GLY A 1 370 ? 13.164 -10.899 -20.134 1.00 98.44 370 GLY A N 1
ATOM 2793 C CA . GLY A 1 370 ? 11.816 -11.403 -20.398 1.00 98.44 370 GLY A CA 1
ATOM 2794 C C . GLY A 1 370 ? 11.081 -10.600 -21.464 1.00 98.44 370 GLY A C 1
ATOM 2795 O O . GLY A 1 370 ? 11.701 -9.895 -22.261 1.00 98.44 370 GLY A O 1
ATOM 2796 N N . ASN A 1 371 ? 9.770 -10.789 -21.572 1.00 98.75 371 ASN A N 1
ATOM 2797 C CA . ASN A 1 371 ? 8.919 -10.067 -22.513 1.00 98.75 371 ASN A CA 1
ATOM 2798 C C . ASN A 1 371 ? 8.049 -9.050 -21.773 1.00 98.75 371 ASN A C 1
ATOM 2800 O O . ASN A 1 371 ? 6.882 -9.314 -21.475 1.00 98.75 371 ASN A O 1
ATOM 2804 N N . ASP A 1 372 ? 8.606 -7.868 -21.541 1.00 98.88 372 ASP A N 1
ATOM 2805 C CA . ASP A 1 372 ? 8.012 -6.900 -20.628 1.00 98.88 372 ASP A CA 1
ATOM 2806 C C . ASP A 1 372 ? 7.033 -5.950 -21.320 1.00 98.88 372 ASP A C 1
ATOM 2808 O O . ASP A 1 372 ? 7.202 -5.532 -22.476 1.00 98.88 372 ASP A O 1
ATOM 2812 N N . LEU A 1 373 ? 6.015 -5.534 -20.572 1.00 98.94 373 LEU A N 1
ATOM 2813 C CA . LEU A 1 373 ? 5.129 -4.431 -20.914 1.00 98.94 373 LEU A CA 1
ATOM 2814 C C . LEU A 1 373 ? 5.387 -3.255 -19.973 1.00 98.94 373 LEU A C 1
ATOM 2816 O O . LEU A 1 373 ? 4.987 -3.279 -18.814 1.00 98.94 373 LEU A O 1
ATOM 2820 N N . ILE A 1 374 ? 5.979 -2.187 -20.502 1.00 98.94 374 ILE A N 1
ATOM 2821 C CA . ILE A 1 374 ? 6.299 -0.980 -19.738 1.00 98.94 374 ILE A CA 1
ATOM 2822 C C . ILE A 1 374 ? 5.403 0.171 -20.205 1.00 98.94 374 ILE A C 1
ATOM 2824 O O . ILE A 1 374 ? 5.360 0.514 -21.389 1.00 98.94 374 ILE A O 1
ATOM 2828 N N . MET A 1 375 ? 4.689 0.790 -19.270 1.00 98.81 375 MET A N 1
ATOM 2829 C CA . MET A 1 375 ? 3.901 1.998 -19.493 1.00 98.81 375 MET A CA 1
ATOM 2830 C C . MET A 1 375 ? 4.322 3.087 -18.510 1.00 98.81 375 MET A C 1
ATOM 2832 O O . MET A 1 375 ? 4.108 2.951 -17.307 1.00 98.81 375 MET A O 1
ATOM 2836 N N . ASP A 1 376 ? 4.877 4.182 -19.012 1.00 98.38 376 ASP A N 1
ATOM 2837 C CA . ASP A 1 376 ? 5.277 5.334 -18.202 1.00 98.38 376 ASP A CA 1
ATOM 2838 C C . ASP A 1 376 ? 4.459 6.587 -18.551 1.00 98.38 376 ASP A C 1
ATOM 2840 O O . ASP A 1 376 ? 3.773 6.644 -19.577 1.00 98.38 376 ASP A O 1
ATOM 2844 N N . GLY A 1 377 ? 4.443 7.551 -17.633 1.00 96.50 377 GLY A N 1
ATOM 2845 C CA . GLY A 1 377 ? 3.626 8.759 -17.716 1.00 96.50 377 GLY A CA 1
ATOM 2846 C C . GLY A 1 377 ? 4.385 9.995 -18.194 1.00 96.50 377 GLY A C 1
ATOM 2847 O O . GLY A 1 377 ? 5.286 9.930 -19.018 1.00 96.50 377 GLY A O 1
ATOM 2848 N N . GLU A 1 378 ? 3.957 11.159 -17.706 1.00 96.44 378 GLU A N 1
ATOM 2849 C CA . GLU A 1 378 ? 4.602 12.444 -17.996 1.00 96.44 378 GLU A CA 1
ATOM 2850 C C . GLU A 1 378 ? 5.899 12.639 -17.191 1.00 96.44 378 GLU A C 1
ATOM 2852 O O . GLU A 1 378 ? 6.003 12.165 -16.057 1.00 96.44 378 GLU A O 1
ATOM 2857 N N . HIS A 1 379 ? 6.736 13.572 -17.659 1.00 96.75 379 HIS A N 1
ATOM 2858 C CA . HIS A 1 379 ? 8.083 13.931 -17.191 1.00 96.75 379 HIS A CA 1
ATOM 2859 C C . HIS A 1 379 ? 9.160 12.968 -17.700 1.00 96.75 379 HIS A C 1
ATOM 2861 O O . HIS A 1 379 ? 8.892 12.095 -18.502 1.00 96.75 379 HIS A O 1
ATOM 2867 N N . SER A 1 380 ? 10.415 13.239 -17.336 1.00 97.75 380 SER A N 1
ATOM 2868 C CA . SER A 1 380 ? 11.566 12.503 -17.859 1.00 97.75 380 SER A CA 1
ATOM 2869 C C . SER A 1 380 ? 11.903 11.290 -17.007 1.00 97.75 380 SER A C 1
ATOM 2871 O O . SER A 1 380 ? 12.251 11.460 -15.835 1.00 97.75 380 SER A O 1
ATOM 2873 N N . SER A 1 381 ? 11.984 10.128 -17.638 1.00 98.50 381 SER A N 1
ATOM 2874 C CA . SER A 1 381 ? 12.381 8.869 -17.015 1.00 98.50 381 SER A CA 1
ATOM 2875 C C . SER A 1 381 ? 13.614 8.243 -17.660 1.00 98.50 381 SER A C 1
ATOM 2877 O O . SER A 1 381 ? 14.040 8.591 -18.764 1.00 98.50 381 SER A O 1
ATOM 2879 N N . ILE A 1 382 ? 14.219 7.309 -16.932 1.00 98.81 382 ILE A N 1
ATOM 2880 C CA . ILE A 1 382 ? 15.263 6.415 -17.429 1.00 98.81 382 ILE A CA 1
ATOM 2881 C C . ILE A 1 382 ? 14.661 5.017 -17.499 1.00 98.81 382 ILE A C 1
ATOM 2883 O O . ILE A 1 382 ? 14.242 4.483 -16.474 1.00 98.81 382 ILE A O 1
ATOM 2887 N N . ILE A 1 383 ? 14.627 4.426 -18.691 1.00 98.88 383 ILE A N 1
ATOM 2888 C CA . ILE A 1 383 ? 13.939 3.162 -18.948 1.00 98.88 383 ILE A CA 1
ATOM 2889 C C . ILE A 1 383 ? 14.917 2.173 -19.577 1.00 98.88 383 ILE A C 1
ATOM 2891 O O . ILE A 1 383 ? 15.424 2.390 -20.675 1.00 98.88 383 ILE A O 1
ATOM 2895 N N . HIS A 1 384 ? 15.171 1.068 -18.888 1.00 98.88 384 HIS A N 1
ATOM 2896 C CA . HIS A 1 384 ? 15.947 -0.064 -19.371 1.00 98.88 384 HIS A CA 1
ATOM 2897 C C . HIS A 1 384 ? 14.990 -1.192 -19.743 1.00 98.88 384 HIS A C 1
ATOM 2899 O O . HIS A 1 384 ? 14.314 -1.733 -18.875 1.00 98.88 384 HIS A O 1
ATOM 2905 N N . THR A 1 385 ? 14.947 -1.576 -21.017 1.00 98.44 385 THR A N 1
ATOM 2906 C CA . THR A 1 385 ? 14.031 -2.644 -21.458 1.00 98.44 385 THR A CA 1
ATOM 2907 C C . THR A 1 385 ? 14.521 -4.035 -21.074 1.00 98.44 385 THR A C 1
ATOM 2909 O O . THR A 1 385 ? 13.736 -4.962 -21.071 1.00 98.44 385 THR A O 1
ATOM 2912 N N . GLY A 1 386 ? 15.827 -4.201 -20.837 1.00 98.25 386 GLY A N 1
ATOM 2913 C CA . GLY A 1 386 ? 16.436 -5.527 -20.728 1.00 98.25 386 GLY A CA 1
ATOM 2914 C C . GLY A 1 386 ? 16.351 -6.341 -22.034 1.00 98.25 386 GLY A C 1
ATOM 2915 O O . GLY A 1 386 ? 15.948 -5.808 -23.079 1.00 98.25 386 GLY A O 1
ATOM 2916 N N . PRO A 1 387 ? 16.856 -7.589 -22.038 1.00 97.75 387 PRO A N 1
ATOM 2917 C CA . PRO A 1 387 ? 16.787 -8.465 -23.198 1.00 97.75 387 PRO A CA 1
ATOM 2918 C C . PRO A 1 387 ? 15.414 -9.139 -23.333 1.00 97.75 387 PRO A C 1
ATOM 2920 O O . PRO A 1 387 ? 14.869 -9.600 -22.341 1.00 97.75 387 PRO A O 1
ATOM 2923 N N . GLY A 1 388 ? 14.938 -9.331 -24.566 1.00 97.69 388 GLY A N 1
ATOM 2924 C CA . GLY A 1 388 ? 13.728 -10.118 -24.848 1.00 97.69 388 GLY A CA 1
ATOM 2925 C C . GLY A 1 388 ? 12.751 -9.400 -25.772 1.00 97.69 388 GLY A C 1
ATOM 2926 O O . GLY A 1 388 ? 13.196 -8.651 -26.648 1.00 97.69 388 GLY A O 1
ATOM 2927 N N . ARG A 1 389 ? 11.446 -9.690 -25.668 1.00 98.69 389 ARG A N 1
ATOM 2928 C CA . ARG A 1 389 ? 10.416 -9.055 -26.506 1.00 98.69 389 ARG A CA 1
ATOM 2929 C C . ARG A 1 389 ? 9.611 -8.021 -25.721 1.00 98.69 389 ARG A C 1
ATOM 2931 O O . ARG A 1 389 ? 8.554 -8.345 -25.190 1.00 98.69 389 ARG A O 1
ATOM 2938 N N . ASN A 1 390 ? 10.050 -6.768 -25.746 1.00 98.81 390 ASN A N 1
ATOM 2939 C CA . ASN A 1 390 ? 9.466 -5.729 -24.902 1.00 98.81 390 ASN A CA 1
ATOM 2940 C C . ASN A 1 390 ? 8.562 -4.772 -25.673 1.00 98.81 390 ASN A C 1
ATOM 2942 O O . ASN A 1 390 ? 8.805 -4.431 -26.837 1.00 98.81 390 ASN A O 1
ATOM 2946 N N . ARG A 1 391 ? 7.529 -4.279 -24.997 1.00 98.88 391 ARG A N 1
ATOM 2947 C CA . ARG A 1 391 ? 6.651 -3.214 -25.484 1.00 98.88 391 ARG A CA 1
ATOM 2948 C C . ARG A 1 391 ? 6.684 -2.062 -24.502 1.00 98.88 391 ARG A C 1
ATOM 2950 O O . ARG A 1 391 ? 6.362 -2.246 -23.335 1.00 98.88 391 ARG A O 1
ATOM 2957 N N . VAL A 1 392 ? 7.024 -0.875 -24.990 1.00 98.81 392 VAL A N 1
ATOM 2958 C CA . VAL A 1 392 ? 7.139 0.314 -24.149 1.00 98.81 392 VAL A CA 1
ATOM 2959 C C . VAL A 1 392 ? 6.308 1.459 -24.704 1.00 98.81 392 VAL A C 1
ATOM 2961 O O . VAL A 1 392 ? 6.384 1.764 -25.894 1.00 98.81 392 VAL A O 1
ATOM 2964 N N . ILE A 1 393 ? 5.516 2.092 -23.845 1.00 98.75 39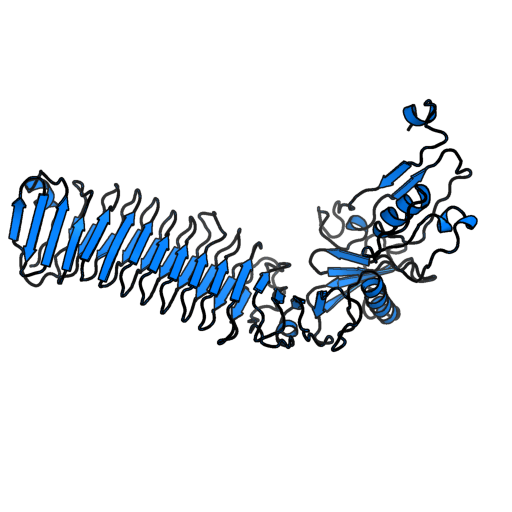3 ILE A N 1
ATOM 2965 C CA . ILE A 1 393 ? 4.775 3.317 -24.150 1.00 98.75 393 ILE A CA 1
ATOM 2966 C C . ILE A 1 393 ? 5.087 4.332 -23.049 1.00 98.75 393 ILE A C 1
ATOM 2968 O O . ILE A 1 393 ? 4.780 4.074 -21.890 1.00 98.75 393 ILE A O 1
ATOM 2972 N N . SER A 1 394 ? 5.680 5.466 -23.409 1.00 98.12 394 SER A N 1
ATOM 2973 C CA . SER A 1 394 ? 5.923 6.590 -22.497 1.00 98.12 394 SER A CA 1
ATOM 2974 C C . SER A 1 394 ? 5.108 7.826 -22.888 1.00 98.12 394 SER A C 1
ATOM 2976 O O . SER A 1 394 ? 4.546 7.899 -23.989 1.00 98.12 394 SER A O 1
ATOM 2978 N N . GLY A 1 395 ? 4.998 8.771 -21.955 1.00 97.38 395 GLY A N 1
ATOM 2979 C CA . GLY A 1 395 ? 4.313 10.047 -22.122 1.00 97.38 395 GLY A CA 1
ATOM 2980 C C . GLY A 1 395 ? 5.234 11.183 -22.575 1.00 97.38 395 GLY A C 1
ATOM 2981 O O . GLY A 1 395 ? 6.220 10.986 -23.276 1.00 97.38 395 GLY A O 1
ATOM 2982 N N . ASP A 1 396 ? 4.868 12.414 -22.219 1.00 96.44 396 ASP A N 1
ATOM 2983 C CA . ASP A 1 396 ? 5.657 13.606 -22.539 1.00 96.44 396 ASP A CA 1
ATOM 2984 C C . ASP A 1 396 ? 6.902 13.683 -21.642 1.00 96.44 396 ASP A C 1
ATOM 2986 O O . ASP A 1 396 ? 6.774 13.764 -20.422 1.00 96.44 396 ASP A O 1
ATOM 2990 N N . GLY A 1 397 ? 8.098 13.794 -22.214 1.00 96.69 397 GLY A N 1
ATOM 2991 C CA . GLY A 1 397 ? 9.328 13.798 -21.432 1.00 96.69 397 GLY A CA 1
ATOM 2992 C C . GLY A 1 397 ? 10.594 13.817 -22.277 1.00 96.69 397 GLY A C 1
ATOM 2993 O O . GLY A 1 397 ? 10.607 13.497 -23.462 1.00 96.69 397 GLY A O 1
ATOM 2994 N N . LYS A 1 398 ? 11.708 14.213 -21.657 1.00 97.69 398 LYS A N 1
ATOM 2995 C CA . LYS A 1 398 ? 13.046 13.922 -22.199 1.00 97.69 398 LYS A CA 1
ATOM 2996 C C . LYS A 1 398 ? 13.500 12.572 -21.673 1.00 97.69 398 LYS A C 1
ATOM 2998 O O . LYS A 1 398 ? 14.337 12.541 -20.769 1.00 97.69 398 LYS A O 1
ATOM 3003 N N . ASP A 1 399 ? 12.879 11.511 -22.162 1.00 98.38 399 ASP A N 1
ATOM 3004 C CA . ASP A 1 399 ? 13.147 10.159 -21.685 1.00 98.38 399 ASP A CA 1
ATOM 3005 C C . ASP A 1 399 ? 14.462 9.616 -22.231 1.00 98.38 399 ASP A C 1
ATOM 3007 O O . ASP A 1 399 ? 14.927 9.996 -23.311 1.00 98.38 399 ASP A O 1
ATOM 3011 N N . GLN A 1 400 ? 15.075 8.725 -21.459 1.00 98.69 400 GLN A N 1
ATOM 3012 C CA . GLN A 1 400 ? 16.284 8.003 -21.828 1.00 98.69 400 GLN A CA 1
ATOM 3013 C C . GLN A 1 400 ? 15.988 6.507 -21.857 1.00 98.69 400 GLN A C 1
ATOM 3015 O O . GLN A 1 400 ? 15.838 5.879 -20.810 1.00 98.69 400 GLN A O 1
ATOM 3020 N N . PHE A 1 401 ? 15.935 5.938 -23.057 1.00 98.75 401 PHE A N 1
ATOM 3021 C CA . PHE A 1 401 ? 15.753 4.511 -23.276 1.00 98.75 401 PHE A CA 1
ATOM 3022 C C . PHE A 1 401 ? 17.098 3.819 -23.463 1.00 98.75 401 PHE A C 1
ATOM 3024 O O . PHE A 1 401 ? 17.857 4.144 -24.374 1.00 98.75 401 PHE A O 1
ATOM 3031 N N . PHE A 1 402 ? 17.352 2.807 -22.644 1.00 98.75 402 PHE A N 1
ATOM 3032 C CA . PHE A 1 402 ? 18.421 1.836 -22.816 1.00 98.75 402 PHE A CA 1
ATOM 3033 C C . PHE A 1 402 ? 17.797 0.533 -23.308 1.00 98.75 402 PHE A C 1
ATOM 3035 O O . PHE A 1 402 ? 17.265 -0.264 -22.531 1.00 98.75 402 PHE A O 1
ATOM 3042 N N . VAL A 1 403 ? 17.831 0.344 -24.624 1.00 98.62 403 VAL A N 1
ATOM 3043 C CA . VAL A 1 403 ? 17.147 -0.762 -25.295 1.00 98.62 403 VAL A CA 1
ATOM 3044 C C . VAL A 1 403 ? 18.088 -1.958 -25.373 1.00 98.62 403 VAL A C 1
ATOM 3046 O O . VAL A 1 403 ? 19.129 -1.899 -26.032 1.00 98.62 403 VAL A O 1
ATOM 3049 N N . GLY A 1 404 ? 17.733 -3.036 -24.678 1.00 98.06 404 GLY A N 1
ATOM 3050 C CA . GLY A 1 404 ? 18.467 -4.297 -24.701 1.00 98.06 404 GLY A CA 1
ATOM 3051 C C . GLY A 1 404 ? 18.276 -5.086 -26.007 1.00 98.06 404 GLY A C 1
ATOM 3052 O O . GLY A 1 404 ? 17.470 -4.711 -26.863 1.00 98.06 404 GLY A O 1
ATOM 3053 N N . PRO A 1 405 ? 19.032 -6.183 -26.197 1.00 96.75 405 PRO A N 1
ATOM 3054 C CA . PRO A 1 405 ? 18.894 -7.040 -27.374 1.00 96.75 405 PRO A CA 1
ATOM 3055 C C . PRO A 1 405 ? 17.524 -7.745 -27.407 1.00 96.75 405 PRO A C 1
ATOM 3057 O O . PRO A 1 405 ? 16.827 -7.819 -26.401 1.00 96.75 405 PRO A O 1
ATOM 3060 N N . GLY A 1 406 ? 17.147 -8.315 -28.553 1.00 96.94 406 GLY A N 1
ATOM 3061 C CA . GLY A 1 406 ? 15.815 -8.911 -28.751 1.00 96.94 406 GLY A CA 1
ATOM 3062 C C . GLY A 1 406 ? 14.870 -8.032 -29.578 1.00 96.94 406 GLY A C 1
ATOM 3063 O O . GLY A 1 406 ? 15.328 -7.260 -30.416 1.00 96.94 406 GLY A O 1
ATOM 3064 N N . GLU A 1 407 ? 13.558 -8.196 -29.419 1.00 98.44 407 GLU A N 1
ATOM 3065 C CA . GLU A 1 407 ? 12.530 -7.528 -30.232 1.00 98.44 407 GLU A CA 1
ATOM 3066 C C . GLU A 1 407 ? 11.789 -6.468 -29.414 1.00 98.44 407 GLU A C 1
ATOM 3068 O O . GLU A 1 407 ? 10.943 -6.787 -28.594 1.00 98.44 407 GLU A O 1
ATOM 3073 N N . ASN A 1 408 ? 12.060 -5.192 -29.655 1.00 98.62 408 ASN A N 1
ATOM 3074 C CA . ASN A 1 408 ? 11.472 -4.106 -28.877 1.00 98.62 408 ASN A CA 1
ATOM 3075 C C . ASN A 1 408 ? 10.522 -3.280 -29.748 1.00 98.62 408 ASN A C 1
ATOM 3077 O O . ASN A 1 408 ? 10.856 -2.946 -30.885 1.00 98.62 408 ASN A O 1
ATOM 3081 N N . GLN A 1 409 ? 9.360 -2.909 -29.217 1.00 98.75 409 GLN A N 1
ATOM 3082 C CA . GLN A 1 409 ? 8.458 -1.931 -29.825 1.00 98.75 409 GLN A CA 1
ATOM 3083 C C . GLN A 1 409 ? 8.256 -0.766 -28.858 1.00 98.75 409 GLN A C 1
ATOM 3085 O O . GLN A 1 409 ? 7.723 -0.964 -27.769 1.00 98.75 409 GLN A O 1
ATOM 3090 N N . ILE A 1 410 ? 8.670 0.438 -29.253 1.00 98.75 410 ILE A N 1
ATOM 3091 C CA . ILE A 1 410 ? 8.719 1.607 -28.372 1.00 98.75 410 ILE A CA 1
ATOM 3092 C C . ILE A 1 410 ? 7.941 2.775 -28.981 1.00 98.75 410 ILE A C 1
ATOM 3094 O O . ILE A 1 410 ? 8.201 3.199 -30.109 1.00 98.75 410 ILE A O 1
ATOM 3098 N N . THR A 1 411 ? 7.008 3.309 -28.199 1.00 98.56 411 THR A N 1
ATOM 3099 C CA . THR A 1 411 ? 6.397 4.626 -28.382 1.00 98.56 411 THR A CA 1
ATOM 3100 C C . THR A 1 411 ? 6.960 5.542 -27.302 1.00 98.56 411 THR A C 1
ATOM 3102 O O . THR A 1 411 ? 6.615 5.384 -26.133 1.00 98.56 411 THR A O 1
ATOM 3105 N N . GLY A 1 412 ? 7.867 6.449 -27.664 1.00 97.06 412 GLY A N 1
ATOM 3106 C CA . GLY A 1 412 ? 8.620 7.237 -26.684 1.00 97.06 412 GLY A CA 1
ATOM 3107 C C . GLY A 1 412 ? 7.931 8.520 -26.231 1.00 97.06 412 GLY A C 1
ATOM 3108 O O . GLY A 1 412 ? 8.302 9.047 -25.196 1.00 97.06 412 GLY A O 1
ATOM 3109 N N . GLY A 1 413 ? 6.950 9.023 -26.983 1.00 96.81 413 GLY A N 1
ATOM 3110 C CA . GLY A 1 413 ? 6.291 10.287 -26.664 1.00 96.81 413 GLY A CA 1
ATOM 3111 C C . GLY A 1 413 ? 7.139 11.526 -27.005 1.00 96.81 413 GLY A C 1
ATOM 3112 O O . GLY A 1 413 ? 8.269 11.426 -27.491 1.00 96.81 413 GLY A O 1
ATOM 3113 N N . PRO A 1 414 ? 6.562 12.734 -26.903 1.00 95.75 414 PRO A N 1
ATOM 3114 C CA . PRO A 1 414 ? 7.237 13.972 -27.282 1.00 95.75 414 PRO A CA 1
ATOM 3115 C C . PRO A 1 414 ? 8.200 14.459 -26.188 1.00 95.75 414 PRO A C 1
ATOM 3117 O O . PRO A 1 414 ? 8.007 14.190 -25.013 1.00 95.75 414 PRO A O 1
ATOM 3120 N N . GLY A 1 415 ? 9.170 15.304 -26.556 1.00 93.62 415 GLY A N 1
ATOM 3121 C CA . GLY A 1 415 ? 10.019 16.019 -25.586 1.00 93.62 415 GLY A CA 1
ATOM 3122 C C . GLY A 1 415 ? 11.513 16.013 -25.908 1.00 93.62 415 GLY A C 1
ATOM 3123 O O . GLY A 1 415 ? 12.253 16.815 -25.331 1.00 93.62 415 GLY A O 1
ATOM 3124 N N . GLY A 1 416 ? 11.933 15.209 -26.888 1.00 94.69 416 GLY A N 1
ATOM 3125 C CA . GLY A 1 416 ? 13.332 15.001 -27.263 1.00 94.69 416 GLY A CA 1
ATOM 3126 C C . GLY A 1 416 ? 13.879 13.785 -26.531 1.00 94.69 416 GLY A C 1
ATOM 3127 O O . GLY A 1 416 ? 14.599 13.922 -25.538 1.00 94.69 416 GLY A O 1
ATOM 3128 N N . VAL A 1 417 ? 13.473 12.610 -27.004 1.00 98.19 417 VAL A N 1
ATOM 3129 C CA . VAL A 1 417 ? 13.760 11.308 -26.400 1.00 98.19 417 VAL A CA 1
ATOM 3130 C C . VAL A 1 417 ? 15.117 10.803 -26.881 1.00 98.19 417 VAL A C 1
ATOM 3132 O O . VAL A 1 417 ? 15.462 10.931 -28.052 1.00 98.19 417 VAL A O 1
ATOM 3135 N N . THR A 1 418 ? 15.909 10.221 -25.984 1.00 98.69 418 THR A N 1
ATOM 3136 C CA . THR A 1 418 ? 17.185 9.579 -26.329 1.00 98.69 418 THR A CA 1
ATOM 3137 C C . THR A 1 418 ? 17.045 8.065 -26.272 1.00 98.69 418 THR A C 1
ATOM 3139 O O . THR A 1 418 ? 16.660 7.524 -25.242 1.00 98.69 418 THR A O 1
ATOM 3142 N N . TYR A 1 419 ? 17.411 7.382 -27.352 1.00 98.62 419 TYR A N 1
ATOM 3143 C CA . TYR A 1 419 ? 17.414 5.928 -27.460 1.00 98.62 419 TYR A CA 1
ATOM 3144 C C . TYR A 1 419 ? 18.847 5.422 -27.627 1.00 98.62 419 TYR A C 1
ATOM 3146 O O . TYR A 1 419 ? 19.433 5.569 -28.696 1.00 98.62 419 TYR A O 1
ATOM 3154 N N . THR A 1 420 ? 19.404 4.790 -26.600 1.00 98.62 420 THR A N 1
ATOM 3155 C CA . THR A 1 420 ? 20.654 4.026 -26.682 1.00 98.62 420 THR A CA 1
ATOM 3156 C C . THR A 1 420 ? 20.311 2.566 -26.956 1.00 98.62 420 THR A C 1
ATOM 3158 O O . THR A 1 420 ? 19.768 1.878 -26.090 1.00 98.62 420 THR A O 1
ATOM 3161 N N . ILE A 1 421 ? 20.589 2.092 -28.172 1.00 98.44 421 ILE A N 1
ATOM 3162 C CA . ILE A 1 421 ? 20.114 0.784 -28.650 1.00 98.44 421 ILE A CA 1
ATOM 3163 C C . ILE A 1 421 ? 21.274 -0.205 -28.735 1.00 98.44 421 ILE A C 1
ATOM 3165 O O . ILE A 1 421 ? 22.207 -0.020 -29.520 1.00 98.44 421 ILE A O 1
ATOM 3169 N N . ALA A 1 422 ? 21.199 -1.293 -27.969 1.00 97.19 422 ALA A N 1
ATOM 3170 C CA . ALA A 1 422 ? 22.185 -2.364 -28.014 1.00 97.19 422 ALA A CA 1
ATOM 3171 C C . ALA A 1 422 ? 22.174 -3.102 -29.365 1.00 97.19 422 ALA A C 1
ATOM 3173 O O . ALA A 1 422 ? 21.137 -3.289 -30.002 1.00 97.19 422 ALA A O 1
ATOM 3174 N N . TYR A 1 423 ? 23.343 -3.578 -29.793 1.00 96.69 423 TYR A N 1
ATOM 3175 C CA . TYR A 1 423 ? 23.442 -4.486 -30.933 1.00 96.69 423 TYR A CA 1
ATOM 3176 C C . TYR A 1 423 ? 22.884 -5.876 -30.569 1.00 96.69 423 TYR A C 1
ATOM 3178 O O . TYR A 1 423 ? 23.180 -6.398 -29.496 1.00 96.69 423 TYR A O 1
ATOM 3186 N N . GLY A 1 424 ? 22.150 -6.517 -31.486 1.00 92.06 424 GLY A N 1
ATOM 3187 C CA . GLY A 1 424 ? 21.670 -7.898 -31.330 1.00 92.06 424 GLY A CA 1
ATOM 3188 C C . GLY A 1 424 ? 20.148 -8.053 -31.276 1.00 92.06 424 GLY A C 1
ATOM 3189 O O . GLY A 1 424 ? 19.651 -8.895 -30.531 1.00 92.06 424 GLY A O 1
ATOM 3190 N N . GLY A 1 425 ? 19.397 -7.258 -32.041 1.00 93.00 425 GLY A N 1
ATOM 3191 C CA . GLY A 1 425 ? 17.937 -7.275 -31.985 1.00 93.00 425 GLY A CA 1
ATOM 3192 C C . GLY A 1 425 ? 17.246 -6.434 -33.054 1.00 93.00 425 GLY A C 1
ATOM 3193 O O . GLY A 1 425 ? 17.896 -5.798 -33.885 1.00 93.00 425 GLY A O 1
ATOM 3194 N N . VAL A 1 426 ? 15.916 -6.437 -33.014 1.00 97.19 426 VAL A N 1
ATOM 3195 C CA . VAL A 1 426 ? 15.045 -5.585 -33.827 1.00 97.19 426 VAL A CA 1
ATOM 3196 C C . VAL A 1 426 ? 14.344 -4.597 -32.902 1.00 97.19 426 VAL A C 1
ATOM 3198 O O . VAL A 1 426 ? 13.589 -5.001 -32.026 1.00 97.19 426 VAL A O 1
ATOM 3201 N N . CYS A 1 427 ? 14.569 -3.303 -33.091 1.00 98.25 427 CYS A N 1
ATOM 3202 C CA . CYS A 1 427 ? 13.864 -2.249 -32.364 1.00 98.25 427 CYS A CA 1
ATOM 3203 C C . CYS A 1 427 ? 12.945 -1.496 -33.327 1.00 98.25 427 CYS A C 1
ATOM 3205 O O . CYS A 1 427 ? 13.396 -1.022 -34.363 1.00 98.25 427 CYS A O 1
ATOM 3207 N N . THR A 1 428 ? 11.664 -1.376 -33.002 1.00 98.25 428 THR A N 1
ATOM 3208 C CA . THR A 1 428 ? 10.704 -0.559 -33.747 1.00 98.25 428 THR A CA 1
ATOM 3209 C C . THR A 1 428 ? 10.356 0.670 -32.923 1.00 98.25 428 THR A C 1
ATOM 3211 O O . THR A 1 428 ? 9.729 0.541 -31.874 1.00 98.25 428 THR A O 1
ATOM 3214 N N . ILE A 1 429 ? 10.720 1.854 -33.409 1.00 98.12 429 ILE A N 1
ATOM 3215 C CA . ILE A 1 429 ? 10.324 3.137 -32.823 1.00 98.12 429 ILE A CA 1
ATOM 3216 C C . ILE A 1 429 ? 9.118 3.654 -33.604 1.00 98.12 429 ILE A C 1
ATOM 3218 O O . ILE A 1 429 ? 9.192 3.895 -34.813 1.00 98.12 429 ILE A O 1
ATOM 3222 N N . THR A 1 430 ? 7.985 3.790 -32.917 1.00 97.38 430 THR A N 1
ATOM 3223 C CA . THR A 1 430 ? 6.694 4.022 -33.579 1.00 97.38 430 THR A CA 1
ATOM 3224 C C . THR A 1 430 ? 6.373 5.491 -33.840 1.00 97.38 430 THR A C 1
ATOM 3226 O O . THR A 1 430 ? 5.487 5.804 -34.632 1.00 97.38 430 THR A O 1
ATOM 3229 N N . ASP A 1 431 ? 7.052 6.399 -33.143 1.00 96.12 431 ASP A N 1
ATOM 3230 C CA . ASP A 1 431 ? 6.703 7.817 -33.102 1.00 96.12 431 ASP A CA 1
ATOM 3231 C C . ASP A 1 431 ? 7.933 8.731 -33.080 1.00 96.12 431 ASP A C 1
ATOM 3233 O O . ASP A 1 431 ? 7.888 9.795 -32.473 1.00 96.12 431 ASP A O 1
ATOM 3237 N N . TRP A 1 432 ? 9.018 8.332 -33.752 1.00 95.94 432 TRP A N 1
ATOM 3238 C CA . TRP A 1 432 ? 10.226 9.156 -33.869 1.00 95.94 432 TRP A CA 1
ATOM 3239 C C . TRP A 1 432 ? 9.908 10.572 -34.368 1.00 95.94 432 TRP A C 1
ATOM 3241 O O . TRP A 1 432 ? 9.118 10.764 -35.301 1.00 95.94 432 TRP A O 1
ATOM 3251 N N . ARG A 1 433 ? 10.555 11.567 -33.758 1.00 92.88 433 ARG A N 1
ATOM 3252 C CA . ARG A 1 433 ? 10.429 12.987 -34.096 1.00 92.88 433 ARG A CA 1
ATOM 3253 C C . ARG A 1 433 ? 11.812 13.609 -34.307 1.00 92.88 433 ARG A C 1
ATOM 3255 O O . ARG A 1 433 ? 12.775 13.205 -33.660 1.00 92.88 433 ARG A O 1
ATOM 3262 N N . PRO A 1 434 ? 11.914 14.663 -35.138 1.00 90.25 434 PRO A N 1
ATOM 3263 C CA . PRO A 1 434 ? 13.124 15.473 -35.185 1.00 90.25 434 PRO A CA 1
ATOM 3264 C C . PRO A 1 434 ? 13.494 15.989 -33.787 1.00 90.25 434 PRO A C 1
ATOM 3266 O O . PRO A 1 434 ? 12.621 16.518 -33.092 1.00 90.25 434 PRO A O 1
ATOM 3269 N N . ALA A 1 435 ? 14.780 15.901 -33.434 1.00 87.25 435 ALA A N 1
ATOM 3270 C CA . ALA A 1 435 ? 15.361 16.186 -32.111 1.00 87.25 435 ALA A CA 1
ATOM 3271 C C . ALA A 1 435 ? 15.289 15.054 -31.072 1.00 87.25 435 ALA A C 1
ATOM 3273 O O . ALA A 1 435 ? 15.822 15.229 -29.971 1.00 87.25 435 ALA A O 1
ATOM 3274 N N . ASP A 1 436 ? 14.704 13.904 -31.412 1.00 96.50 436 ASP A N 1
ATOM 3275 C CA . ASP A 1 436 ? 15.063 12.661 -30.730 1.00 96.50 436 ASP A CA 1
ATOM 3276 C C . ASP A 1 436 ? 16.518 12.300 -31.073 1.00 96.50 436 ASP A C 1
ATOM 3278 O O . ASP A 1 436 ? 17.052 12.738 -32.088 1.00 96.50 436 ASP A O 1
ATOM 3282 N N . VAL A 1 437 ? 17.181 11.512 -30.231 1.00 97.88 437 VAL A N 1
ATOM 3283 C CA . VAL A 1 437 ? 18.569 11.074 -30.439 1.00 97.88 437 VAL A CA 1
ATOM 3284 C C . VAL A 1 437 ? 18.606 9.558 -30.508 1.00 97.88 437 VAL A C 1
ATOM 3286 O O . VAL A 1 437 ? 18.118 8.890 -29.600 1.00 97.88 437 VAL A O 1
ATOM 3289 N N . ILE A 1 438 ? 19.217 9.012 -31.558 1.00 98.00 438 ILE A N 1
ATOM 3290 C CA . ILE A 1 438 ? 19.420 7.570 -31.723 1.00 98.00 438 ILE A CA 1
ATOM 3291 C C . ILE A 1 438 ? 20.907 7.272 -31.562 1.00 98.00 438 ILE A C 1
ATOM 3293 O O . ILE A 1 438 ? 21.714 7.522 -32.461 1.00 98.00 438 ILE A O 1
ATOM 3297 N N . ASP A 1 439 ? 21.273 6.737 -30.406 1.00 98.31 439 ASP A N 1
ATOM 3298 C CA . ASP A 1 439 ? 22.643 6.390 -30.070 1.00 98.31 439 ASP A CA 1
ATOM 3299 C C . ASP A 1 439 ? 22.940 4.921 -30.383 1.00 98.31 439 ASP A C 1
ATOM 3301 O O . ASP A 1 439 ? 22.461 3.996 -29.719 1.00 98.31 439 ASP A O 1
ATOM 3305 N N . LEU A 1 440 ? 23.751 4.735 -31.424 1.00 98.00 440 LEU A N 1
ATOM 3306 C CA . LEU A 1 440 ? 24.273 3.459 -31.904 1.00 98.00 440 LEU A CA 1
ATOM 3307 C C . LEU A 1 440 ? 25.802 3.407 -31.775 1.00 98.00 440 LEU A C 1
ATOM 3309 O O . LEU A 1 440 ? 26.433 2.582 -32.430 1.00 98.00 440 LEU A O 1
ATOM 3313 N N . SER A 1 441 ? 26.421 4.294 -30.989 1.00 97.00 441 SER A N 1
ATOM 3314 C CA . SER A 1 441 ? 27.884 4.431 -30.890 1.00 97.00 441 SER A CA 1
ATOM 3315 C C . SER A 1 441 ? 28.601 3.136 -30.493 1.00 97.00 441 SER A C 1
ATOM 3317 O O . SER A 1 441 ? 29.712 2.887 -30.958 1.00 97.00 441 SER A O 1
ATOM 3319 N N . GLU A 1 442 ? 27.931 2.282 -29.719 1.00 96.12 442 GLU A N 1
ATOM 3320 C CA . GLU A 1 442 ? 28.427 0.978 -29.260 1.00 96.12 442 GLU A CA 1
ATOM 3321 C C . GLU A 1 442 ? 28.192 -0.171 -30.266 1.00 96.12 442 GLU A C 1
ATOM 3323 O O . GLU A 1 442 ? 28.488 -1.334 -29.979 1.00 96.12 442 GLU A O 1
ATOM 3328 N N . TRP A 1 443 ? 27.648 0.103 -31.458 1.00 97.75 443 TRP A N 1
ATOM 3329 C CA . TRP A 1 443 ? 27.506 -0.922 -32.497 1.00 97.75 443 TRP A CA 1
ATOM 3330 C C . TRP A 1 443 ? 28.872 -1.329 -33.075 1.00 97.75 443 TRP A C 1
ATOM 3332 O O . TRP A 1 443 ? 29.772 -0.501 -33.212 1.00 97.75 443 TRP A O 1
ATOM 3342 N N . PRO A 1 444 ? 29.043 -2.599 -33.491 1.00 97.12 444 PRO A N 1
ATOM 3343 C CA . PRO A 1 444 ? 30.351 -3.123 -33.895 1.00 97.12 444 PRO A CA 1
ATOM 3344 C C . PRO A 1 444 ? 30.893 -2.537 -35.209 1.00 97.12 444 PRO A C 1
ATOM 3346 O O . PRO A 1 444 ? 32.074 -2.706 -35.512 1.00 97.12 444 PRO A O 1
ATOM 3349 N N . ALA A 1 445 ? 30.046 -1.895 -36.016 1.00 96.62 445 ALA A N 1
ATOM 3350 C CA . ALA A 1 445 ? 30.423 -1.202 -37.243 1.00 96.62 445 ALA A CA 1
ATOM 3351 C C . ALA A 1 445 ? 29.348 -0.176 -37.630 1.00 96.62 445 ALA A C 1
ATOM 3353 O O . ALA A 1 445 ? 28.235 -0.197 -37.106 1.00 96.62 445 ALA A O 1
ATOM 3354 N N . ARG A 1 446 ? 29.659 0.699 -38.591 1.00 95.62 446 ARG A N 1
ATOM 3355 C CA . ARG A 1 446 ? 28.673 1.635 -39.150 1.00 95.62 446 ARG A CA 1
ATOM 3356 C C . ARG A 1 446 ? 27.545 0.859 -39.857 1.00 95.62 446 ARG A C 1
ATOM 3358 O O . ARG A 1 446 ? 27.860 0.056 -40.736 1.00 95.62 446 ARG A O 1
ATOM 3365 N N . PRO A 1 447 ? 26.269 1.077 -39.491 1.00 96.31 447 PRO A N 1
ATOM 3366 C CA . PRO A 1 447 ? 25.134 0.416 -40.124 1.00 96.31 447 PRO A CA 1
ATOM 3367 C C . PRO A 1 447 ? 24.770 1.052 -41.471 1.00 96.31 447 PRO A C 1
ATOM 3369 O O . PRO A 1 447 ? 25.078 2.217 -41.734 1.00 96.31 447 PRO A O 1
ATOM 3372 N N . ASP A 1 448 ? 24.048 0.295 -42.291 1.00 94.44 448 ASP A N 1
ATOM 3373 C CA . ASP A 1 448 ? 23.378 0.813 -43.480 1.00 94.44 448 ASP A CA 1
ATOM 3374 C C . ASP A 1 448 ? 22.082 1.524 -43.077 1.00 94.44 448 ASP A C 1
ATOM 3376 O O . ASP A 1 448 ? 21.350 1.047 -42.209 1.00 94.44 448 ASP A O 1
ATOM 3380 N N . VAL A 1 449 ? 21.776 2.650 -43.725 1.00 92.88 449 VAL A N 1
ATOM 3381 C CA . VAL A 1 449 ? 20.536 3.408 -43.508 1.00 92.88 449 VAL A CA 1
ATOM 3382 C C . VAL A 1 449 ? 19.761 3.454 -44.819 1.00 92.88 449 VAL A C 1
ATOM 3384 O O . VAL A 1 449 ? 20.257 3.965 -45.825 1.00 92.88 449 VAL A O 1
ATOM 3387 N N . THR A 1 450 ? 18.544 2.920 -44.819 1.00 89.75 450 THR A N 1
ATOM 3388 C CA . THR A 1 450 ? 17.696 2.813 -46.012 1.00 89.75 450 THR A CA 1
ATOM 3389 C C . THR A 1 450 ? 16.294 3.352 -45.751 1.00 89.75 450 THR A C 1
ATOM 3391 O O . THR A 1 450 ? 15.837 3.414 -44.613 1.00 89.75 450 THR A O 1
ATOM 3394 N N . LEU A 1 451 ? 15.609 3.755 -46.822 1.00 83.75 451 LEU A N 1
ATOM 3395 C CA . LEU A 1 451 ? 14.203 4.147 -46.790 1.00 83.75 451 LEU A CA 1
ATOM 3396 C C . LEU A 1 451 ? 13.405 3.138 -47.621 1.00 83.75 451 LEU A C 1
ATOM 3398 O O . LEU A 1 451 ? 13.667 2.974 -48.815 1.00 83.75 451 LEU A O 1
ATOM 3402 N N . ALA A 1 452 ? 12.432 2.477 -47.004 1.00 75.69 452 ALA A N 1
ATOM 3403 C CA . ALA A 1 452 ? 11.547 1.515 -47.646 1.00 75.69 452 ALA A CA 1
ATOM 3404 C C . ALA A 1 452 ? 10.095 1.933 -47.392 1.00 75.69 452 ALA A C 1
ATOM 3406 O O . ALA A 1 452 ? 9.702 2.086 -46.251 1.00 75.69 452 ALA A O 1
ATOM 3407 N N . VAL A 1 453 ? 9.315 2.166 -48.457 1.00 69.69 453 VAL A N 1
ATOM 3408 C CA . VAL A 1 453 ? 7.861 2.476 -48.463 1.00 69.69 453 VAL A CA 1
ATOM 3409 C C . VAL A 1 453 ? 7.291 3.016 -47.128 1.00 69.69 453 VAL A C 1
ATOM 3411 O O . VAL A 1 453 ? 6.484 2.361 -46.479 1.00 69.69 453 VAL A O 1
ATOM 3414 N N . GLY A 1 454 ? 7.681 4.236 -46.739 1.00 75.00 454 GLY A N 1
ATOM 3415 C CA . GLY A 1 454 ? 7.129 4.926 -45.558 1.00 75.00 454 GLY A CA 1
ATOM 3416 C C . GLY A 1 454 ? 7.786 4.596 -44.210 1.00 75.00 454 GLY A C 1
ATOM 3417 O O . GLY A 1 454 ? 7.330 5.101 -43.186 1.00 75.00 454 GLY A O 1
ATOM 3418 N N . GLU A 1 455 ? 8.850 3.798 -44.209 1.00 88.50 455 GLU A N 1
ATOM 3419 C CA . GLU A 1 455 ? 9.654 3.442 -43.040 1.00 88.50 455 GLU A CA 1
ATOM 3420 C C . GLU A 1 455 ? 11.139 3.698 -43.323 1.00 88.50 455 GLU A C 1
ATOM 3422 O O . GLU A 1 455 ? 11.651 3.397 -44.409 1.00 88.50 455 GLU A O 1
ATOM 3427 N N . ALA A 1 456 ? 11.850 4.243 -42.338 1.00 93.12 456 ALA A N 1
ATOM 3428 C CA . ALA A 1 456 ? 13.307 4.265 -42.358 1.00 93.12 456 ALA A CA 1
ATOM 3429 C C . ALA A 1 456 ? 13.833 3.052 -41.587 1.00 93.12 456 ALA A C 1
ATOM 3431 O O . ALA A 1 456 ? 13.308 2.710 -40.528 1.00 93.12 456 ALA A O 1
ATOM 3432 N N . VAL A 1 457 ? 14.860 2.397 -42.122 1.00 94.88 457 VAL A N 1
ATOM 3433 C CA . VAL A 1 457 ? 15.457 1.200 -41.524 1.00 94.88 457 VAL A CA 1
ATOM 3434 C C . VAL A 1 457 ? 16.964 1.382 -41.433 1.00 94.88 457 VAL A C 1
ATOM 3436 O O . VAL A 1 457 ? 17.635 1.609 -42.443 1.00 94.88 457 VAL A O 1
ATOM 3439 N N . ILE A 1 458 ? 17.490 1.253 -40.218 1.00 95.50 458 ILE A N 1
ATOM 3440 C CA . ILE A 1 458 ? 18.921 1.145 -39.935 1.00 95.50 458 ILE A CA 1
ATOM 3441 C C . ILE A 1 458 ? 19.232 -0.329 -39.714 1.00 95.50 458 ILE A C 1
ATOM 3443 O O . ILE A 1 458 ? 18.568 -0.965 -38.902 1.00 95.50 458 ILE A O 1
ATOM 3447 N N . SER A 1 459 ? 20.230 -0.883 -40.395 1.00 96.00 459 SER A N 1
ATOM 3448 C CA . SER A 1 459 ? 20.558 -2.306 -40.269 1.00 96.00 459 SER A CA 1
ATOM 3449 C C . SER A 1 459 ? 22.054 -2.578 -40.250 1.00 96.00 459 SER A C 1
ATOM 3451 O O . SER A 1 459 ? 22.817 -1.979 -41.006 1.00 96.00 459 SER A O 1
ATOM 3453 N N . LEU A 1 460 ? 22.462 -3.544 -39.430 1.00 96.62 460 LEU A N 1
ATOM 3454 C CA . LEU A 1 460 ? 23.805 -4.116 -39.437 1.00 96.62 460 LEU A CA 1
ATOM 3455 C C . LEU A 1 460 ? 23.719 -5.614 -39.140 1.00 96.62 460 LEU A C 1
ATOM 3457 O O . LEU A 1 460 ? 23.410 -6.026 -38.021 1.00 96.62 460 LEU A O 1
ATOM 3461 N N . GLY A 1 461 ? 24.010 -6.441 -40.145 1.00 94.00 461 GLY A N 1
ATOM 3462 C CA . GLY A 1 461 ? 23.867 -7.891 -40.026 1.00 94.00 461 GLY A CA 1
ATOM 3463 C C . GLY A 1 461 ? 22.410 -8.286 -39.773 1.00 94.00 461 GLY A C 1
ATOM 3464 O O . GLY A 1 461 ? 21.558 -8.056 -40.624 1.00 94.00 461 GLY A O 1
ATOM 3465 N N . LEU A 1 462 ? 22.142 -8.894 -38.614 1.00 91.44 462 LEU A N 1
ATOM 3466 C CA . LEU A 1 462 ? 20.789 -9.277 -38.187 1.00 91.44 462 LEU A CA 1
ATOM 3467 C C . LEU A 1 462 ? 20.122 -8.237 -37.273 1.00 91.44 462 LEU A C 1
ATOM 3469 O O . LEU A 1 462 ? 18.956 -8.409 -36.929 1.00 91.44 462 LEU A O 1
ATOM 3473 N N . SER A 1 463 ? 20.841 -7.184 -36.878 1.00 96.75 463 SER A N 1
ATOM 3474 C CA . SER A 1 463 ? 20.286 -6.107 -36.057 1.00 96.75 463 SER A CA 1
ATOM 3475 C C . SER A 1 463 ? 19.599 -5.070 -36.935 1.00 96.75 463 SER A C 1
ATOM 3477 O O . SER A 1 463 ? 20.153 -4.680 -37.969 1.00 96.75 463 SER A O 1
ATOM 3479 N N . ALA A 1 464 ? 18.432 -4.592 -36.510 1.00 96.75 464 ALA A N 1
ATOM 3480 C CA . ALA A 1 464 ? 17.690 -3.558 -37.220 1.00 96.75 464 ALA A CA 1
ATOM 3481 C C . ALA A 1 464 ? 16.995 -2.576 -36.268 1.00 96.75 464 ALA A C 1
ATOM 3483 O O . ALA A 1 464 ? 16.480 -2.966 -35.223 1.00 96.75 464 ALA A O 1
ATOM 3484 N N . VAL A 1 465 ? 16.936 -1.306 -36.663 1.00 97.62 465 VAL A N 1
ATOM 3485 C CA . VAL A 1 465 ? 16.071 -0.291 -36.056 1.00 97.62 465 VAL A CA 1
ATOM 3486 C C . VAL A 1 465 ? 15.115 0.212 -37.129 1.00 97.62 465 VAL A C 1
ATOM 3488 O O . VAL A 1 465 ? 15.554 0.692 -38.174 1.00 97.62 465 VAL A O 1
ATOM 3491 N N . VAL A 1 466 ? 13.818 0.066 -36.886 1.00 96.88 466 VAL A N 1
ATOM 3492 C CA . VAL A 1 466 ? 12.735 0.428 -37.801 1.00 96.88 466 VAL A CA 1
ATOM 3493 C C . VAL A 1 466 ? 12.011 1.648 -37.246 1.00 96.88 466 VAL A C 1
ATOM 3495 O O . VAL A 1 466 ? 11.568 1.644 -36.101 1.00 96.88 466 VAL A O 1
ATOM 3498 N N . PHE A 1 467 ? 11.863 2.682 -38.067 1.00 96.50 467 PHE A N 1
ATOM 3499 C CA . PHE A 1 467 ? 11.162 3.917 -37.727 1.00 96.50 467 PHE A CA 1
ATOM 3500 C C . PHE A 1 467 ? 9.879 4.006 -38.545 1.00 96.50 467 PHE A C 1
ATOM 3502 O O . PHE A 1 467 ? 9.919 4.302 -39.747 1.00 96.50 467 PHE A O 1
ATOM 3509 N N . THR A 1 468 ? 8.732 3.753 -37.917 1.00 93.31 468 THR A N 1
ATOM 3510 C CA . THR A 1 468 ? 7.455 3.757 -38.642 1.00 93.31 468 THR A CA 1
ATOM 3511 C C . THR A 1 468 ? 7.016 5.182 -38.957 1.00 93.31 468 THR A C 1
ATOM 3513 O O . THR A 1 468 ? 7.023 6.043 -38.081 1.00 93.31 468 THR A O 1
ATOM 3516 N N . GLY A 1 469 ? 6.610 5.448 -40.201 1.00 86.69 469 GLY A N 1
ATOM 3517 C CA . GLY A 1 469 ? 6.133 6.772 -40.615 1.00 86.69 469 GLY A CA 1
ATOM 3518 C C . GLY A 1 469 ? 7.235 7.820 -40.807 1.00 86.69 469 GLY A C 1
ATOM 3519 O O . GLY A 1 469 ? 6.930 8.972 -41.118 1.00 86.69 469 GLY A O 1
ATOM 3520 N N . CYS A 1 470 ? 8.511 7.444 -40.667 1.00 88.19 470 CYS A N 1
ATOM 3521 C CA . CYS A 1 470 ? 9.635 8.331 -40.944 1.00 88.19 470 CYS A CA 1
ATOM 3522 C C . CYS A 1 470 ? 9.826 8.504 -42.457 1.00 88.19 470 CYS A C 1
ATOM 3524 O O . CYS A 1 470 ? 10.264 7.588 -43.154 1.00 88.19 470 CYS A O 1
ATOM 3526 N N . THR A 1 471 ? 9.544 9.705 -42.968 1.00 84.50 471 THR A N 1
ATOM 3527 C CA . THR A 1 471 ? 9.746 10.057 -44.386 1.00 84.50 471 THR A CA 1
ATOM 3528 C C . THR A 1 471 ? 10.939 10.984 -44.636 1.00 84.50 471 THR A C 1
ATOM 3530 O O . THR A 1 471 ? 11.279 11.216 -45.794 1.00 84.50 471 THR A O 1
ATOM 3533 N N . ASP A 1 472 ? 11.563 11.533 -43.586 1.00 87.88 472 ASP A N 1
ATOM 3534 C CA . ASP A 1 472 ? 12.692 12.471 -43.680 1.00 87.88 472 ASP A CA 1
ATOM 3535 C C . ASP A 1 472 ? 14.001 11.806 -43.227 1.00 87.88 472 ASP A C 1
ATOM 3537 O O . ASP A 1 472 ? 14.378 11.827 -42.055 1.00 87.88 472 ASP A O 1
ATOM 3541 N N . LEU A 1 473 ? 14.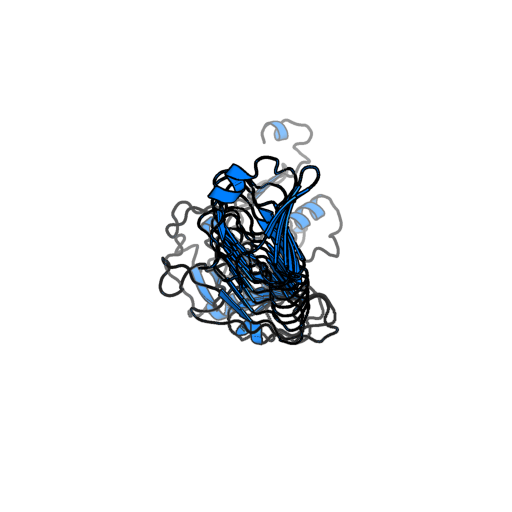697 11.202 -44.191 1.00 86.06 473 LEU A N 1
ATOM 3542 C CA . LEU A 1 473 ? 15.954 10.498 -43.949 1.00 86.06 473 LEU A CA 1
ATOM 3543 C C . LEU A 1 473 ? 17.092 11.443 -43.537 1.00 86.06 473 LEU A C 1
ATOM 3545 O O . LEU A 1 473 ? 17.956 11.051 -42.758 1.00 86.06 473 LEU A O 1
ATOM 3549 N N . GLU A 1 474 ? 17.110 12.674 -44.053 1.00 88.62 474 GLU A N 1
ATOM 3550 C CA . GLU A 1 474 ? 18.159 13.643 -43.727 1.00 88.62 474 GLU A CA 1
ATOM 3551 C C . GLU A 1 474 ? 18.035 14.117 -42.280 1.00 88.62 474 GLU A C 1
ATOM 3553 O O . GLU A 1 474 ? 19.049 14.326 -41.615 1.00 88.62 474 GLU A O 1
ATOM 3558 N N . ALA A 1 475 ? 16.806 14.301 -41.789 1.00 89.69 475 ALA A N 1
ATOM 3559 C CA . ALA A 1 475 ? 16.558 14.581 -40.381 1.00 89.69 475 ALA A CA 1
ATOM 3560 C C . ALA A 1 475 ? 16.990 13.418 -39.495 1.00 89.69 475 ALA A C 1
ATOM 3562 O O . ALA A 1 475 ? 17.798 13.641 -38.597 1.00 89.69 475 ALA A O 1
ATOM 3563 N N . LEU A 1 476 ? 16.569 12.191 -39.818 1.00 91.25 476 LEU A N 1
ATOM 3564 C CA . LEU A 1 476 ? 16.993 11.006 -39.075 1.00 91.25 476 LEU A CA 1
ATOM 3565 C C . LEU A 1 476 ? 18.520 10.899 -39.010 1.00 91.25 476 LEU A C 1
ATOM 3567 O O . LEU A 1 476 ? 19.068 10.701 -37.936 1.00 91.25 476 LEU A O 1
ATOM 3571 N N . GLN A 1 477 ? 19.223 11.103 -40.129 1.00 90.94 477 GLN A N 1
ATOM 3572 C CA . GLN A 1 477 ? 20.688 11.038 -40.183 1.00 90.94 477 GLN A CA 1
ATOM 3573 C C . GLN A 1 477 ? 21.399 12.064 -39.290 1.00 90.94 477 GLN A C 1
ATOM 3575 O O . GLN A 1 477 ? 22.511 11.789 -38.841 1.00 90.94 477 GLN A O 1
ATOM 3580 N N . ARG A 1 478 ? 20.799 13.235 -39.036 1.00 91.75 478 ARG A N 1
ATOM 3581 C CA . ARG A 1 478 ? 21.361 14.238 -38.109 1.00 91.75 478 ARG A CA 1
ATOM 3582 C C . ARG A 1 478 ? 21.215 13.832 -36.645 1.00 91.75 478 ARG A C 1
ATOM 3584 O O . ARG A 1 478 ? 22.021 14.267 -35.828 1.00 91.75 478 ARG A O 1
ATOM 3591 N N . ASP A 1 479 ? 20.221 13.006 -36.359 1.00 91.56 479 ASP A N 1
ATOM 3592 C CA . ASP A 1 479 ? 19.848 12.559 -35.021 1.00 91.56 479 ASP A CA 1
ATOM 3593 C C . ASP A 1 479 ? 20.565 11.246 -34.625 1.00 91.56 479 ASP A C 1
ATOM 3595 O O . ASP A 1 479 ? 20.435 10.779 -33.492 1.00 91.56 479 ASP A O 1
ATOM 3599 N N . LEU A 1 480 ? 21.363 10.659 -35.533 1.00 95.00 480 LEU A N 1
ATOM 3600 C CA . LEU A 1 480 ? 22.159 9.455 -35.272 1.00 95.00 480 LEU A CA 1
ATOM 3601 C C . LEU A 1 480 ? 23.514 9.776 -34.636 1.00 95.00 480 LEU A C 1
ATOM 3603 O O . LEU A 1 480 ? 24.295 10.578 -35.152 1.00 95.00 480 LEU A O 1
ATOM 3607 N N . ILE A 1 481 ? 23.864 9.013 -33.605 1.00 96.69 481 ILE A N 1
ATOM 3608 C CA . ILE A 1 481 ? 25.236 8.874 -33.117 1.00 96.69 481 ILE A CA 1
ATOM 3609 C C . ILE A 1 481 ? 25.741 7.508 -33.583 1.00 96.69 481 ILE A C 1
ATOM 3611 O O . ILE A 1 481 ? 25.220 6.469 -33.187 1.00 96.69 481 ILE A O 1
ATOM 3615 N N . LEU A 1 482 ? 26.727 7.508 -34.481 1.00 94.56 482 LEU A N 1
ATOM 3616 C CA . LEU A 1 482 ? 27.245 6.296 -35.123 1.00 94.56 482 LEU A CA 1
ATOM 3617 C C . LEU A 1 482 ? 28.572 5.839 -34.498 1.00 94.56 482 LEU A C 1
ATOM 3619 O O . LEU A 1 482 ? 29.301 6.679 -33.962 1.00 94.56 482 LEU A O 1
ATOM 3623 N N . PRO A 1 483 ? 28.939 4.551 -34.643 1.00 92.50 483 PRO A N 1
ATOM 3624 C CA . PRO A 1 483 ? 30.258 4.055 -34.262 1.00 92.50 483 PRO A CA 1
ATOM 3625 C C . PRO A 1 483 ? 31.390 4.831 -34.937 1.00 92.50 483 PRO A C 1
ATOM 3627 O O . PRO A 1 483 ? 31.232 5.338 -36.059 1.00 92.50 483 PRO A O 1
ATOM 3630 N N . ALA A 1 484 ? 32.530 4.895 -34.245 1.00 84.25 484 ALA A N 1
ATOM 3631 C CA . ALA A 1 484 ? 33.740 5.578 -34.707 1.00 84.25 484 ALA A CA 1
ATOM 3632 C C . ALA A 1 484 ? 34.201 5.090 -36.092 1.00 84.25 484 ALA A C 1
ATOM 3634 O O . ALA A 1 484 ? 34.297 3.863 -36.312 1.00 84.25 484 ALA A O 1
#

Foldseek 3Di:
DVVLVPDPCQQVDKDKDKDPWAADPCLVHDGGLQDPQCRNHPMDIDIDHPPQPPDDDDLQADEPQQVVQQVCVSVVHDDDPPSLTHHHPVCVRPVVVPDDDQLQFDWDAGLNWIKTQHSDPPRNQWIWIADQQGDIFIARCVVCVSSPDGCAVHPCNVVRVVSSQVNCVSRVRHAQQDQDDPGDDQEYEDNDLPHQAEAAQEEHEYEHEACSQQNYHADLNRYAYEYQYCAYAAPGAAEHDARHAEYEPRHDPQAHPVDSVHGGEGHYEYEQPYEYAYDYQDQHEYEYEGHQEAYEHEAYQHAEYEYEQHHYAYEAEYNHQDADHEYEYANEHEAYEAYDHQYAYEEANEAEAYEYEHEHDEYEEHDAHYAYEEEYEDEEYEYEDYEENYEYEYEHYQYEYEAYAEHYEYAHYHDQYEHEHDPHYEYEHEDDDQNHAYEPQVPPAFWDWDDDDQWIWTDDDPYIYIYHRDPDSVSVVVRYDGHD

Secondary structure (DSSP, 8-state):
-HHHHHSTTGGG--EEEE-S----SSGGG--SS-S-SHHHH---EEEE-TT--S-----S---TTHHHHHHHHHTTPPPPTT--S---SHHHH-GGG----TTS--EEEETTEEEE---STT-TTEEEEE-TTS-EEEEETTT-TT--S--TTSTTHHHHHHHHHHHHHTTT---S--SS-TTS--EEEESSS-S-EE--SS--EEEE-GGGGGGEE--TTS-S-EEEE---STT-EEEPPTT--EEEE-S---B-SS-TTSBPEEEEE--TTS--EEEE-SSSEEEEE--SS--EEE--TTS-EEEE--SS--EEE-----TT---EEE--SS--EEE--SS--EEE--SSS-EEEEESSS-EEE--SS--EEEE-SS--EEEEEEEEEEEE--SS--EEEEEEEEEEEE--SS--EEEE-SSEEEEESS--BTBEEE-TTSSSPPEEEEETTEEEEEETTEEEEEET---HHHHHHSEE---